Protein AF-A0A084SF26-F1 (afdb_monomer_lite)

pLDDT: mean 73.06, std 25.43, range [27.69, 98.38]

Organism: NCBI:txid1406225

Foldseek 3Di:
DDDDDPPVVPPVPDDDDDDDDDDDDDDDDDDDDDFADALDLPDCDPVNVVVCVVVVNDQDAFDLDDQLCPDCQALLNFFPAKDAQPQLGAIWTDGPPPSHTYGDHPVQEDAPCQAEAEPDSTEAAHLVVQVVVCVVPVDPPVGHYWYWYQGSNSSHIDISHHYCHGRVVRSVNVVVNVVVVVVVVVVVVVVVVVVVVVVVVVVVPPPPDDDDDDDDDDDDDDDDDDDDDDDDDDDDDDDDDDDDDDDDDPDDDPDQDAAFPQLVCVVVPNRPDDAHDADAADPQLVPDDFDFDDADDQLDDQDDDPQLSSNSVNNVVVCVVLPWAPKHAQAADAAFPNPTRQGRQGARIWIHDPRAIEGEHEAESSDPCQVVSNNNNCNRPVRYHYHYGYTD

Radius of gyration: 29.89 Å; chains: 1; bounding box: 62×74×96 Å

Structure (mmCIF, N/CA/C/O backbone):
data_AF-A0A084SF26-F1
#
_entry.id   AF-A0A084SF26-F1
#
loop_
_atom_site.group_PDB
_atom_site.id
_atom_site.type_symbol
_atom_site.label_atom_id
_atom_site.label_alt_id
_atom_site.label_comp_id
_atom_site.label_asym_id
_atom_site.label_entity_id
_atom_site.label_seq_id
_atom_site.pdbx_PDB_ins_code
_atom_site.Cartn_x
_atom_site.Cartn_y
_atom_site.Cartn_z
_atom_site.occupancy
_atom_site.B_iso_or_equiv
_atom_site.auth_seq_id
_atom_site.auth_comp_id
_atom_site.auth_asym_id
_atom_site.auth_atom_id
_atom_site.pdbx_PDB_model_num
ATOM 1 N N . MET A 1 1 ? 37.224 23.488 33.268 1.00 39.84 1 MET A N 1
ATOM 2 C CA . MET A 1 1 ? 37.099 22.807 31.957 1.00 39.84 1 MET A CA 1
ATOM 3 C C . MET A 1 1 ? 35.624 22.752 31.582 1.00 39.84 1 MET A C 1
ATOM 5 O O . MET A 1 1 ? 34.805 22.733 32.494 1.00 39.84 1 MET A O 1
ATOM 9 N N . LEU A 1 2 ? 35.278 22.787 30.290 1.00 30.80 2 LEU A N 1
ATOM 10 C CA . LEU A 1 2 ? 33.879 22.689 29.840 1.00 30.80 2 LEU A CA 1
ATOM 11 C C . LEU A 1 2 ? 33.389 21.234 30.009 1.00 30.80 2 LEU A C 1
ATOM 13 O O . LEU A 1 2 ? 34.187 20.327 29.814 1.00 30.80 2 LEU A O 1
ATOM 17 N N . SER A 1 3 ? 32.178 20.895 30.465 1.00 38.16 3 SER A N 1
ATOM 18 C CA . SER A 1 3 ? 30.836 21.519 30.469 1.00 38.16 3 SER A CA 1
ATOM 19 C C . SER A 1 3 ? 29.894 20.972 29.385 1.00 38.16 3 SER A C 1
ATOM 21 O O . SER A 1 3 ? 29.916 21.393 28.231 1.00 38.16 3 SER A O 1
ATOM 23 N N . GLY A 1 4 ? 29.015 20.061 29.816 1.00 36.25 4 GLY A N 1
ATOM 24 C CA . GLY A 1 4 ? 27.570 20.113 29.550 1.00 36.25 4 GLY A CA 1
ATOM 25 C C . GLY A 1 4 ? 27.020 19.715 28.176 1.00 36.25 4 GLY A C 1
ATOM 26 O O . GLY A 1 4 ? 25.915 19.186 28.126 1.00 36.25 4 GLY A O 1
ATOM 27 N N . LEU A 1 5 ? 27.729 19.948 27.069 1.00 33.31 5 LEU A N 1
ATOM 28 C CA . LEU A 1 5 ? 27.072 19.979 25.751 1.00 33.31 5 LEU A CA 1
ATOM 29 C C . LEU A 1 5 ? 26.825 18.606 25.093 1.00 33.31 5 LEU A C 1
ATOM 31 O O . LEU A 1 5 ? 25.944 18.484 24.245 1.00 33.31 5 LEU A O 1
ATOM 35 N N . ALA A 1 6 ? 27.580 17.569 25.467 1.00 35.34 6 ALA A N 1
ATOM 36 C CA . ALA A 1 6 ? 27.607 16.302 24.725 1.00 35.34 6 ALA A CA 1
ATOM 37 C C . ALA A 1 6 ? 26.336 15.439 24.867 1.00 35.34 6 ALA A C 1
ATOM 39 O O . ALA A 1 6 ? 25.995 14.702 23.946 1.00 35.34 6 ALA A O 1
ATOM 40 N N . LEU A 1 7 ? 25.621 15.519 25.996 1.00 31.77 7 LEU A N 1
ATOM 41 C CA . LEU A 1 7 ? 24.498 14.610 26.282 1.00 31.77 7 LEU A CA 1
ATOM 42 C C . LEU A 1 7 ? 23.174 15.040 25.619 1.00 31.77 7 LEU A C 1
ATOM 44 O O . LEU A 1 7 ? 22.264 14.227 25.477 1.00 31.77 7 LEU A O 1
ATOM 48 N N . LEU A 1 8 ? 23.069 16.296 25.171 1.00 28.95 8 LEU A N 1
ATOM 49 C CA . LEU A 1 8 ? 21.857 16.821 24.528 1.00 28.95 8 LEU A CA 1
ATOM 50 C C . LEU A 1 8 ? 21.674 16.301 23.088 1.00 28.95 8 LEU A C 1
ATOM 52 O O . LEU A 1 8 ? 20.558 16.256 22.582 1.00 28.95 8 LEU A O 1
ATOM 56 N N . LEU A 1 9 ? 22.765 15.881 22.438 1.00 30.58 9 LEU A N 1
ATOM 57 C CA . LEU A 1 9 ? 22.791 15.442 21.037 1.00 30.58 9 LEU A CA 1
ATOM 58 C C . LEU A 1 9 ? 22.424 13.963 20.824 1.00 30.58 9 LEU A C 1
ATOM 60 O O . LEU A 1 9 ? 22.239 13.553 19.682 1.00 30.58 9 LEU A O 1
ATOM 64 N N . TRP A 1 10 ? 22.296 13.166 21.891 1.00 28.77 10 TRP A N 1
ATOM 65 C CA . TRP A 1 10 ? 21.999 11.726 21.790 1.00 28.77 10 TRP A CA 1
ATOM 66 C C . TRP A 1 10 ? 20.544 11.357 22.131 1.00 28.77 10 TRP A C 1
ATOM 68 O O . TRP A 1 10 ? 20.114 10.241 21.864 1.00 28.77 10 TRP A O 1
ATOM 78 N N . LEU A 1 11 ? 19.764 12.297 22.680 1.00 29.62 11 LEU A N 1
ATOM 79 C CA . LEU A 1 11 ? 18.370 12.083 23.108 1.00 29.62 11 LEU A CA 1
ATOM 80 C C . LEU A 1 11 ? 17.307 12.594 22.113 1.00 29.62 11 LEU A C 1
ATOM 82 O O . LEU A 1 11 ? 16.120 12.540 22.419 1.00 29.62 11 LEU A O 1
ATOM 86 N N . LEU A 1 12 ? 17.708 13.065 20.923 1.00 32.88 12 LEU A N 1
ATOM 87 C CA . LEU A 1 12 ? 16.782 13.378 19.817 1.00 32.88 12 LEU A CA 1
ATOM 88 C C . LEU A 1 12 ? 16.592 12.214 18.821 1.00 32.88 12 LEU A C 1
ATOM 90 O O . LEU A 1 12 ? 15.827 12.341 17.868 1.00 32.88 12 LEU A O 1
ATOM 94 N N . GLY A 1 13 ? 17.252 11.073 19.035 1.00 31.38 13 GLY A N 1
ATOM 95 C CA . GLY A 1 13 ? 16.959 9.842 18.303 1.00 31.38 13 GLY A CA 1
ATOM 96 C C . GLY A 1 13 ? 15.765 9.094 18.908 1.00 31.38 13 GLY A C 1
ATOM 97 O O . GLY A 1 13 ? 15.735 8.862 20.113 1.00 31.38 13 GLY A O 1
ATOM 98 N N . CYS A 1 14 ? 14.836 8.646 18.056 1.00 34.22 14 CYS A N 1
ATOM 99 C CA . CYS A 1 14 ? 13.787 7.656 18.365 1.00 34.22 14 CYS A CA 1
ATOM 100 C C . CYS A 1 14 ? 12.567 8.096 19.217 1.00 34.22 14 CYS A C 1
ATOM 102 O O . CYS A 1 14 ? 12.163 7.376 20.129 1.00 34.22 14 CYS A O 1
ATOM 104 N N . ALA A 1 15 ? 11.890 9.191 18.842 1.00 30.20 15 ALA A N 1
ATOM 105 C CA . ALA A 1 15 ? 10.434 9.381 19.023 1.00 30.20 15 ALA A CA 1
ATOM 106 C C . ALA A 1 15 ? 9.916 10.492 18.074 1.00 30.20 15 ALA A C 1
ATOM 108 O O . ALA A 1 15 ? 10.638 11.453 17.839 1.00 30.20 15 ALA A O 1
ATOM 109 N N . GLY A 1 16 ? 8.701 10.456 17.512 1.00 27.69 16 GLY A N 1
ATOM 110 C CA . GLY A 1 16 ? 7.653 9.432 17.571 1.00 27.69 16 GLY A CA 1
ATOM 111 C C . GLY A 1 16 ? 6.392 9.837 16.773 1.00 27.69 16 GLY A C 1
ATOM 112 O O . GLY A 1 16 ? 6.341 10.919 16.199 1.00 27.69 16 GLY A O 1
ATOM 113 N N . ARG A 1 17 ? 5.402 8.936 16.761 1.00 33.56 17 ARG A N 1
ATOM 114 C CA . ARG A 1 17 ? 4.053 9.014 16.149 1.00 33.56 17 ARG A CA 1
ATOM 115 C C . ARG A 1 17 ? 3.285 10.347 16.277 1.00 33.56 17 ARG A C 1
ATOM 117 O O . ARG A 1 17 ? 3.255 10.946 17.346 1.00 33.56 17 ARG A O 1
ATOM 124 N N . ASP A 1 18 ? 2.545 10.642 15.207 1.00 35.22 18 ASP A N 1
ATOM 125 C CA . ASP A 1 18 ? 1.114 11.004 15.127 1.00 35.22 18 ASP A CA 1
ATOM 126 C C . ASP A 1 18 ? 0.507 12.060 16.092 1.00 35.22 18 ASP A C 1
ATOM 128 O O . ASP A 1 18 ? 0.182 11.760 17.238 1.00 35.22 18 ASP A O 1
ATOM 132 N N . GLY A 1 19 ? 0.123 13.224 15.540 1.00 39.09 19 GLY A N 1
ATOM 133 C CA . GLY A 1 19 ? -1.224 13.345 14.941 1.00 39.09 19 GLY A CA 1
ATOM 134 C C . GLY A 1 19 ? -2.246 14.340 15.540 1.00 39.09 19 GLY A C 1
ATOM 135 O O . GLY A 1 19 ? -2.452 14.374 16.749 1.00 39.09 19 GLY A O 1
ATOM 136 N N . LEU A 1 20 ? -3.003 15.000 14.634 1.00 39.78 20 LEU A N 1
ATOM 137 C CA . LEU A 1 20 ? -4.237 15.804 14.846 1.00 39.78 20 LEU A CA 1
ATOM 138 C C . LEU A 1 20 ? -4.016 17.159 15.575 1.00 39.78 20 LEU A C 1
ATOM 140 O O . LEU A 1 20 ? -3.144 17.264 16.425 1.00 39.78 20 LEU A O 1
ATOM 144 N N . LEU A 1 21 ? -4.749 18.266 15.354 1.00 38.84 21 LEU A N 1
ATOM 145 C CA . LEU A 1 21 ? -5.837 18.717 14.440 1.00 38.84 21 LEU A CA 1
ATOM 146 C C . LEU A 1 21 ? -5.669 20.275 14.288 1.00 38.84 21 LEU A C 1
ATOM 148 O O . LEU A 1 21 ? -4.708 20.815 14.826 1.00 38.84 21 LEU A O 1
ATOM 152 N N . VAL A 1 22 ? -6.473 21.122 13.615 1.00 30.03 22 VAL A N 1
ATOM 153 C CA . VAL A 1 22 ? -7.873 21.108 13.126 1.00 30.03 22 VAL A CA 1
ATOM 154 C C . VAL A 1 22 ? -7.956 21.867 11.780 1.00 30.03 22 VAL A C 1
ATOM 156 O O . VAL A 1 22 ? -7.236 22.847 11.599 1.00 30.03 22 VAL A O 1
ATOM 159 N N . ALA A 1 23 ? -8.869 21.497 10.870 1.00 29.12 23 ALA A N 1
ATOM 160 C CA . ALA A 1 23 ? -9.140 22.239 9.625 1.00 29.12 23 ALA A CA 1
ATOM 161 C C . ALA A 1 23 ? -10.334 23.219 9.737 1.00 29.12 23 ALA A C 1
ATOM 163 O O . ALA A 1 23 ? -11.257 22.990 10.520 1.00 29.12 23 ALA A O 1
ATOM 164 N N . ARG A 1 24 ? -10.347 24.274 8.906 1.00 31.64 24 ARG A N 1
ATOM 165 C CA . ARG A 1 24 ? -11.498 25.173 8.686 1.00 31.64 24 ARG A CA 1
ATOM 166 C C . ARG A 1 24 ? -11.745 25.416 7.194 1.00 31.64 24 ARG A C 1
ATOM 168 O O . ARG A 1 24 ? -10.826 25.784 6.473 1.00 31.64 24 ARG A O 1
ATOM 175 N N . ASP A 1 25 ? -13.002 25.227 6.802 1.00 33.56 25 ASP A N 1
ATOM 176 C CA . ASP A 1 25 ? -13.755 25.912 5.743 1.00 33.56 25 ASP A CA 1
ATOM 177 C C . ASP A 1 25 ? -13.016 26.313 4.447 1.00 33.56 25 ASP A C 1
ATOM 179 O O . ASP A 1 25 ? -12.568 27.446 4.286 1.00 33.56 25 ASP A O 1
ATOM 183 N N . PHE A 1 26 ? -13.043 25.415 3.455 1.00 27.83 26 PHE A N 1
ATOM 184 C CA . PHE A 1 26 ? -12.922 25.753 2.029 1.00 27.83 26 PHE A CA 1
ATOM 185 C C . PHE A 1 26 ? -14.059 25.078 1.228 1.00 27.83 26 PHE A C 1
ATOM 187 O O . PHE A 1 26 ? -14.602 24.067 1.682 1.00 27.83 26 PHE A O 1
ATOM 194 N N . PRO A 1 27 ? -14.498 25.657 0.091 1.00 30.30 27 PRO A N 1
ATOM 195 C CA . PRO A 1 27 ? -15.787 25.328 -0.517 1.00 30.30 27 PRO A CA 1
ATOM 196 C C . PRO A 1 27 ? -15.801 24.007 -1.299 1.00 30.30 27 PRO A C 1
ATOM 198 O O . PRO A 1 27 ? -14.788 23.536 -1.810 1.00 30.30 27 PRO A O 1
ATOM 201 N N . VAL A 1 28 ? -17.005 23.446 -1.433 1.00 34.91 28 VAL A N 1
ATOM 202 C CA . VAL A 1 28 ? -17.281 22.203 -2.166 1.00 34.91 28 VAL A CA 1
ATOM 203 C C . VAL A 1 28 ? -16.970 22.356 -3.658 1.00 34.91 28 VAL A C 1
ATOM 205 O O . VAL A 1 28 ? -17.586 23.173 -4.342 1.00 34.91 28 VAL A O 1
ATOM 208 N N . LEU A 1 29 ? -16.092 21.495 -4.176 1.00 30.70 29 LEU A N 1
ATOM 209 C CA . LEU A 1 29 ? -16.015 21.157 -5.599 1.00 30.70 29 LEU A CA 1
ATOM 210 C C . LEU A 1 29 ? -16.711 19.812 -5.852 1.00 30.70 29 LEU A C 1
ATOM 212 O O . LEU A 1 29 ? -16.772 18.952 -4.973 1.00 30.70 29 LEU A O 1
ATOM 216 N N . ALA A 1 30 ? -17.311 19.665 -7.034 1.00 30.45 30 ALA A N 1
ATOM 217 C CA . ALA A 1 30 ? -18.263 18.593 -7.308 1.00 30.45 30 ALA A CA 1
ATOM 218 C C . ALA A 1 30 ? -17.605 17.207 -7.419 1.00 30.45 30 ALA A C 1
ATOM 220 O O . ALA A 1 30 ? -16.554 17.044 -8.035 1.00 30.45 30 ALA A O 1
ATOM 221 N N . SER A 1 31 ? -18.282 16.195 -6.871 1.00 34.16 31 SER A N 1
ATOM 222 C CA . SER A 1 31 ? -17.892 14.791 -7.011 1.00 34.16 31 SER A CA 1
ATOM 223 C C . SER A 1 31 ? -18.127 14.296 -8.440 1.00 34.16 31 SER A C 1
ATOM 225 O O . SER A 1 31 ? -19.267 14.251 -8.904 1.00 34.16 31 SER A O 1
ATOM 227 N N . ALA A 1 32 ? -17.053 13.866 -9.101 1.00 31.42 32 ALA A N 1
ATOM 228 C CA . ALA A 1 32 ? -17.094 12.991 -10.265 1.00 31.42 32 ALA A CA 1
ATOM 229 C C . ALA A 1 32 ? -16.226 11.765 -9.952 1.00 31.42 32 ALA A C 1
ATOM 231 O O . ALA A 1 32 ? -15.022 11.889 -9.732 1.00 31.42 32 ALA A O 1
ATOM 232 N N . GLY A 1 33 ? -16.841 10.584 -9.871 1.00 38.34 33 GLY A N 1
ATOM 233 C CA . GLY A 1 33 ? -16.127 9.352 -9.542 1.00 38.34 33 GLY A CA 1
ATOM 234 C C . GLY A 1 33 ? -15.296 8.859 -10.723 1.00 38.34 33 GLY A C 1
ATOM 235 O O . GLY A 1 33 ? -15.863 8.423 -11.722 1.00 38.34 33 GLY A O 1
ATOM 236 N N . GLN A 1 34 ? -13.969 8.893 -10.594 1.00 32.66 34 GLN A N 1
ATOM 237 C CA . GLN A 1 34 ? -13.045 8.213 -11.502 1.00 32.66 34 GLN A CA 1
ATOM 238 C C . GLN A 1 34 ? -12.131 7.300 -10.674 1.00 32.66 34 GLN A C 1
ATOM 240 O O . GLN A 1 34 ? -11.307 7.749 -9.882 1.00 32.66 34 GLN A O 1
ATOM 245 N N . GLU A 1 35 ? -12.380 6.002 -10.810 1.00 39.38 35 GLU A N 1
ATOM 246 C CA . GLU A 1 35 ? -11.765 4.892 -10.080 1.00 39.38 35 GLU A CA 1
ATOM 247 C C . GLU A 1 35 ? -10.329 4.664 -10.551 1.00 39.38 35 GLU A C 1
ATOM 249 O O . GLU A 1 35 ? -10.129 4.359 -11.720 1.00 39.38 35 GLU A O 1
ATOM 254 N N . ALA A 1 36 ? -9.332 4.796 -9.670 1.00 31.53 36 ALA A N 1
ATOM 255 C CA . ALA A 1 36 ? -7.928 4.570 -10.016 1.00 31.53 36 ALA A CA 1
ATOM 256 C C . ALA A 1 36 ? -7.671 3.108 -10.422 1.00 31.53 36 ALA A C 1
ATOM 258 O O . ALA A 1 36 ? -7.449 2.252 -9.571 1.00 31.53 36 ALA A O 1
ATOM 259 N N . VAL A 1 37 ? -7.663 2.840 -11.732 1.00 32.62 37 VAL A N 1
ATOM 260 C CA . VAL A 1 37 ? -7.114 1.601 -12.292 1.00 32.62 37 VAL A CA 1
ATOM 261 C C . VAL A 1 37 ? -5.641 1.571 -11.943 1.00 32.62 37 VAL A C 1
ATOM 263 O O . VAL A 1 37 ? -4.865 2.426 -12.370 1.00 32.62 37 VAL A O 1
ATOM 266 N N . GLU A 1 38 ? -5.283 0.542 -11.195 1.00 34.78 38 GLU A N 1
ATOM 267 C CA . GLU A 1 38 ? -3.926 0.072 -11.007 1.00 34.78 38 GLU A CA 1
ATOM 268 C C . GLU A 1 38 ? -3.361 -0.312 -12.382 1.00 34.78 38 GLU A C 1
ATOM 270 O O . GLU A 1 38 ? -3.582 -1.410 -12.893 1.00 34.78 38 GLU A O 1
ATOM 275 N N . VAL A 1 39 ? -2.697 0.642 -13.052 1.00 33.28 39 VAL A N 1
ATOM 276 C CA . VAL A 1 39 ? -1.999 0.374 -14.318 1.00 33.28 39 VAL A CA 1
ATOM 277 C C . VAL A 1 39 ? -0.684 -0.318 -13.983 1.00 33.28 39 VAL A C 1
ATOM 279 O O . VAL A 1 39 ? 0.387 0.292 -13.995 1.00 33.28 39 VAL A O 1
ATOM 282 N N . ASP A 1 40 ? -0.821 -1.579 -13.594 1.00 33.16 40 ASP A N 1
ATOM 283 C CA . ASP A 1 40 ? 0.166 -2.285 -12.797 1.00 33.16 40 ASP A CA 1
ATOM 284 C C . ASP A 1 40 ? 1.539 -2.389 -13.485 1.00 33.16 40 ASP A C 1
ATOM 286 O O . ASP A 1 40 ? 1.660 -2.575 -14.704 1.00 33.16 40 ASP A O 1
ATOM 290 N N . PHE A 1 41 ? 2.589 -2.260 -12.674 1.00 39.31 41 PHE A N 1
ATOM 291 C CA . PHE A 1 41 ? 3.961 -2.584 -13.053 1.00 39.31 41 PHE A CA 1
ATOM 292 C C . PHE A 1 41 ? 4.356 -4.009 -12.642 1.00 39.31 41 PHE A C 1
ATOM 294 O O . PHE A 1 41 ? 5.489 -4.414 -12.935 1.00 39.31 41 PHE A O 1
ATOM 301 N N . GLU A 1 42 ? 3.448 -4.800 -12.056 1.00 36.53 42 GLU A N 1
ATOM 302 C CA . GLU A 1 42 ? 3.501 -6.257 -12.139 1.00 36.53 42 GLU A CA 1
ATOM 303 C C . GLU A 1 42 ? 3.488 -6.688 -13.610 1.00 36.53 42 GLU A C 1
ATOM 305 O O . GLU A 1 42 ? 2.476 -6.963 -14.249 1.00 36.53 42 GLU A O 1
ATOM 310 N N . VAL A 1 43 ? 4.703 -6.775 -14.147 1.00 42.00 43 VAL A N 1
ATOM 311 C CA . VAL A 1 43 ? 5.257 -8.076 -14.501 1.00 42.00 43 VAL A CA 1
ATOM 312 C C . VAL A 1 43 ? 4.198 -8.990 -15.114 1.00 42.00 43 VAL A C 1
ATOM 314 O O . VAL A 1 43 ? 3.655 -9.888 -14.471 1.00 42.00 43 VAL A O 1
ATOM 317 N N . VAL A 1 44 ? 4.018 -8.840 -16.428 1.00 36.91 44 VAL A N 1
ATOM 318 C CA . VAL A 1 44 ? 3.638 -9.971 -17.276 1.00 36.91 44 VAL A CA 1
ATOM 319 C C . VAL A 1 44 ? 4.634 -11.085 -16.947 1.00 36.91 44 VAL A C 1
ATOM 321 O O . VAL A 1 44 ? 5.794 -11.038 -17.360 1.00 36.91 44 VAL A O 1
ATOM 324 N N . THR A 1 45 ? 4.221 -12.031 -16.099 1.00 48.28 45 THR A N 1
ATOM 325 C CA . THR A 1 45 ? 5.144 -13.027 -15.541 1.00 48.28 45 THR A CA 1
ATOM 326 C C . THR A 1 45 ? 5.814 -13.797 -16.681 1.00 48.28 45 THR A C 1
ATOM 328 O O . THR A 1 45 ? 5.204 -13.947 -17.741 1.00 48.28 45 THR A O 1
ATOM 331 N N . PRO A 1 46 ? 7.029 -14.357 -16.516 1.00 50.97 46 PRO A N 1
ATOM 332 C CA . PRO A 1 46 ? 7.662 -15.148 -17.579 1.00 50.97 46 PRO A CA 1
ATOM 333 C C . PRO A 1 46 ? 6.752 -16.270 -18.107 1.00 50.97 46 PRO A C 1
ATOM 335 O O . PRO A 1 46 ? 6.777 -16.606 -19.291 1.00 50.97 46 PRO A O 1
ATOM 338 N N . ARG A 1 47 ? 5.876 -16.780 -17.230 1.00 48.34 47 ARG A N 1
ATOM 339 C CA . ARG A 1 47 ? 4.761 -17.662 -17.561 1.00 48.34 47 ARG A CA 1
ATOM 340 C C . ARG A 1 47 ? 3.703 -16.979 -18.434 1.00 48.34 47 ARG A C 1
ATOM 342 O O . ARG A 1 47 ? 3.429 -17.491 -19.511 1.00 48.34 47 ARG A O 1
ATOM 349 N N . HIS A 1 48 ? 3.143 -15.839 -18.028 1.00 52.66 48 HIS A N 1
ATOM 350 C CA . HIS A 1 48 ? 2.109 -15.142 -18.802 1.00 52.66 48 HIS A CA 1
ATOM 351 C C . HIS A 1 48 ? 2.626 -14.597 -20.148 1.00 52.66 48 HIS A C 1
ATOM 353 O O . HIS A 1 48 ? 1.942 -14.696 -21.164 1.00 52.66 48 HIS A O 1
ATOM 359 N N . ALA A 1 49 ? 3.877 -14.127 -20.207 1.00 52.31 49 ALA A N 1
ATOM 360 C CA . ALA A 1 49 ? 4.557 -13.776 -21.455 1.00 52.31 49 ALA A CA 1
ATOM 361 C C . ALA A 1 49 ? 4.710 -15.007 -22.364 1.00 52.31 49 ALA A C 1
ATOM 363 O O . ALA A 1 49 ? 4.492 -14.922 -23.573 1.00 52.31 49 ALA A O 1
ATOM 364 N N . GLY A 1 50 ? 5.042 -16.165 -21.782 1.00 59.66 50 GLY A N 1
ATOM 365 C CA . GLY A 1 50 ? 5.047 -17.458 -22.464 1.00 59.66 50 GLY A CA 1
ATOM 366 C C . GLY A 1 50 ? 3.665 -17.867 -22.982 1.00 59.66 50 GLY A C 1
ATOM 367 O O . GLY A 1 50 ? 3.549 -18.249 -24.141 1.00 59.66 50 GLY A O 1
ATOM 368 N N . GLU A 1 51 ? 2.614 -17.732 -22.173 1.00 60.00 51 GLU A N 1
ATOM 369 C CA . GLU A 1 51 ? 1.223 -18.052 -22.526 1.00 60.00 51 GLU A CA 1
ATOM 370 C C . GLU A 1 51 ? 0.696 -17.146 -23.657 1.00 60.00 51 GLU A C 1
ATOM 372 O O . GLU A 1 51 ? 0.054 -17.633 -24.588 1.00 60.00 51 GLU A O 1
ATOM 377 N N . LEU A 1 52 ? 1.023 -15.847 -23.646 1.00 54.34 52 LEU A N 1
ATOM 378 C CA . LEU A 1 52 ? 0.714 -14.914 -24.738 1.00 54.34 52 LEU A CA 1
ATOM 379 C C . LEU A 1 52 ? 1.463 -15.284 -26.030 1.00 54.34 52 LEU A C 1
ATOM 381 O O . LEU A 1 52 ? 0.844 -15.379 -27.092 1.00 54.34 52 LEU A O 1
ATOM 385 N N . ARG A 1 53 ? 2.767 -15.585 -25.935 1.00 62.66 53 ARG A N 1
ATOM 386 C CA . ARG A 1 53 ? 3.591 -16.051 -27.068 1.00 62.66 53 ARG A CA 1
ATOM 387 C C . ARG A 1 53 ? 3.072 -17.383 -27.640 1.00 62.66 53 ARG A C 1
ATOM 389 O O . ARG A 1 53 ? 2.993 -17.525 -28.857 1.00 62.66 53 ARG A O 1
ATOM 396 N N . GLN A 1 54 ? 2.647 -18.326 -26.793 1.00 60.66 54 GLN A N 1
ATOM 397 C CA . GLN A 1 54 ? 2.020 -19.597 -27.196 1.00 60.66 54 GLN A CA 1
ATOM 398 C C . GLN A 1 54 ? 0.646 -19.407 -27.856 1.00 60.66 54 GLN A C 1
ATOM 400 O O . GLN A 1 54 ? 0.293 -20.159 -28.759 1.00 60.66 54 GLN A O 1
ATOM 405 N N . ARG A 1 55 ? -0.112 -18.377 -27.460 1.00 62.25 55 ARG A N 1
ATOM 406 C CA . ARG A 1 55 ? -1.376 -17.970 -28.103 1.00 62.25 55 ARG A CA 1
ATOM 407 C C . ARG A 1 55 ? -1.183 -17.182 -29.408 1.00 62.25 55 ARG A C 1
ATOM 409 O O . ARG A 1 55 ? -2.157 -16.671 -29.953 1.00 62.25 55 ARG A O 1
ATOM 416 N N . GLY A 1 56 ? 0.048 -17.064 -29.911 1.00 50.69 56 GLY A N 1
ATOM 417 C CA . GLY A 1 56 ? 0.363 -16.340 -31.147 1.00 50.69 56 GLY A CA 1
ATOM 418 C C . GLY A 1 56 ? 0.341 -14.813 -31.015 1.00 50.69 56 GLY A C 1
ATOM 419 O O . GLY A 1 56 ? 0.488 -14.117 -32.020 1.00 50.69 56 GLY A O 1
ATOM 420 N N . VAL A 1 57 ? 0.192 -14.272 -29.800 1.00 45.91 57 VAL A N 1
ATOM 421 C CA . VAL A 1 57 ? 0.226 -12.826 -29.557 1.00 45.91 57 VAL A CA 1
ATOM 422 C C . VAL A 1 57 ? 1.672 -12.349 -29.671 1.00 45.91 57 VAL A C 1
ATOM 424 O O . VAL A 1 57 ? 2.510 -12.625 -28.809 1.00 45.91 57 VAL A O 1
ATOM 427 N N . GLN A 1 58 ? 1.982 -11.622 -30.747 1.00 39.59 58 GLN A N 1
ATOM 428 C CA . GLN A 1 58 ? 3.290 -10.992 -30.910 1.00 39.59 58 GLN A CA 1
ATOM 429 C C . GLN A 1 58 ? 3.419 -9.798 -29.959 1.00 39.59 58 GLN A C 1
ATOM 431 O O . GLN A 1 58 ? 3.005 -8.684 -30.274 1.00 39.59 58 GLN A O 1
ATOM 436 N N . LEU A 1 59 ? 4.037 -10.033 -28.799 1.00 50.06 59 LEU A N 1
ATOM 437 C CA . LEU A 1 59 ? 4.585 -8.955 -27.977 1.00 50.06 59 LEU A CA 1
ATOM 438 C C . LEU A 1 59 ? 5.596 -8.148 -28.822 1.00 50.06 59 LEU A C 1
ATOM 440 O O . LEU A 1 59 ? 6.423 -8.771 -29.503 1.00 50.06 59 LEU A O 1
ATOM 444 N N . PRO A 1 60 ? 5.559 -6.800 -28.809 1.00 47.41 60 PRO A N 1
ATOM 445 C CA . PRO A 1 60 ? 6.466 -5.984 -29.610 1.00 47.41 60 PRO A CA 1
ATOM 446 C C . PRO A 1 60 ? 7.932 -6.321 -29.327 1.00 47.41 60 PRO A C 1
ATOM 448 O O . PRO A 1 60 ? 8.379 -6.292 -28.183 1.00 47.41 60 PRO A O 1
ATOM 451 N N . ARG A 1 61 ? 8.706 -6.628 -30.375 1.00 54.62 61 ARG A N 1
ATOM 452 C CA . ARG A 1 61 ? 10.162 -6.773 -30.239 1.00 54.62 61 ARG A CA 1
ATOM 453 C C . ARG A 1 61 ? 10.786 -5.432 -29.859 1.00 54.62 61 ARG A C 1
ATOM 455 O O . ARG A 1 61 ? 10.297 -4.380 -30.280 1.00 54.62 61 ARG A O 1
ATOM 462 N N . ALA A 1 62 ? 11.896 -5.492 -29.120 1.00 58.09 62 ALA A N 1
ATOM 463 C CA . ALA A 1 62 ? 12.625 -4.309 -28.686 1.00 58.09 62 ALA A CA 1
ATOM 464 C C . ALA A 1 62 ? 12.960 -3.404 -29.883 1.00 58.09 62 ALA A C 1
ATOM 466 O O . ALA A 1 62 ? 13.720 -3.780 -30.780 1.00 58.09 62 ALA A O 1
ATOM 467 N N . SER A 1 63 ? 12.328 -2.234 -29.924 1.00 59.56 63 SER A N 1
ATOM 468 C CA . SER A 1 63 ? 12.347 -1.351 -31.090 1.00 59.56 63 SER A CA 1
ATOM 469 C C . SER A 1 63 ? 13.441 -0.301 -30.941 1.00 59.56 63 SER A C 1
ATOM 471 O O . SER A 1 63 ? 13.529 0.365 -29.910 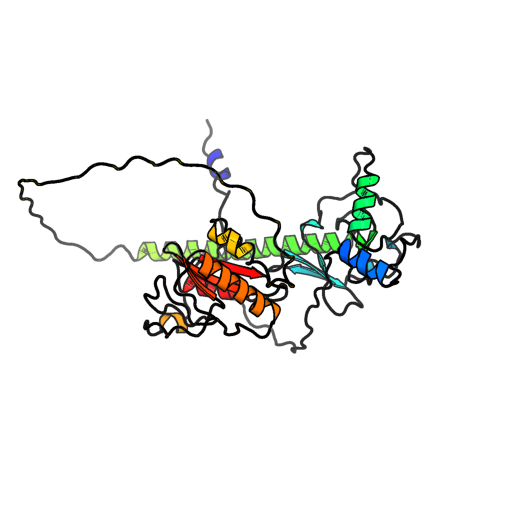1.00 59.56 63 SER A O 1
ATOM 473 N N . ARG A 1 64 ? 14.266 -0.136 -31.982 1.00 62.88 64 ARG A N 1
ATOM 474 C CA . ARG A 1 64 ? 15.207 0.986 -32.106 1.00 62.88 64 ARG A CA 1
ATOM 475 C C . ARG A 1 64 ? 14.481 2.164 -32.752 1.00 62.88 64 ARG A C 1
ATOM 477 O O . ARG A 1 64 ? 14.402 2.236 -33.975 1.00 62.88 64 ARG A O 1
ATOM 484 N N . SER A 1 65 ? 13.921 3.054 -31.938 1.00 58.50 65 SER A N 1
ATOM 485 C CA . SER A 1 65 ? 13.066 4.161 -32.390 1.00 58.50 65 SER A CA 1
ATOM 486 C C . SER A 1 65 ? 13.570 5.519 -31.887 1.00 58.50 65 SER A C 1
ATOM 488 O O . SER A 1 65 ? 12.901 6.175 -31.090 1.00 58.50 65 SER A O 1
ATOM 490 N N . GLY A 1 66 ? 14.751 5.928 -32.363 1.00 81.81 66 GLY A N 1
ATOM 491 C CA . GLY A 1 66 ? 15.413 7.176 -31.957 1.00 81.81 66 GLY A CA 1
ATOM 492 C C . GLY A 1 66 ? 15.861 7.173 -30.491 1.00 81.81 66 GLY A C 1
ATOM 493 O O . GLY A 1 66 ? 15.969 6.112 -29.885 1.00 81.81 66 GLY A O 1
ATOM 494 N N . ASP A 1 67 ? 16.103 8.362 -29.931 1.00 91.50 67 ASP A N 1
ATOM 495 C CA . ASP A 1 67 ? 16.240 8.552 -28.481 1.00 91.50 67 ASP A CA 1
ATOM 496 C C . ASP A 1 67 ? 14.868 8.336 -27.809 1.00 91.50 67 ASP A C 1
ATOM 498 O O . ASP A 1 67 ? 13.929 9.091 -28.098 1.00 91.50 67 ASP A O 1
ATOM 502 N N . PRO A 1 68 ? 14.717 7.360 -26.892 1.00 94.19 68 PRO A N 1
ATOM 503 C CA . PRO A 1 68 ? 13.457 7.122 -26.195 1.00 94.19 68 PRO A CA 1
ATOM 504 C C . PRO A 1 68 ? 12.948 8.319 -25.376 1.00 94.19 68 PRO A C 1
ATOM 506 O O . PRO A 1 68 ? 11.743 8.400 -25.147 1.00 94.19 68 PRO A O 1
ATOM 509 N N . ARG A 1 69 ? 13.811 9.277 -24.995 1.00 94.75 69 ARG A N 1
ATOM 510 C CA . ARG A 1 69 ? 13.420 10.533 -24.321 1.00 94.75 69 ARG A CA 1
ATOM 511 C C . ARG A 1 69 ? 12.659 11.494 -25.238 1.00 94.75 69 ARG A C 1
ATOM 513 O O . ARG A 1 69 ? 11.851 12.284 -24.757 1.00 94.75 69 ARG A O 1
ATOM 520 N N . ALA A 1 70 ? 12.906 11.429 -26.547 1.00 94.88 70 ALA A N 1
ATOM 521 C CA . ALA A 1 70 ? 12.233 12.248 -27.557 1.00 94.88 70 ALA A CA 1
ATOM 522 C C . ALA A 1 70 ? 10.908 11.628 -28.048 1.00 94.88 70 ALA A C 1
ATOM 524 O O . ALA A 1 70 ? 10.155 12.260 -28.791 1.00 94.88 70 ALA A O 1
ATOM 525 N N . HIS A 1 71 ? 10.606 10.389 -27.653 1.00 95.44 71 HIS A N 1
ATOM 526 C CA . HIS A 1 71 ? 9.379 9.706 -28.044 1.00 95.44 71 HIS A CA 1
ATOM 527 C C . HIS A 1 71 ? 8.178 10.262 -27.260 1.00 95.44 71 HIS A C 1
ATOM 529 O O . HIS A 1 71 ? 8.209 10.302 -26.036 1.00 95.44 71 HIS A O 1
ATOM 535 N N . ARG A 1 72 ? 7.075 10.626 -27.936 1.00 95.38 72 ARG A N 1
ATOM 536 C CA . ARG A 1 72 ? 5.888 11.265 -27.309 1.00 95.38 72 ARG A CA 1
ATOM 537 C C . ARG A 1 72 ? 5.316 10.502 -26.096 1.00 95.38 72 ARG A C 1
ATOM 539 O O . ARG A 1 72 ? 4.784 11.104 -25.173 1.00 95.38 72 ARG A O 1
ATOM 546 N N . ASP A 1 73 ? 5.417 9.170 -26.119 1.00 95.75 73 ASP A N 1
ATOM 547 C CA . ASP A 1 73 ? 4.946 8.275 -25.052 1.00 95.75 73 ASP A CA 1
ATOM 548 C C . ASP A 1 73 ? 5.871 8.279 -23.806 1.00 95.75 73 ASP A C 1
ATOM 550 O O . ASP A 1 73 ? 5.591 7.570 -22.840 1.00 95.75 73 ASP A O 1
ATOM 554 N N . PHE A 1 74 ? 6.990 9.015 -23.813 1.00 97.56 74 PHE A N 1
ATOM 555 C CA . PHE A 1 74 ? 7.926 9.081 -22.690 1.00 97.56 74 PHE A CA 1
ATOM 556 C C . PHE A 1 74 ? 7.269 9.700 -21.453 1.00 97.56 74 PHE A C 1
ATOM 558 O O . PHE A 1 74 ? 6.667 10.774 -21.517 1.00 97.56 74 PHE A O 1
ATOM 565 N N . VAL A 1 75 ? 7.398 9.016 -20.311 1.00 97.69 75 VAL A N 1
ATOM 566 C CA . VAL A 1 75 ? 6.689 9.354 -19.067 1.00 97.69 75 VAL A CA 1
ATOM 567 C C . VAL A 1 75 ? 6.886 10.812 -18.639 1.00 97.69 75 VAL A C 1
ATOM 569 O O . VAL A 1 75 ? 5.930 11.463 -18.233 1.00 97.69 75 VAL A O 1
ATOM 572 N N . GLU A 1 76 ? 8.079 11.380 -18.810 1.00 97.00 76 GLU A N 1
ATOM 573 C CA . GLU A 1 76 ? 8.366 12.758 -18.394 1.00 97.00 76 GLU A CA 1
ATOM 574 C C . GLU A 1 76 ? 7.736 13.842 -19.283 1.00 97.00 76 GLU A C 1
ATOM 576 O O . GLU A 1 76 ? 7.502 14.961 -18.815 1.00 97.00 76 GLU A O 1
ATOM 581 N N . LEU A 1 77 ? 7.405 13.509 -20.535 1.00 96.94 77 LEU A N 1
ATOM 582 C CA . LEU A 1 77 ? 6.627 14.383 -21.415 1.00 96.94 77 LEU A CA 1
ATOM 583 C C . LEU A 1 77 ? 5.133 14.336 -21.067 1.00 96.94 77 LEU A C 1
ATOM 585 O O . LEU A 1 77 ? 4.442 15.340 -21.220 1.00 96.94 77 LEU A O 1
ATOM 589 N N . ARG A 1 78 ? 4.643 13.190 -20.571 1.00 96.88 78 ARG A N 1
ATOM 590 C CA . ARG A 1 78 ? 3.220 12.968 -20.262 1.00 96.88 78 ARG A CA 1
ATOM 591 C C . ARG A 1 78 ? 2.824 13.298 -18.823 1.00 96.88 78 ARG A C 1
ATOM 593 O O . ARG A 1 78 ? 1.661 13.613 -18.600 1.00 96.88 78 ARG A O 1
ATOM 600 N N . VAL A 1 79 ? 3.732 13.259 -17.844 1.00 97.00 79 VAL A N 1
ATOM 601 C CA . VAL A 1 79 ? 3.396 13.603 -16.449 1.00 97.00 79 VAL A CA 1
ATOM 602 C C . VAL A 1 79 ? 2.905 15.051 -16.344 1.00 97.00 79 VAL A C 1
ATOM 604 O O . VAL A 1 79 ? 3.579 15.987 -16.779 1.00 97.00 79 VAL A O 1
ATOM 607 N N . THR A 1 80 ? 1.744 15.242 -15.725 1.00 95.69 80 THR A N 1
ATOM 608 C CA . THR A 1 80 ? 1.144 16.545 -15.406 1.00 95.69 80 THR A CA 1
ATOM 609 C C . THR A 1 80 ? 1.327 16.891 -13.929 1.00 95.69 80 THR A C 1
ATOM 611 O O . THR A 1 80 ? 1.679 18.029 -13.620 1.00 95.69 80 THR A O 1
ATOM 614 N N . ALA A 1 81 ? 1.186 15.910 -13.031 1.00 92.12 81 ALA A N 1
ATOM 615 C CA . ALA A 1 81 ? 1.392 16.055 -11.589 1.00 92.12 81 ALA A CA 1
ATOM 616 C C . ALA A 1 81 ? 1.985 14.782 -10.953 1.00 92.12 81 ALA A C 1
ATOM 618 O O . ALA A 1 81 ? 1.907 13.689 -11.517 1.00 92.12 81 ALA A O 1
ATOM 619 N N . VAL A 1 82 ? 2.551 14.925 -9.751 1.00 95.12 82 VAL A N 1
ATOM 620 C CA . VAL A 1 82 ? 3.057 13.816 -8.927 1.00 95.12 82 VAL A CA 1
ATOM 621 C C . VAL A 1 82 ? 2.459 13.937 -7.528 1.00 95.12 82 VAL A C 1
ATOM 623 O O . VAL A 1 82 ? 2.596 14.981 -6.898 1.00 95.12 82 VAL A O 1
ATOM 626 N N . GLY A 1 83 ? 1.816 12.875 -7.046 1.00 88.06 83 GLY A N 1
ATOM 627 C CA . GLY A 1 83 ? 1.428 12.707 -5.644 1.00 88.06 83 GLY A CA 1
ATOM 628 C C . GLY A 1 83 ? 2.316 11.686 -4.929 1.00 88.06 83 GLY A C 1
ATOM 629 O O . GLY A 1 83 ? 3.098 10.978 -5.565 1.00 88.06 83 GLY A O 1
ATOM 630 N N . PHE A 1 84 ? 2.165 11.570 -3.611 1.00 87.19 84 PHE A N 1
ATOM 631 C CA . PHE A 1 84 ? 2.789 10.520 -2.800 1.00 87.19 84 PHE A CA 1
ATOM 632 C C . PHE A 1 84 ? 1.709 9.586 -2.242 1.00 87.19 84 PHE A C 1
ATOM 634 O O . PHE A 1 84 ? 0.697 10.049 -1.712 1.00 87.19 84 PHE A O 1
ATOM 641 N N . GLY A 1 85 ? 1.907 8.277 -2.382 1.00 78.06 85 GLY A N 1
ATOM 642 C CA . GLY A 1 85 ? 0.962 7.256 -1.940 1.00 78.06 85 GLY A CA 1
ATOM 643 C C . GLY A 1 85 ? 1.075 7.014 -0.439 1.00 78.06 85 GLY A C 1
ATOM 644 O O . GLY A 1 85 ? 1.773 6.098 -0.022 1.00 78.06 85 GLY A O 1
ATOM 645 N N . LEU A 1 86 ? 0.379 7.807 0.384 1.00 59.28 86 LEU A N 1
ATOM 646 C CA . LEU A 1 86 ? 0.426 7.681 1.853 1.00 59.28 86 LEU A CA 1
ATOM 647 C C . LEU A 1 86 ? 0.003 6.295 2.383 1.00 59.28 86 LEU A C 1
ATOM 649 O O . LEU A 1 86 ? 0.396 5.931 3.488 1.00 59.28 86 LEU A O 1
ATOM 653 N N . THR A 1 87 ? -0.793 5.537 1.623 1.00 44.75 87 THR A N 1
ATOM 654 C CA . THR A 1 87 ? -1.263 4.187 1.986 1.00 44.75 87 THR A CA 1
ATOM 655 C C . THR A 1 87 ? -0.574 3.074 1.201 1.00 44.75 87 THR A C 1
ATOM 657 O O . THR A 1 87 ? -0.233 2.050 1.783 1.00 44.75 87 THR A O 1
ATOM 660 N N . THR A 1 88 ? -0.343 3.270 -0.099 1.00 53.16 88 THR A N 1
ATOM 661 C CA . THR A 1 88 ? 0.279 2.276 -0.996 1.00 53.16 88 THR A CA 1
ATOM 662 C C . THR A 1 88 ? 1.815 2.283 -0.936 1.00 53.16 88 THR A C 1
ATOM 664 O O . THR A 1 88 ? 2.459 1.322 -1.348 1.00 53.16 88 THR A O 1
ATOM 667 N N . GLY A 1 89 ? 2.416 3.362 -0.422 1.00 71.06 89 GLY A N 1
ATOM 668 C CA . GLY A 1 89 ? 3.846 3.651 -0.537 1.00 71.06 89 GLY A CA 1
ATOM 669 C C . GLY A 1 89 ? 4.231 4.206 -1.916 1.00 71.06 89 GLY A C 1
ATOM 670 O O . GLY A 1 89 ? 3.499 4.070 -2.896 1.00 71.06 89 GLY A O 1
ATOM 671 N N . GLY A 1 90 ? 5.402 4.843 -2.007 1.00 87.94 90 GLY A N 1
ATOM 672 C CA . GLY A 1 90 ? 5.899 5.406 -3.267 1.00 87.94 90 GLY A CA 1
ATOM 673 C C . GLY A 1 90 ? 5.069 6.582 -3.801 1.00 87.94 90 GLY A C 1
ATOM 674 O O . GLY A 1 90 ? 4.540 7.394 -3.044 1.00 87.94 90 GLY A O 1
ATOM 675 N N . TYR A 1 91 ? 4.998 6.713 -5.126 1.00 93.12 91 TYR A N 1
ATOM 676 C CA . TYR A 1 91 ? 4.494 7.909 -5.807 1.00 93.12 91 TYR A CA 1
ATOM 677 C C . TYR A 1 91 ? 3.369 7.604 -6.795 1.00 93.12 91 TYR A C 1
ATOM 679 O O . TYR A 1 91 ? 3.337 6.544 -7.407 1.00 93.12 91 TYR A O 1
ATOM 687 N N . LEU A 1 92 ? 2.481 8.574 -7.007 1.00 94.31 92 LEU A N 1
ATOM 688 C CA . LEU A 1 92 ? 1.398 8.508 -7.989 1.00 94.31 92 LEU A CA 1
ATOM 689 C C . LEU A 1 92 ? 1.676 9.502 -9.119 1.00 94.31 92 LEU A C 1
ATOM 691 O O . LEU A 1 92 ? 1.659 10.714 -8.899 1.00 94.31 92 LEU A O 1
ATOM 695 N N . LEU A 1 93 ? 1.938 8.999 -10.324 1.00 95.25 93 LEU A N 1
ATOM 696 C CA . LEU A 1 93 ? 2.148 9.810 -11.521 1.00 95.25 93 LEU A CA 1
ATOM 697 C C . LEU A 1 93 ? 0.823 10.042 -12.248 1.00 95.25 93 LEU A C 1
ATOM 699 O O . LEU A 1 93 ? 0.237 9.116 -12.809 1.00 95.25 93 LEU A O 1
ATOM 703 N N . TYR A 1 94 ? 0.376 11.292 -12.290 1.00 93.75 94 TYR A N 1
ATOM 704 C CA . TYR A 1 94 ? -0.751 11.704 -13.120 1.00 93.75 94 TYR A CA 1
ATOM 705 C C . TYR A 1 94 ? -0.209 12.020 -14.514 1.00 93.75 94 TYR A C 1
ATOM 707 O O . TYR A 1 94 ? 0.650 12.890 -14.656 1.00 93.75 94 TYR A O 1
ATOM 715 N N . CYS A 1 95 ? -0.669 11.289 -15.529 1.00 94.31 95 CYS A N 1
ATOM 716 C CA . CYS A 1 95 ? -0.151 11.363 -16.895 1.00 94.31 95 CYS A CA 1
ATOM 717 C C . CYS A 1 95 ? -1.255 11.764 -17.877 1.00 94.31 95 CYS A C 1
ATOM 719 O O . CYS A 1 95 ? -2.297 11.116 -17.924 1.00 94.31 95 CYS A O 1
ATOM 721 N N . ASP A 1 96 ? -1.002 12.773 -18.711 1.00 93.62 96 ASP A N 1
ATOM 722 C CA . ASP A 1 96 ? -1.899 13.153 -19.803 1.00 93.62 96 ASP A CA 1
ATOM 723 C C . ASP A 1 96 ? -2.171 11.966 -20.740 1.00 93.62 96 ASP A C 1
ATOM 725 O O . ASP A 1 96 ? -1.283 11.153 -21.023 1.00 93.62 96 ASP A O 1
ATOM 729 N N . GLY A 1 97 ? -3.417 11.842 -21.199 1.00 86.94 97 GLY A N 1
ATOM 730 C CA . GLY A 1 97 ? -3.903 10.734 -22.022 1.00 86.94 97 GLY A CA 1
ATOM 731 C C . GLY A 1 97 ? -3.884 9.352 -21.350 1.00 86.94 97 GLY A C 1
ATOM 732 O O . GLY A 1 97 ? -4.055 8.352 -22.047 1.00 86.94 97 GLY A O 1
ATOM 733 N N . LEU A 1 98 ? -3.624 9.258 -20.041 1.00 87.06 98 LEU A N 1
ATOM 734 C CA . LEU A 1 98 ? -4.051 8.123 -19.223 1.00 87.06 98 LEU A CA 1
ATOM 735 C C . LEU A 1 98 ? -5.228 8.594 -18.369 1.00 87.06 98 LEU A C 1
ATOM 737 O O . LEU A 1 98 ? -5.193 9.713 -17.863 1.00 87.06 98 LEU A O 1
ATOM 741 N N . PRO A 1 99 ? -6.280 7.781 -18.195 1.00 80.19 99 PRO A N 1
ATOM 742 C CA . PRO A 1 99 ? -7.436 8.231 -17.432 1.00 80.19 99 PRO A CA 1
ATOM 743 C C . PRO A 1 99 ? -7.126 8.325 -15.927 1.00 80.19 99 PRO A C 1
ATOM 745 O O . PRO A 1 99 ? -7.841 9.014 -15.208 1.00 80.19 99 PRO A O 1
ATOM 748 N N . LEU A 1 100 ? -6.127 7.571 -15.444 1.00 85.56 100 LEU A N 1
ATOM 749 C CA . LEU A 1 100 ? -5.981 7.130 -14.052 1.00 85.56 100 LEU A CA 1
ATOM 750 C C . LEU A 1 100 ? -4.478 7.068 -13.673 1.00 85.56 100 LEU A C 1
ATOM 752 O O . LEU A 1 100 ? -3.644 6.889 -14.568 1.00 85.56 100 LEU A O 1
ATOM 756 N N . PRO A 1 101 ? -4.106 7.287 -12.394 1.00 89.31 101 PRO A N 1
ATOM 757 C CA . PRO A 1 101 ? -2.716 7.509 -11.992 1.00 89.31 101 PRO A CA 1
ATOM 758 C C . PRO A 1 101 ? -1.860 6.237 -12.020 1.00 89.31 101 PRO A C 1
ATOM 760 O O . PRO A 1 101 ? -2.319 5.138 -11.730 1.00 89.31 101 PRO A O 1
ATOM 763 N N . VAL A 1 102 ? -0.577 6.416 -12.323 1.00 90.25 102 VAL A N 1
ATOM 764 C CA . VAL A 1 102 ? 0.416 5.347 -12.469 1.00 90.25 102 VAL A CA 1
ATOM 765 C C . VAL A 1 102 ? 1.283 5.273 -11.208 1.00 90.25 102 VAL A C 1
ATOM 767 O O . VAL A 1 102 ? 2.021 6.212 -10.906 1.00 90.25 102 VAL A O 1
ATOM 770 N N . LEU A 1 103 ? 1.185 4.169 -10.462 1.00 91.31 103 LEU A N 1
ATOM 771 C CA . LEU A 1 103 ? 1.932 3.939 -9.221 1.00 91.31 103 LEU A CA 1
ATOM 772 C C . LEU A 1 103 ? 3.413 3.660 -9.508 1.00 91.31 103 LEU A C 1
ATOM 774 O O . LEU A 1 103 ? 3.743 2.750 -10.255 1.00 91.31 103 LEU A O 1
ATOM 778 N N . VAL A 1 104 ? 4.319 4.394 -8.869 1.00 94.00 104 VAL A N 1
ATOM 779 C CA . VAL A 1 104 ? 5.765 4.141 -8.893 1.00 94.00 104 VAL A CA 1
ATOM 780 C C . VAL A 1 104 ? 6.208 3.735 -7.486 1.00 94.00 104 VAL A C 1
ATOM 782 O O . VAL A 1 104 ? 6.328 4.606 -6.617 1.00 94.00 104 VAL A O 1
ATOM 785 N N . PRO A 1 105 ? 6.462 2.434 -7.238 1.00 87.69 105 PRO A N 1
ATOM 786 C CA . PRO A 1 105 ? 6.993 1.960 -5.967 1.00 87.69 105 PRO A CA 1
ATOM 787 C C . PRO A 1 105 ? 8.309 2.649 -5.602 1.00 87.69 105 PRO A C 1
ATOM 789 O O . PRO A 1 105 ? 9.146 2.918 -6.462 1.00 87.69 105 PRO A O 1
ATOM 792 N N . GLU A 1 106 ? 8.524 2.890 -4.311 1.00 84.88 106 GLU A N 1
ATOM 793 C CA . GLU A 1 106 ? 9.711 3.595 -3.807 1.00 84.88 106 GLU A CA 1
ATOM 794 C C . GLU A 1 106 ? 11.029 2.865 -4.136 1.00 84.88 106 GLU A C 1
ATOM 796 O O . GLU A 1 106 ? 12.050 3.502 -4.364 1.00 84.88 106 GLU A O 1
ATOM 801 N N . SER A 1 107 ? 10.987 1.537 -4.296 1.00 87.94 107 SER A N 1
ATOM 802 C CA . SER A 1 107 ? 12.104 0.708 -4.777 1.00 87.94 107 SER A CA 1
ATOM 803 C C . SER A 1 107 ? 12.496 0.940 -6.246 1.00 87.94 107 SER A C 1
ATOM 805 O O . SER A 1 107 ? 13.489 0.376 -6.708 1.00 87.94 107 SER A O 1
ATOM 807 N N . LEU A 1 108 ? 11.736 1.752 -6.991 1.00 94.62 108 LEU A N 1
ATOM 808 C CA . LEU A 1 108 ? 12.077 2.224 -8.337 1.00 94.62 108 LEU A CA 1
ATOM 809 C C . LEU A 1 108 ? 12.645 3.649 -8.343 1.00 94.62 108 LEU A C 1
ATOM 811 O O . LEU A 1 108 ? 12.929 4.163 -9.424 1.00 94.62 108 LEU A O 1
ATOM 815 N N . VAL A 1 109 ? 12.774 4.305 -7.185 1.00 96.06 109 VAL A N 1
ATOM 816 C CA . VAL A 1 109 ? 13.103 5.731 -7.084 1.00 96.06 109 VAL A CA 1
ATOM 817 C C . VAL A 1 109 ? 14.434 5.930 -6.366 1.00 96.06 109 VAL A C 1
ATOM 819 O O . VAL A 1 109 ? 14.581 5.598 -5.194 1.00 96.06 109 VAL A O 1
ATOM 822 N N . ASP A 1 110 ? 15.382 6.553 -7.059 1.00 96.38 110 ASP A N 1
ATOM 823 C CA . ASP A 1 110 ? 16.668 6.973 -6.508 1.00 96.38 110 ASP A CA 1
ATOM 824 C C . ASP A 1 110 ? 16.816 8.485 -6.715 1.00 96.38 110 ASP A C 1
ATOM 826 O O . ASP A 1 110 ? 17.096 8.961 -7.815 1.00 96.38 110 ASP A O 1
ATOM 830 N N . LEU A 1 111 ? 16.582 9.265 -5.658 1.00 95.44 111 LEU A N 1
ATOM 831 C CA . LEU A 1 111 ? 16.650 10.729 -5.729 1.00 95.44 111 LEU A CA 1
ATOM 832 C C . LEU A 1 111 ? 18.080 11.279 -5.581 1.00 95.44 111 LEU A C 1
ATOM 834 O O . LEU A 1 111 ? 18.277 12.481 -5.752 1.00 95.44 111 LEU A O 1
ATOM 838 N N . GLU A 1 112 ? 19.068 10.423 -5.302 1.00 94.69 112 GLU A N 1
ATOM 839 C CA . GLU A 1 112 ? 20.486 10.788 -5.170 1.00 94.69 112 GLU A CA 1
ATOM 840 C C . GLU A 1 112 ? 21.264 10.529 -6.476 1.00 94.69 112 GLU A C 1
ATOM 842 O O . GLU A 1 112 ? 22.265 11.197 -6.758 1.00 94.69 112 GLU A O 1
ATOM 847 N N . LEU A 1 113 ? 20.759 9.625 -7.328 1.00 95.88 113 LEU A N 1
ATOM 848 C CA . LEU A 1 113 ? 21.298 9.281 -8.645 1.00 95.88 113 LEU A CA 1
ATOM 849 C C . LEU A 1 113 ? 21.206 10.442 -9.655 1.00 95.88 113 LEU A C 1
ATOM 851 O O . LEU A 1 113 ? 20.332 10.524 -10.522 1.00 95.88 113 LEU A O 1
ATOM 855 N N . THR A 1 114 ? 22.181 11.339 -9.557 1.00 96.31 114 THR A N 1
ATOM 856 C CA . THR A 1 114 ? 22.341 12.549 -10.379 1.00 96.31 114 THR A CA 1
ATOM 857 C C . THR A 1 114 ? 23.080 12.329 -11.702 1.00 96.31 114 THR A C 1
ATOM 859 O O . THR A 1 114 ? 23.038 13.202 -12.566 1.00 96.31 114 THR A O 1
ATOM 862 N N . SER A 1 115 ? 23.711 11.167 -11.911 1.00 95.31 115 SER A N 1
ATOM 863 C CA . SER A 1 115 ? 24.357 10.801 -13.179 1.00 95.31 115 SER A CA 1
ATOM 864 C C . SER A 1 115 ? 24.225 9.304 -13.470 1.00 95.31 115 SER A C 1
ATOM 866 O O . SER A 1 115 ? 24.593 8.477 -12.638 1.00 95.31 115 SER A O 1
ATOM 868 N N . ALA A 1 116 ? 23.702 8.957 -14.649 1.00 94.81 116 ALA A N 1
ATOM 869 C CA . ALA A 1 116 ? 23.525 7.581 -15.110 1.00 94.81 116 ALA A CA 1
ATOM 870 C C . ALA A 1 116 ? 23.546 7.509 -16.645 1.00 94.81 116 ALA A C 1
ATOM 872 O O . ALA A 1 116 ? 23.078 8.429 -17.320 1.00 94.81 116 ALA A O 1
ATOM 873 N N . GLU A 1 117 ? 24.030 6.400 -17.203 1.00 94.19 117 GLU A N 1
ATOM 874 C CA . GLU A 1 117 ? 24.117 6.184 -18.655 1.00 94.19 117 GLU A CA 1
ATOM 875 C C . GLU A 1 117 ? 23.037 5.206 -19.152 1.00 94.19 117 GLU A C 1
ATOM 877 O O . GLU A 1 117 ? 22.795 4.182 -18.503 1.00 94.19 117 GLU A O 1
ATOM 882 N N . PRO A 1 118 ? 22.388 5.458 -20.306 1.00 94.81 118 PRO A N 1
ATOM 883 C CA . PRO A 1 118 ? 21.498 4.471 -20.903 1.00 94.81 118 PRO A CA 1
ATOM 884 C C . PRO A 1 118 ? 22.296 3.229 -21.326 1.00 94.81 118 PRO A C 1
ATOM 886 O O . PRO A 1 118 ? 23.420 3.316 -21.827 1.00 94.81 118 PRO A O 1
ATOM 889 N N . LEU A 1 119 ? 21.712 2.048 -21.137 1.00 93.75 119 LEU A N 1
ATOM 890 C CA . LEU A 1 119 ? 22.299 0.784 -21.572 1.00 93.75 119 LEU A CA 1
ATOM 891 C C . LEU A 1 119 ? 22.345 0.692 -23.104 1.00 93.75 119 LEU A C 1
ATOM 893 O O . LEU A 1 119 ? 23.342 0.251 -23.678 1.00 93.75 119 LEU A O 1
ATOM 897 N N . SER A 1 120 ? 21.243 1.092 -23.740 1.00 92.31 120 SER A N 1
ATOM 898 C CA . SER A 1 120 ? 21.091 1.334 -25.174 1.00 92.31 120 SER A CA 1
ATOM 899 C C . SER A 1 120 ? 19.799 2.121 -25.424 1.00 92.31 120 SER A C 1
ATOM 901 O O . SER A 1 120 ? 18.949 2.216 -24.536 1.00 92.31 120 SER A O 1
ATOM 903 N N . ASP A 1 121 ? 19.604 2.594 -26.653 1.00 93.31 121 ASP A N 1
ATOM 904 C CA . ASP A 1 121 ? 18.373 3.262 -27.110 1.00 93.31 121 ASP A CA 1
ATOM 905 C C . ASP A 1 121 ? 17.215 2.277 -27.394 1.00 93.31 121 ASP A C 1
ATOM 907 O O . ASP A 1 121 ? 16.196 2.633 -27.984 1.00 93.31 121 ASP A O 1
ATOM 911 N N . SER A 1 122 ? 17.376 1.004 -27.018 1.00 94.50 122 SER A N 1
ATOM 912 C CA . SER A 1 122 ? 16.360 -0.034 -27.211 1.00 94.50 122 SER A CA 1
ATOM 913 C C . SER A 1 122 ? 15.249 0.111 -26.174 1.00 94.50 122 SER A C 1
ATOM 915 O O . SER A 1 122 ? 15.523 0.143 -24.973 1.00 94.50 122 SER A O 1
ATOM 917 N N . ILE A 1 123 ? 13.995 0.127 -26.628 1.00 95.69 123 ILE A N 1
ATOM 918 C CA . ILE A 1 123 ? 12.829 0.071 -25.740 1.00 95.69 123 ILE A CA 1
ATOM 919 C C . ILE A 1 123 ? 12.402 -1.393 -25.590 1.00 95.69 123 ILE A C 1
ATOM 921 O O . ILE A 1 123 ? 11.914 -1.988 -26.551 1.00 95.69 123 ILE A O 1
ATOM 925 N N . TYR A 1 124 ? 12.589 -1.971 -24.404 1.00 93.75 124 TYR A N 1
ATOM 926 C CA . TYR A 1 124 ? 12.211 -3.351 -24.069 1.00 93.75 124 TYR A CA 1
ATOM 927 C C . TYR A 1 124 ? 10.680 -3.478 -23.880 1.00 93.75 124 TYR A C 1
ATOM 929 O O . TYR A 1 124 ? 10.029 -2.493 -23.509 1.00 93.75 124 TYR A O 1
ATOM 937 N N . PRO A 1 125 ? 10.070 -4.657 -24.120 1.00 87.25 125 PRO A N 1
ATOM 938 C CA . PRO A 1 125 ? 8.620 -4.835 -23.989 1.00 87.25 125 PRO A CA 1
ATOM 939 C C . PRO A 1 125 ? 8.122 -4.773 -22.540 1.00 87.25 125 PRO A C 1
ATOM 941 O O . PRO A 1 125 ? 6.972 -4.408 -22.321 1.00 87.25 125 PRO A O 1
ATOM 944 N N . ASP A 1 126 ? 8.974 -5.097 -21.566 1.00 89.12 126 ASP A N 1
ATOM 945 C CA . ASP A 1 126 ? 8.665 -5.058 -20.137 1.00 89.12 126 ASP A CA 1
ATOM 946 C C . ASP A 1 126 ? 9.925 -4.779 -19.291 1.00 89.12 126 ASP A C 1
ATOM 948 O O . ASP A 1 126 ? 11.058 -4.759 -19.790 1.00 89.12 126 ASP A O 1
ATOM 952 N N . ARG A 1 127 ? 9.723 -4.537 -17.989 1.00 90.12 127 ARG A N 1
ATOM 953 C CA . ARG A 1 127 ? 10.792 -4.198 -17.038 1.00 90.12 127 ARG A CA 1
ATOM 954 C C . ARG A 1 127 ? 11.762 -5.356 -16.776 1.00 90.12 127 ARG A C 1
ATOM 956 O O . ARG A 1 127 ? 12.929 -5.101 -16.487 1.00 90.12 127 ARG A O 1
ATOM 963 N N . ASN A 1 128 ? 11.319 -6.608 -16.863 1.00 86.88 128 ASN A N 1
ATOM 964 C CA . ASN A 1 128 ? 12.154 -7.769 -16.562 1.00 86.88 128 ASN A CA 1
ATOM 965 C C . ASN A 1 128 ? 13.123 -8.067 -17.706 1.00 86.88 128 ASN A C 1
ATOM 967 O O . ASN A 1 128 ? 14.294 -8.322 -17.435 1.00 86.88 128 ASN A O 1
ATOM 971 N N . GLU A 1 129 ? 12.688 -7.970 -18.967 1.00 88.62 129 GLU A N 1
ATOM 972 C CA . GLU A 1 129 ? 13.603 -8.073 -20.114 1.00 88.62 129 GLU A CA 1
ATOM 973 C C . GLU A 1 129 ? 14.645 -6.934 -20.103 1.00 88.62 129 GLU A C 1
ATOM 975 O O . GLU A 1 129 ? 15.827 -7.184 -20.349 1.00 88.62 129 GLU A O 1
ATOM 980 N N . ALA A 1 130 ? 14.254 -5.714 -19.703 1.00 93.00 130 ALA A N 1
ATOM 981 C CA . ALA A 1 130 ? 15.188 -4.599 -19.506 1.00 93.00 130 ALA A CA 1
ATOM 982 C C . ALA A 1 130 ? 16.224 -4.869 -18.395 1.00 93.00 130 ALA A C 1
ATOM 984 O O . ALA A 1 130 ? 17.420 -4.647 -18.592 1.00 93.00 130 ALA A O 1
ATOM 985 N N . LEU A 1 131 ? 15.789 -5.370 -17.232 1.00 92.12 131 LEU A N 1
ATOM 986 C CA . LEU A 1 131 ? 16.686 -5.710 -16.121 1.00 92.12 131 LEU A CA 1
ATOM 987 C C . LEU A 1 131 ? 17.590 -6.912 -16.430 1.00 92.12 131 LEU A C 1
ATOM 989 O O . LEU A 1 131 ? 18.746 -6.922 -16.009 1.00 92.12 131 LEU A O 1
ATOM 993 N N . ALA A 1 132 ? 17.100 -7.902 -17.179 1.00 90.81 132 ALA A N 1
ATOM 994 C CA . ALA A 1 132 ? 17.888 -9.059 -17.589 1.00 90.81 132 ALA A CA 1
ATOM 995 C C . ALA A 1 132 ? 19.046 -8.655 -18.517 1.00 90.81 132 ALA A C 1
ATOM 997 O O . ALA A 1 132 ? 20.178 -9.090 -18.304 1.00 90.81 132 ALA A O 1
ATOM 998 N N . ASP A 1 133 ? 18.800 -7.774 -19.494 1.00 92.19 133 ASP A N 1
ATOM 999 C CA . ASP A 1 133 ? 19.857 -7.266 -20.379 1.00 92.19 133 ASP A CA 1
ATOM 1000 C C . ASP A 1 133 ? 20.801 -6.290 -19.644 1.00 92.19 133 ASP A C 1
ATOM 1002 O O . ASP A 1 133 ? 22.006 -6.300 -19.893 1.00 92.19 133 ASP A O 1
ATOM 1006 N N . MET A 1 134 ? 20.306 -5.512 -18.666 1.00 93.12 134 MET A N 1
ATOM 1007 C CA . MET A 1 134 ? 21.164 -4.737 -17.749 1.00 93.12 134 MET A CA 1
ATOM 1008 C C . MET A 1 134 ? 22.116 -5.636 -16.949 1.00 93.12 134 MET A C 1
ATOM 1010 O O . MET A 1 134 ? 23.307 -5.337 -16.875 1.00 93.12 134 MET A O 1
ATOM 1014 N N . ALA A 1 135 ? 21.619 -6.739 -16.381 1.00 91.44 135 ALA A N 1
ATOM 1015 C CA . ALA A 1 135 ? 22.429 -7.686 -15.618 1.00 91.44 135 ALA A CA 1
ATOM 1016 C C . ALA A 1 135 ? 23.448 -8.420 -16.509 1.00 91.44 135 ALA A C 1
ATOM 1018 O O . ALA A 1 135 ? 24.623 -8.512 -16.156 1.00 91.44 135 ALA A O 1
ATOM 1019 N N . ALA A 1 136 ? 23.034 -8.872 -17.698 1.00 90.62 136 ALA A N 1
ATOM 1020 C CA . ALA A 1 136 ? 23.918 -9.521 -18.669 1.00 90.62 136 ALA A CA 1
ATOM 1021 C C . ALA A 1 136 ? 25.024 -8.589 -19.206 1.00 90.62 136 ALA A C 1
ATOM 1023 O O . ALA A 1 136 ? 26.084 -9.056 -19.621 1.00 90.62 136 ALA A O 1
ATOM 1024 N N . ARG A 1 137 ? 24.797 -7.268 -19.186 1.00 87.00 137 ARG A N 1
ATOM 1025 C CA . ARG A 1 137 ? 25.731 -6.228 -19.658 1.00 87.00 137 ARG A CA 1
ATOM 1026 C C . ARG A 1 137 ? 26.303 -5.364 -18.531 1.00 87.00 137 ARG A C 1
ATOM 1028 O O . ARG A 1 137 ? 26.685 -4.210 -18.764 1.00 87.00 137 ARG A O 1
ATOM 1035 N N . ALA A 1 138 ? 26.395 -5.918 -17.323 1.00 79.00 138 ALA A N 1
ATOM 1036 C CA . ALA A 1 138 ? 27.020 -5.291 -16.162 1.00 79.00 138 ALA A CA 1
ATOM 1037 C C . ALA A 1 138 ? 28.558 -5.210 -16.308 1.00 79.00 138 ALA A C 1
ATOM 1039 O O . ALA A 1 138 ? 29.320 -5.870 -15.605 1.00 79.00 138 ALA A O 1
ATOM 1040 N N . SER A 1 139 ? 29.033 -4.401 -17.258 1.00 65.19 139 SER A N 1
ATOM 1041 C CA . SER A 1 139 ? 30.451 -4.065 -17.414 1.00 65.19 139 SER A CA 1
ATOM 1042 C C . SER A 1 139 ? 30.937 -3.240 -16.219 1.00 65.19 139 SER A C 1
ATOM 1044 O O . SER A 1 139 ? 30.261 -2.302 -15.803 1.00 65.19 139 SER A O 1
ATOM 1046 N N . GLY A 1 140 ? 32.131 -3.542 -15.701 1.00 66.75 140 GLY A N 1
ATOM 1047 C CA . GLY A 1 140 ? 32.706 -2.922 -14.497 1.00 66.75 140 GLY A CA 1
ATOM 1048 C C . GLY A 1 140 ? 33.173 -1.464 -14.639 1.00 66.75 140 GLY A C 1
ATOM 1049 O O . GLY A 1 140 ? 34.198 -1.107 -14.071 1.00 66.75 140 GLY A O 1
ATOM 1050 N N . SER A 1 141 ? 32.463 -0.617 -15.389 1.00 68.62 141 SER A N 1
ATOM 1051 C CA . SER A 1 141 ? 32.805 0.802 -15.593 1.00 68.62 141 SER A CA 1
ATOM 1052 C C . SER A 1 141 ? 32.492 1.706 -14.390 1.00 68.62 141 SER A C 1
ATOM 1054 O O . SER A 1 141 ? 32.746 2.907 -14.451 1.00 68.62 141 SER A O 1
ATOM 1056 N N . GLY A 1 142 ? 31.901 1.165 -13.318 1.00 80.00 142 GLY A N 1
ATOM 1057 C CA . GLY A 1 142 ? 31.564 1.883 -12.079 1.00 80.00 142 GLY A CA 1
ATOM 1058 C C . GLY A 1 142 ? 30.437 2.919 -12.197 1.00 80.00 142 GLY A C 1
ATOM 1059 O O . GLY A 1 142 ? 29.934 3.385 -11.180 1.00 80.00 142 GLY A O 1
ATOM 1060 N N . ARG A 1 143 ? 30.010 3.272 -13.416 1.00 86.75 143 ARG A N 1
ATOM 1061 C CA . ARG A 1 143 ? 28.885 4.181 -13.665 1.00 86.75 143 ARG A CA 1
ATOM 1062 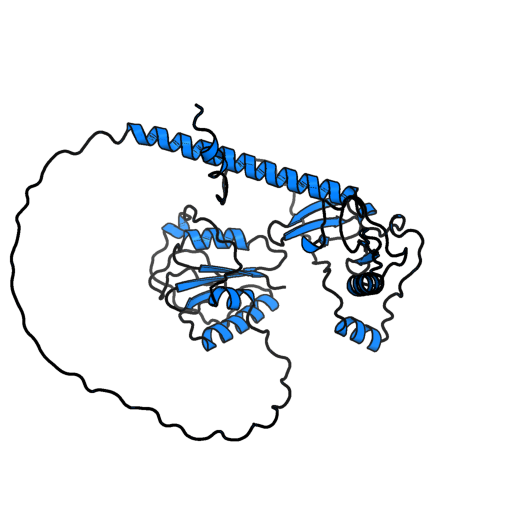C C . ARG A 1 143 ? 27.556 3.450 -13.518 1.00 86.75 143 ARG A C 1
ATOM 1064 O O . ARG A 1 143 ? 27.388 2.348 -14.036 1.00 86.75 143 ARG A O 1
ATOM 1071 N N . ALA A 1 144 ? 26.597 4.100 -12.866 1.00 93.00 144 ALA A N 1
ATOM 1072 C CA . ALA A 1 144 ? 25.215 3.647 -12.844 1.00 93.00 144 ALA A CA 1
ATOM 1073 C C . ALA A 1 144 ? 24.639 3.613 -14.269 1.00 93.00 144 ALA A C 1
ATOM 1075 O O . ALA A 1 144 ? 24.870 4.523 -15.073 1.00 93.00 144 ALA A O 1
ATOM 1076 N N . ARG A 1 145 ? 23.878 2.561 -14.580 1.00 95.06 145 ARG A N 1
ATOM 1077 C CA . ARG A 1 145 ? 23.251 2.354 -15.891 1.00 95.06 145 ARG A CA 1
ATOM 1078 C C . ARG A 1 145 ? 21.763 2.085 -15.727 1.00 95.06 145 ARG A C 1
ATOM 1080 O O . ARG A 1 145 ? 21.348 1.544 -14.706 1.00 95.06 145 ARG A O 1
ATOM 1087 N N . TYR A 1 146 ? 20.975 2.428 -16.736 1.00 96.31 146 TYR A N 1
ATOM 1088 C CA . TYR A 1 146 ? 19.527 2.203 -16.752 1.00 96.31 146 TYR A CA 1
ATOM 1089 C C . TYR A 1 146 ? 19.047 1.831 -18.163 1.00 96.31 146 TYR A C 1
ATOM 1091 O O . TYR A 1 146 ? 19.780 1.985 -19.139 1.00 96.31 146 TYR A O 1
ATOM 1099 N N . ALA A 1 147 ? 17.821 1.329 -18.286 1.00 96.75 147 ALA A N 1
ATOM 1100 C CA . ALA A 1 147 ? 17.222 0.910 -19.553 1.00 96.75 147 ALA A CA 1
ATOM 1101 C C . ALA A 1 147 ? 15.779 1.423 -19.674 1.00 96.75 147 ALA A C 1
ATOM 1103 O O . ALA A 1 147 ? 15.181 1.827 -18.677 1.00 96.75 147 ALA A O 1
ATOM 1104 N N . TRP A 1 148 ? 15.223 1.407 -20.887 1.00 97.19 148 TRP A N 1
ATOM 1105 C CA . TRP A 1 148 ? 13.888 1.929 -21.198 1.00 97.19 148 TRP A CA 1
ATOM 1106 C C . TRP A 1 148 ? 12.913 0.795 -21.503 1.00 97.19 148 TRP A C 1
ATOM 1108 O O . TRP A 1 148 ? 13.176 0.004 -22.400 1.00 97.19 148 TRP A O 1
ATOM 1118 N N . TYR A 1 149 ? 11.765 0.721 -20.838 1.00 96.38 149 TYR A N 1
ATOM 1119 C CA . TYR A 1 149 ? 10.759 -0.304 -21.131 1.00 96.38 149 TYR A CA 1
ATOM 1120 C C . TYR A 1 149 ? 9.372 0.289 -21.366 1.00 96.38 149 TYR A C 1
ATOM 1122 O O . TYR A 1 149 ? 9.076 1.427 -20.989 1.00 96.38 149 TYR A O 1
ATOM 1130 N N . ARG A 1 150 ? 8.515 -0.503 -22.011 1.00 93.62 150 ARG A N 1
ATOM 1131 C CA . ARG A 1 150 ? 7.090 -0.220 -22.180 1.00 93.62 150 ARG A CA 1
ATOM 1132 C C . ARG A 1 150 ? 6.357 -0.479 -20.860 1.00 93.62 150 ARG A C 1
ATOM 1134 O O . ARG A 1 150 ? 6.103 -1.617 -20.485 1.00 93.62 150 ARG A O 1
ATOM 1141 N N . GLY A 1 151 ? 6.069 0.597 -20.134 1.00 89.00 151 GLY A N 1
ATOM 1142 C CA . GLY A 1 151 ? 5.324 0.587 -18.874 1.00 89.00 151 GLY A CA 1
ATOM 1143 C C . GLY A 1 151 ? 3.844 0.922 -19.064 1.00 89.00 151 GLY A C 1
ATOM 1144 O O . GLY A 1 151 ? 3.421 1.277 -20.167 1.00 89.00 151 GLY A O 1
ATOM 1145 N N . ALA A 1 152 ? 3.066 0.836 -17.979 1.00 88.50 152 ALA A N 1
ATOM 1146 C CA . ALA A 1 152 ? 1.650 1.215 -17.930 1.00 88.50 152 ALA A CA 1
ATOM 1147 C C . ALA A 1 152 ? 0.814 0.612 -19.086 1.00 88.50 152 ALA A C 1
ATOM 1149 O O . ALA A 1 152 ? 0.311 1.329 -19.954 1.00 88.50 152 ALA A O 1
ATOM 1150 N N . GLY A 1 153 ? 0.754 -0.723 -19.171 1.00 82.62 153 GLY A N 1
ATOM 1151 C CA . GLY A 1 153 ? 0.060 -1.435 -20.260 1.00 82.62 153 GLY A CA 1
ATOM 1152 C C . GLY A 1 153 ? 0.654 -1.210 -21.663 1.00 82.62 153 GLY A C 1
ATOM 1153 O O . GLY A 1 153 ? -0.008 -1.458 -22.667 1.00 82.62 153 GLY A O 1
ATOM 1154 N N . GLY A 1 154 ? 1.884 -0.695 -21.746 1.00 87.69 154 GLY A N 1
ATOM 1155 C CA . GLY A 1 154 ? 2.559 -0.296 -22.982 1.00 87.69 154 GLY A CA 1
ATOM 1156 C C . GLY A 1 154 ? 2.310 1.154 -23.412 1.00 87.69 154 GLY A C 1
ATOM 1157 O O . GLY A 1 154 ? 2.939 1.621 -24.366 1.00 87.69 154 GLY A O 1
ATOM 1158 N N . ALA A 1 155 ? 1.445 1.890 -22.708 1.00 88.62 155 ALA A N 1
ATOM 1159 C CA . ALA A 1 155 ? 1.099 3.269 -23.040 1.00 88.62 155 ALA A CA 1
ATOM 1160 C C . ALA A 1 155 ? 2.208 4.285 -22.705 1.00 88.62 155 ALA A C 1
ATOM 1162 O O . ALA A 1 155 ? 2.194 5.388 -23.254 1.00 88.62 155 ALA A O 1
ATOM 1163 N N . LEU A 1 156 ? 3.167 3.932 -21.840 1.00 95.94 156 LEU A N 1
ATOM 1164 C CA . LEU A 1 156 ? 4.304 4.782 -21.476 1.00 95.94 156 LEU A CA 1
ATOM 1165 C C . LEU A 1 156 ? 5.645 4.135 -21.838 1.00 95.94 156 LEU A C 1
ATOM 1167 O O . LEU A 1 156 ? 5.791 2.914 -21.817 1.00 95.94 156 LEU A O 1
ATOM 1171 N N . ILE A 1 157 ? 6.652 4.968 -22.096 1.00 97.25 157 ILE A N 1
ATOM 1172 C CA . ILE A 1 157 ? 8.065 4.575 -22.043 1.00 97.25 157 ILE A CA 1
ATOM 1173 C C . ILE A 1 157 ? 8.630 5.064 -20.711 1.00 97.25 157 ILE A C 1
ATOM 1175 O O . ILE A 1 157 ? 8.502 6.244 -20.375 1.00 97.25 157 ILE A O 1
ATOM 1179 N N . VAL A 1 158 ? 9.230 4.150 -19.950 1.00 97.25 158 VAL A N 1
ATOM 1180 C CA . VAL A 1 158 ? 9.612 4.348 -18.545 1.00 97.25 158 VAL A CA 1
ATOM 1181 C C . VAL A 1 158 ? 11.050 3.848 -18.330 1.00 97.25 158 VAL A C 1
ATOM 1183 O O . VAL A 1 158 ? 11.407 2.802 -18.878 1.00 97.25 158 VAL A O 1
ATOM 1186 N N . PRO A 1 159 ? 11.911 4.557 -17.575 1.00 98.00 159 PRO A N 1
ATOM 1187 C CA . PRO A 1 159 ? 13.230 4.043 -17.209 1.00 98.00 159 PRO A CA 1
ATOM 1188 C C . PRO A 1 159 ? 13.136 2.964 -16.119 1.00 98.00 159 PRO A C 1
ATOM 1190 O O . PRO A 1 159 ? 12.211 2.955 -15.308 1.00 98.00 159 PRO A O 1
ATOM 1193 N N . THR A 1 160 ? 14.130 2.076 -16.03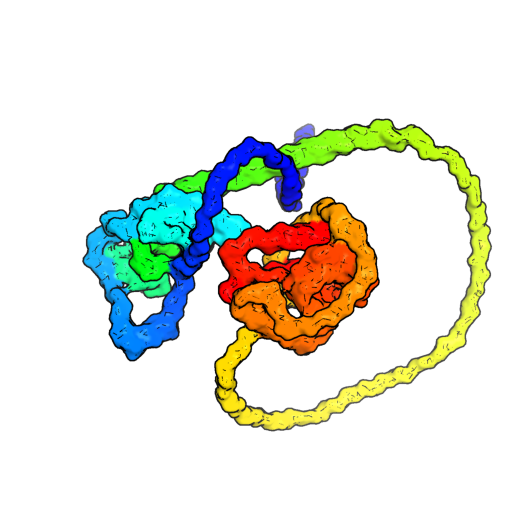2 1.00 96.88 160 THR A N 1
ATOM 1194 C CA . THR A 1 160 ? 14.220 1.058 -14.964 1.00 96.88 160 THR A CA 1
ATOM 1195 C C . THR A 1 160 ? 14.394 1.630 -13.549 1.00 96.88 160 THR A C 1
ATOM 1197 O O . THR A 1 160 ? 14.113 0.911 -12.587 1.00 96.88 160 THR A O 1
ATOM 1200 N N . VAL A 1 161 ? 14.795 2.903 -13.433 1.00 97.25 161 VAL A N 1
ATOM 1201 C CA . VAL A 1 161 ? 14.870 3.708 -12.200 1.00 97.25 161 VAL A CA 1
ATOM 1202 C C . VAL A 1 161 ? 14.453 5.158 -12.488 1.00 97.25 161 VAL A C 1
ATOM 1204 O O . VAL A 1 161 ? 14.844 5.720 -13.514 1.00 97.25 161 VAL A O 1
ATOM 1207 N N . PHE A 1 162 ? 13.682 5.774 -11.593 1.00 97.94 162 PHE A N 1
ATOM 1208 C CA . PHE A 1 162 ? 13.337 7.198 -11.602 1.00 97.94 162 PHE A CA 1
ATOM 1209 C C . PHE A 1 162 ? 14.346 7.978 -10.757 1.00 97.94 162 PHE A C 1
ATOM 1211 O O . PHE A 1 162 ? 14.478 7.724 -9.561 1.00 97.94 162 PHE A O 1
ATOM 1218 N N . SER A 1 163 ? 15.050 8.928 -11.367 1.00 98.19 163 SER A N 1
ATOM 1219 C CA . SER A 1 163 ? 16.082 9.727 -10.701 1.00 98.19 163 SER A CA 1
ATOM 1220 C C . SER A 1 163 ? 16.273 11.095 -11.359 1.00 98.19 163 SER A C 1
ATOM 1222 O O . SER A 1 163 ? 15.772 11.314 -12.466 1.00 98.19 163 SER A O 1
ATOM 1224 N N . PRO A 1 164 ? 17.038 12.023 -10.752 1.00 97.94 164 PRO A N 1
ATOM 1225 C CA . PRO A 1 164 ? 17.450 13.254 -11.421 1.00 97.94 164 PRO A CA 1
ATOM 1226 C C . PRO A 1 164 ? 18.204 13.029 -12.746 1.00 97.94 164 PRO A C 1
ATOM 1228 O O . PRO A 1 164 ? 18.160 13.897 -13.615 1.00 97.94 164 PRO A O 1
ATOM 1231 N N . ALA A 1 165 ? 18.861 11.876 -12.936 1.00 96.88 165 ALA A N 1
ATOM 1232 C CA . ALA A 1 165 ? 19.539 11.522 -14.188 1.00 96.88 165 ALA A CA 1
ATOM 1233 C C . ALA A 1 165 ? 18.604 10.971 -15.284 1.00 96.88 165 ALA A C 1
ATOM 1235 O O . ALA A 1 165 ? 18.858 11.180 -16.478 1.00 96.88 165 ALA A O 1
ATOM 1236 N N . THR A 1 166 ? 17.549 10.238 -14.907 1.00 97.44 166 THR A N 1
ATOM 1237 C CA . THR A 1 166 ? 16.641 9.561 -15.856 1.00 97.44 166 THR A CA 1
ATOM 1238 C C . THR A 1 166 ? 15.360 10.343 -16.132 1.00 97.44 166 THR A C 1
ATOM 1240 O O . THR A 1 166 ? 14.887 10.329 -17.267 1.00 97.44 166 THR A O 1
ATOM 1243 N N . THR A 1 167 ? 14.833 11.035 -15.119 1.00 98.12 167 THR A N 1
ATOM 1244 C CA . THR A 1 167 ? 13.605 11.845 -15.145 1.00 98.12 167 THR A CA 1
ATOM 1245 C C . THR A 1 167 ? 13.756 13.097 -14.251 1.00 98.12 167 THR A C 1
ATOM 1247 O O . THR A 1 167 ? 13.168 13.159 -13.163 1.00 98.12 167 THR A O 1
ATOM 1250 N N . PRO A 1 168 ? 14.572 14.098 -14.644 1.00 97.50 168 PRO A N 1
ATOM 1251 C CA . PRO A 1 168 ? 14.866 15.297 -13.848 1.00 97.50 168 PRO A CA 1
ATOM 1252 C C . PRO A 1 168 ? 13.661 16.157 -13.437 1.00 97.50 168 PRO A C 1
ATOM 1254 O O . PRO A 1 168 ? 13.712 16.804 -12.387 1.00 97.50 168 PRO A O 1
ATOM 1257 N N . ARG A 1 169 ? 12.589 16.213 -14.235 1.00 97.31 169 ARG A N 1
ATOM 1258 C CA . ARG A 1 169 ? 11.362 16.964 -13.913 1.00 97.31 169 ARG A CA 1
ATOM 1259 C C . ARG A 1 169 ? 10.521 16.185 -12.907 1.00 97.31 169 ARG A C 1
ATOM 1261 O O . ARG A 1 169 ? 10.131 16.764 -11.896 1.00 97.31 169 ARG A O 1
ATOM 1268 N N . ILE A 1 170 ? 10.302 14.888 -13.137 1.00 98.00 170 ILE A N 1
ATOM 1269 C CA . ILE A 1 170 ? 9.545 14.029 -12.209 1.00 98.00 170 ILE A CA 1
ATOM 1270 C C . ILE A 1 170 ? 10.264 13.955 -10.856 1.00 98.00 170 ILE A C 1
ATOM 1272 O O . ILE A 1 170 ? 9.647 14.211 -9.824 1.00 98.00 170 ILE A O 1
ATOM 1276 N N . ALA A 1 171 ? 11.574 13.688 -10.850 1.00 97.44 171 ALA A N 1
ATOM 1277 C CA . ALA A 1 171 ? 12.371 13.575 -9.629 1.00 97.44 171 ALA A CA 1
ATOM 1278 C C . ALA A 1 171 ? 12.404 14.887 -8.822 1.00 97.44 171 ALA A C 1
ATOM 1280 O O . ALA A 1 171 ? 12.379 14.856 -7.593 1.00 97.44 171 ALA A O 1
ATOM 1281 N N . ARG A 1 172 ? 12.381 16.053 -9.488 1.00 95.25 172 ARG A N 1
ATOM 1282 C CA . ARG A 1 172 ? 12.247 17.354 -8.810 1.00 95.25 172 ARG A CA 1
ATOM 1283 C C . ARG A 1 172 ? 10.900 17.494 -8.101 1.00 95.25 172 ARG A C 1
ATOM 1285 O O . ARG A 1 172 ? 10.873 17.967 -6.969 1.00 95.25 172 ARG A O 1
ATOM 1292 N N . THR A 1 173 ? 9.798 17.069 -8.721 1.00 94.44 173 THR A N 1
ATOM 1293 C CA . THR A 1 173 ? 8.483 17.076 -8.060 1.00 94.44 173 THR A CA 1
ATOM 1294 C C . THR A 1 173 ? 8.413 16.027 -6.943 1.00 94.44 173 THR A C 1
ATOM 1296 O O . THR A 1 173 ? 7.914 16.334 -5.868 1.00 94.44 173 THR A O 1
ATOM 1299 N N . MET A 1 174 ? 8.994 14.834 -7.126 1.00 95.38 174 MET A N 1
ATOM 1300 C CA . MET A 1 174 ? 9.122 13.809 -6.075 1.00 95.38 174 MET A CA 1
ATOM 1301 C C . MET A 1 174 ? 9.902 14.307 -4.844 1.00 95.38 174 MET A C 1
ATOM 1303 O O . MET A 1 174 ? 9.526 13.994 -3.711 1.00 95.38 174 MET A O 1
ATOM 1307 N N . LEU A 1 175 ? 10.967 15.091 -5.059 1.00 93.25 175 LEU A N 1
ATOM 1308 C CA . LEU A 1 175 ? 11.731 15.769 -4.006 1.00 93.25 175 LEU A CA 1
ATOM 1309 C C . LEU A 1 175 ? 10.903 16.854 -3.310 1.00 93.25 175 LEU A C 1
ATOM 1311 O O . LEU A 1 175 ? 10.848 16.862 -2.083 1.00 93.25 175 LEU A O 1
ATOM 1315 N N . ALA A 1 176 ? 10.229 17.722 -4.071 1.00 88.81 176 ALA A N 1
ATOM 1316 C CA . ALA A 1 176 ? 9.383 18.780 -3.518 1.00 88.81 176 ALA A CA 1
ATOM 1317 C C . ALA A 1 176 ? 8.240 18.212 -2.658 1.00 88.81 176 ALA A C 1
ATOM 1319 O O . ALA A 1 176 ? 8.028 18.675 -1.543 1.00 88.81 176 ALA A O 1
ATOM 1320 N N . VAL A 1 177 ? 7.571 17.147 -3.114 1.00 87.06 177 VAL A N 1
ATOM 1321 C CA . VAL A 1 177 ? 6.510 16.468 -2.349 1.00 87.06 177 VAL A CA 1
ATOM 1322 C C . VAL A 1 177 ? 7.067 15.810 -1.079 1.00 87.06 177 VAL A C 1
ATOM 1324 O O . VAL A 1 177 ? 6.453 15.925 -0.021 1.00 87.06 177 VAL A O 1
ATOM 1327 N N . ARG A 1 178 ? 8.256 15.181 -1.119 1.00 85.88 178 ARG A N 1
ATOM 1328 C CA . ARG A 1 178 ? 8.925 14.693 0.108 1.00 85.88 178 ARG A CA 1
ATOM 1329 C C . ARG A 1 178 ? 9.259 15.835 1.076 1.00 85.88 178 ARG A C 1
ATOM 1331 O O . ARG A 1 178 ? 9.074 15.671 2.278 1.00 85.88 178 ARG A O 1
ATOM 1338 N N . GLN A 1 179 ? 9.735 16.975 0.576 1.00 84.62 179 GLN A N 1
ATOM 1339 C CA . GLN A 1 179 ? 10.032 18.155 1.396 1.00 84.62 179 GLN A CA 1
ATOM 1340 C C . GLN A 1 179 ? 8.759 18.718 2.041 1.00 84.62 179 GLN A C 1
ATOM 1342 O O . GLN A 1 179 ? 8.736 18.910 3.252 1.00 84.62 179 GLN A O 1
ATOM 1347 N N . GLU A 1 180 ? 7.677 18.882 1.279 1.00 80.50 180 GLU A N 1
ATOM 1348 C CA . GLU A 1 180 ? 6.387 19.369 1.778 1.00 80.50 180 GLU A CA 1
ATOM 1349 C C . GLU A 1 180 ? 5.762 18.425 2.821 1.00 80.50 180 GLU A C 1
ATOM 1351 O O . GLU A 1 180 ? 5.236 18.893 3.834 1.00 80.50 180 GLU A O 1
ATOM 1356 N N . LEU A 1 181 ? 5.881 17.104 2.641 1.00 78.12 181 LEU A N 1
ATOM 1357 C CA . LEU A 1 181 ? 5.473 16.111 3.643 1.00 78.12 181 LEU A CA 1
ATOM 1358 C C . LEU A 1 181 ? 6.287 16.238 4.940 1.00 78.12 181 LEU A C 1
ATOM 1360 O O . LEU A 1 181 ? 5.708 16.260 6.028 1.00 78.12 181 LEU A O 1
ATOM 1364 N N . VAL A 1 182 ? 7.615 16.376 4.844 1.00 74.75 182 VAL A N 1
ATOM 1365 C CA . VAL A 1 182 ? 8.492 16.560 6.014 1.00 74.75 182 VAL A CA 1
ATOM 1366 C C . VAL A 1 182 ? 8.222 17.896 6.712 1.00 74.75 182 VAL A C 1
ATOM 1368 O O . VAL A 1 182 ? 8.143 17.934 7.938 1.00 74.75 182 VAL A O 1
ATOM 1371 N N . GLU A 1 183 ? 8.036 18.990 5.974 1.00 74.69 183 GLU A N 1
ATOM 1372 C CA . GLU A 1 183 ? 7.708 20.303 6.540 1.00 74.69 183 GLU A CA 1
ATOM 1373 C C . GLU A 1 183 ? 6.321 20.335 7.184 1.00 74.69 183 GLU A C 1
ATOM 1375 O O . GLU A 1 183 ? 6.133 20.977 8.218 1.00 74.69 183 GLU A O 1
ATOM 1380 N N . THR A 1 184 ? 5.337 19.650 6.607 1.00 72.38 184 THR A N 1
ATOM 1381 C CA . THR A 1 184 ? 3.980 19.572 7.165 1.00 72.38 184 THR A CA 1
ATOM 1382 C C . THR A 1 184 ? 3.967 18.713 8.424 1.00 72.38 184 THR A C 1
ATOM 1384 O O . THR A 1 184 ? 3.564 19.211 9.475 1.00 72.38 184 THR A O 1
ATOM 1387 N N . GLY A 1 185 ? 4.563 17.517 8.384 1.00 69.50 185 GLY A N 1
ATOM 1388 C CA . GLY A 1 185 ? 4.753 16.683 9.574 1.00 69.50 185 GLY A CA 1
ATOM 1389 C C . GLY A 1 185 ? 5.545 17.393 10.680 1.00 69.50 185 GLY A C 1
ATOM 1390 O O . GLY A 1 185 ? 5.166 17.333 11.846 1.00 69.50 185 GLY A O 1
ATOM 1391 N N . GLN A 1 186 ? 6.595 18.154 10.340 1.00 61.62 186 GLN A N 1
ATOM 1392 C CA . GLN A 1 186 ? 7.315 18.971 11.324 1.00 61.62 186 GLN A CA 1
ATOM 1393 C C . GLN A 1 186 ? 6.483 20.131 11.883 1.00 61.62 186 GLN A C 1
ATOM 1395 O O . GLN A 1 186 ? 6.652 20.464 13.056 1.00 61.62 186 GLN A O 1
ATOM 1400 N N . ARG A 1 187 ? 5.640 20.792 11.079 1.00 58.62 187 ARG A N 1
ATOM 1401 C CA . ARG A 1 187 ? 4.773 21.890 11.548 1.00 58.62 187 ARG A CA 1
ATOM 1402 C C . ARG A 1 187 ? 3.703 21.370 12.504 1.00 58.62 187 ARG A C 1
ATOM 1404 O O . ARG A 1 187 ? 3.543 21.944 13.579 1.00 58.62 187 ARG A O 1
ATOM 1411 N N . GLU A 1 188 ? 3.054 20.260 12.165 1.00 58.12 188 GLU A N 1
ATOM 1412 C CA . GLU A 1 188 ? 2.069 19.598 13.027 1.00 58.12 188 GLU A CA 1
ATOM 1413 C C . GLU A 1 188 ? 2.709 19.090 14.327 1.00 58.12 188 GLU A C 1
ATOM 1415 O O . GLU A 1 188 ? 2.230 19.414 15.414 1.00 58.12 188 GLU A O 1
ATOM 1420 N N . LEU A 1 189 ? 3.856 18.402 14.246 1.00 53.81 189 LEU A N 1
ATOM 1421 C CA . LEU A 1 189 ? 4.581 17.920 15.427 1.00 53.81 189 LEU A CA 1
ATOM 1422 C C . LEU A 1 189 ? 5.035 19.072 16.343 1.00 53.81 189 LEU A C 1
ATOM 1424 O O . LEU A 1 189 ? 4.925 18.967 17.564 1.00 53.81 189 LEU A O 1
ATOM 1428 N N . LYS A 1 190 ? 5.502 20.198 15.777 1.00 46.28 190 LYS A N 1
ATOM 1429 C CA . LYS A 1 190 ? 5.867 21.402 16.550 1.00 46.28 190 LYS A CA 1
ATOM 1430 C C . LYS A 1 190 ? 4.652 22.035 17.232 1.00 46.28 190 LYS A C 1
ATOM 1432 O O . LYS A 1 190 ? 4.775 22.441 18.385 1.00 46.28 190 LYS A O 1
ATOM 1437 N N . ALA A 1 191 ? 3.498 22.099 16.564 1.00 50.12 191 ALA A N 1
ATOM 1438 C CA . ALA A 1 191 ? 2.263 22.630 17.147 1.00 50.12 191 ALA A CA 1
ATOM 1439 C C . ALA A 1 191 ? 1.762 21.759 18.314 1.00 50.12 191 ALA A C 1
ATOM 1441 O O . ALA A 1 191 ? 1.498 22.274 19.402 1.00 50.12 191 ALA A O 1
ATOM 1442 N N . LEU A 1 192 ? 1.722 20.438 18.118 1.00 49.78 192 LEU A N 1
ATOM 1443 C CA . LEU A 1 192 ? 1.297 19.460 19.123 1.00 49.78 192 LEU A CA 1
ATOM 1444 C C . LEU A 1 192 ? 2.220 19.473 20.356 1.00 49.78 192 LEU A C 1
ATOM 1446 O O . LEU A 1 192 ? 1.751 19.465 21.496 1.00 49.78 192 LEU A O 1
ATOM 1450 N N . LEU A 1 193 ? 3.537 19.580 20.149 1.00 42.81 193 LEU A N 1
ATOM 1451 C CA . LEU A 1 193 ? 4.523 19.667 21.233 1.00 42.81 193 LEU A CA 1
ATOM 1452 C C . LEU A 1 193 ? 4.430 20.997 22.009 1.00 42.81 193 LEU A C 1
ATOM 1454 O O . LEU A 1 193 ? 4.656 21.015 23.225 1.00 42.81 193 LEU A O 1
ATOM 1458 N N . LEU A 1 194 ? 4.029 22.092 21.352 1.00 49.56 194 LEU A N 1
ATOM 1459 C CA . LEU A 1 194 ? 3.718 23.363 22.014 1.00 49.56 194 LEU A CA 1
ATOM 1460 C C . LEU A 1 194 ? 2.495 23.230 22.940 1.00 49.56 194 LEU A C 1
ATOM 1462 O O . LEU A 1 194 ? 2.581 23.588 24.117 1.00 49.56 194 LEU A O 1
ATOM 1466 N N . ASP A 1 195 ? 1.389 22.663 22.444 1.00 51.16 195 ASP A N 1
ATOM 1467 C CA . ASP A 1 195 ? 0.144 22.504 23.213 1.00 51.16 195 ASP A CA 1
ATOM 1468 C C . ASP A 1 195 ? 0.309 21.544 24.406 1.00 51.16 195 ASP A C 1
ATOM 1470 O O . ASP A 1 195 ? -0.068 21.869 25.538 1.00 51.16 195 ASP A O 1
ATOM 1474 N N . MET A 1 196 ? 0.996 20.411 24.201 1.00 51.19 196 MET A N 1
ATOM 1475 C CA . MET A 1 196 ? 1.362 19.485 25.282 1.00 51.19 196 MET A CA 1
ATOM 1476 C C . MET A 1 196 ? 2.197 20.152 26.386 1.00 51.19 196 MET A C 1
ATOM 1478 O O . MET A 1 196 ? 2.093 19.768 27.556 1.00 51.19 196 MET A O 1
ATOM 1482 N N . THR A 1 197 ? 3.029 21.135 26.035 1.00 49.56 197 THR A N 1
ATOM 1483 C CA . THR A 1 197 ? 3.870 21.860 26.997 1.00 49.56 197 THR A CA 1
ATOM 1484 C C . THR A 1 197 ? 3.065 22.934 27.736 1.00 49.56 197 THR A C 1
ATOM 1486 O O . THR A 1 197 ? 3.143 23.013 28.965 1.00 49.56 197 THR A O 1
ATOM 1489 N N . GLY A 1 198 ? 2.218 23.694 27.031 1.00 42.56 198 GLY A N 1
ATOM 1490 C CA . GLY A 1 198 ? 1.321 24.689 27.630 1.00 42.56 198 GLY A CA 1
ATOM 1491 C C . GLY A 1 198 ? 0.340 24.083 28.642 1.00 42.56 198 GLY A C 1
ATOM 1492 O O . GLY A 1 198 ? 0.246 24.548 29.783 1.00 42.56 198 GLY A O 1
ATOM 1493 N N . ASN A 1 199 ? -0.316 22.975 28.282 1.00 41.78 199 ASN A N 1
ATOM 1494 C CA . ASN A 1 199 ? -1.286 22.293 29.148 1.00 41.78 199 ASN A CA 1
ATOM 1495 C C . ASN A 1 199 ? -0.677 21.718 30.447 1.00 41.78 199 ASN A C 1
ATOM 1497 O O . ASN A 1 199 ? -1.383 21.561 31.450 1.00 41.78 199 ASN A O 1
ATOM 1501 N N . ARG A 1 200 ? 0.635 21.432 30.486 1.00 44.84 200 ARG A N 1
ATOM 1502 C CA . ARG A 1 200 ? 1.309 20.954 31.710 1.00 44.84 200 ARG A CA 1
ATOM 1503 C C . ARG A 1 200 ? 1.544 22.059 32.740 1.00 44.84 200 ARG A C 1
ATOM 1505 O O . ARG A 1 200 ? 1.439 21.783 33.934 1.00 44.84 200 ARG A O 1
ATOM 1512 N N . ILE A 1 201 ? 1.800 23.295 32.309 1.00 46.47 201 ILE A N 1
ATOM 1513 C CA . ILE A 1 201 ? 2.047 24.425 33.223 1.00 46.47 201 ILE A CA 1
ATOM 1514 C C . ILE A 1 201 ? 0.761 24.796 33.982 1.00 46.47 201 ILE A C 1
ATOM 1516 O O . ILE A 1 201 ? 0.791 24.961 35.202 1.00 46.47 201 ILE A O 1
ATOM 1520 N N . LEU A 1 202 ? -0.390 24.814 33.300 1.00 38.56 202 LEU A N 1
ATOM 1521 C CA . LEU A 1 202 ? -1.696 25.113 33.908 1.00 38.56 202 LEU A CA 1
ATOM 1522 C C . LEU A 1 202 ? -2.130 24.100 34.987 1.00 38.56 202 LEU A C 1
ATOM 1524 O O . LEU A 1 202 ? -2.680 24.499 36.015 1.00 38.56 202 LEU A O 1
ATOM 1528 N N . ARG A 1 203 ? -1.840 22.800 34.821 1.00 39.62 203 ARG A N 1
ATOM 1529 C CA . ARG A 1 203 ? -2.151 21.778 35.847 1.00 39.62 203 ARG A CA 1
ATOM 1530 C C . ARG A 1 203 ? -1.260 21.847 37.094 1.00 39.62 203 ARG A C 1
ATOM 1532 O O . ARG A 1 203 ? -1.682 21.395 38.161 1.00 39.62 203 ARG A O 1
ATOM 1539 N N . GLY A 1 204 ? -0.064 22.428 36.991 1.00 36.44 204 GLY A N 1
ATOM 1540 C CA . GLY A 1 204 ? 0.866 22.553 38.118 1.00 36.44 204 GLY A CA 1
ATOM 1541 C C . GLY A 1 204 ? 0.353 23.438 39.263 1.00 36.44 204 GLY A C 1
ATOM 1542 O O . GLY A 1 204 ? 0.689 23.193 40.420 1.00 36.44 204 GLY A O 1
ATOM 1543 N N . VAL A 1 205 ? -0.489 24.435 38.966 1.00 43.81 205 VAL A N 1
ATOM 1544 C CA . VAL A 1 205 ? -0.893 25.469 39.939 1.00 43.81 205 VAL A CA 1
ATOM 1545 C C . VAL A 1 205 ? -2.086 25.042 40.810 1.00 43.81 205 VAL A C 1
ATOM 1547 O O . VAL A 1 205 ? -2.138 25.378 41.990 1.00 43.81 205 VAL A O 1
ATOM 1550 N N . PHE A 1 206 ? -3.019 24.247 40.275 1.00 39.09 206 PHE A N 1
ATOM 1551 C CA . PHE A 1 206 ? -4.266 23.876 40.971 1.00 39.09 206 PHE A CA 1
ATOM 1552 C C . PHE A 1 206 ? -4.167 22.657 41.905 1.00 39.09 206 PHE A C 1
ATOM 1554 O O . PHE A 1 206 ? -5.126 22.335 42.601 1.00 39.09 206 PHE A O 1
ATOM 1561 N N . SER A 1 207 ? -3.017 21.983 41.965 1.00 36.53 207 SER A N 1
ATOM 1562 C CA . SER A 1 207 ? -2.874 20.681 42.642 1.00 36.53 207 SER A CA 1
ATOM 1563 C C . SER A 1 207 ? -2.460 20.762 44.125 1.00 36.53 207 SER A C 1
ATOM 1565 O O . SER A 1 207 ? -2.053 19.752 44.695 1.00 36.53 207 SER A O 1
ATOM 1567 N N . ARG A 1 208 ? -2.485 21.950 44.756 1.00 41.72 208 ARG A N 1
ATOM 1568 C CA . ARG A 1 208 ? -1.778 22.210 46.033 1.00 41.72 208 ARG A CA 1
ATOM 1569 C C . ARG A 1 208 ? -2.649 22.556 47.251 1.00 41.72 208 ARG A C 1
ATOM 1571 O O . ARG A 1 208 ? -2.120 23.045 48.245 1.00 41.72 208 ARG A O 1
ATOM 1578 N N . VAL A 1 209 ? -3.954 22.285 47.202 1.00 43.84 209 VAL A N 1
ATOM 1579 C CA . VAL A 1 209 ? -4.881 22.448 48.341 1.00 43.84 209 VAL A CA 1
ATOM 1580 C C . VAL A 1 209 ? -5.777 21.205 48.458 1.00 43.84 209 VAL A C 1
ATOM 1582 O O . VAL A 1 209 ? -6.115 20.593 47.452 1.00 43.84 209 VAL A O 1
ATOM 1585 N N . VAL A 1 210 ? -6.179 20.858 49.688 1.00 38.94 210 VAL A N 1
ATOM 1586 C CA . VAL A 1 210 ? -7.071 19.734 50.065 1.00 38.94 210 VAL A CA 1
ATOM 1587 C C . VAL A 1 210 ? -6.470 18.315 49.979 1.00 38.94 210 VAL A C 1
ATOM 1589 O O . VAL A 1 210 ? -6.859 17.498 49.149 1.00 38.94 210 VAL A O 1
ATOM 1592 N N . ARG A 1 211 ? -5.655 17.952 50.981 1.00 34.97 211 ARG A N 1
ATOM 1593 C CA . ARG A 1 211 ? -6.028 16.897 51.957 1.00 34.97 211 ARG A CA 1
ATOM 1594 C C . ARG A 1 211 ? -5.081 16.864 53.161 1.00 34.97 211 ARG A C 1
ATOM 1596 O O . ARG A 1 211 ? -3.879 17.037 53.007 1.00 34.97 211 ARG A O 1
ATOM 1603 N N . MET A 1 212 ? -5.634 16.624 54.350 1.00 34.16 212 MET A N 1
ATOM 1604 C CA . MET A 1 212 ? -4.893 16.471 55.607 1.00 34.16 212 MET A CA 1
ATOM 1605 C C . MET A 1 212 ? -5.660 15.516 56.534 1.00 34.16 212 MET A C 1
ATOM 1607 O O . MET A 1 212 ? -6.882 15.623 56.622 1.00 34.16 212 MET A O 1
ATOM 1611 N N . GLY A 1 213 ? -4.940 14.621 57.218 1.00 31.20 213 GLY A N 1
ATOM 1612 C CA . GLY A 1 213 ? -5.479 13.674 58.205 1.00 31.20 213 GLY A CA 1
ATOM 1613 C C . GLY A 1 213 ? -6.193 12.437 57.622 1.00 31.20 213 GLY A C 1
ATOM 1614 O O . GLY A 1 213 ? -6.811 12.514 56.563 1.00 31.20 213 GLY A O 1
ATOM 1615 N N . SER A 1 214 ? -6.143 11.256 58.250 1.00 32.72 214 SER A N 1
ATOM 1616 C CA . SER A 1 214 ? -5.293 10.812 59.374 1.00 32.72 214 SER A CA 1
ATOM 1617 C C . SER A 1 214 ? -5.122 9.285 59.338 1.00 32.72 214 SER A C 1
ATOM 1619 O O . SER A 1 214 ? -6.037 8.575 58.933 1.00 32.72 214 SER A O 1
ATOM 1621 N N . GLU A 1 215 ? -3.977 8.790 59.810 1.00 33.78 215 GLU A N 1
ATOM 1622 C CA . GLU A 1 215 ? -3.735 7.375 60.153 1.00 33.78 215 GLU A CA 1
ATOM 1623 C C . GLU A 1 215 ? -3.891 7.193 61.686 1.00 33.78 215 GLU A C 1
ATOM 1625 O O . GLU A 1 215 ? -3.879 8.200 62.405 1.00 33.78 215 GLU A O 1
ATOM 1630 N N . PRO A 1 216 ? -4.076 5.964 62.215 1.00 45.22 216 PRO A N 1
ATOM 1631 C CA . PRO A 1 216 ? -2.905 5.147 62.569 1.00 45.22 216 PRO A CA 1
ATOM 1632 C C . PRO A 1 216 ? -3.071 3.626 62.341 1.00 45.22 216 PRO A C 1
ATOM 1634 O O . PRO A 1 216 ? -4.169 3.114 62.131 1.00 45.22 216 PRO A O 1
ATOM 1637 N N . ALA A 1 217 ? -1.955 2.893 62.419 1.00 40.47 217 ALA A N 1
ATOM 1638 C CA . ALA A 1 217 ? -1.856 1.466 62.094 1.00 40.47 217 ALA A CA 1
ATOM 1639 C C . ALA A 1 217 ? -1.743 0.530 63.318 1.00 40.47 217 ALA A C 1
ATOM 1641 O O . ALA A 1 217 ? -1.306 0.937 64.394 1.00 40.47 217 ALA A O 1
ATOM 1642 N N . VAL A 1 218 ? -2.026 -0.767 63.111 1.00 31.69 218 VAL A N 1
ATOM 1643 C CA . VAL A 1 218 ? -1.660 -1.879 64.015 1.00 31.69 218 VAL A CA 1
ATOM 1644 C C . VAL A 1 218 ? -1.127 -3.073 63.196 1.00 31.69 218 VAL A C 1
ATOM 1646 O O . VAL A 1 218 ? -1.612 -3.364 62.106 1.00 31.69 218 VAL A O 1
ATOM 1649 N N . ARG A 1 219 ? -0.117 -3.769 63.734 1.00 34.09 219 ARG A N 1
ATOM 1650 C CA . ARG A 1 219 ? 0.497 -5.033 63.258 1.00 34.09 219 ARG A CA 1
ATOM 1651 C C . ARG A 1 219 ? 0.529 -6.035 64.440 1.00 34.09 219 ARG A C 1
ATOM 1653 O O . ARG A 1 219 ? 0.370 -5.584 65.571 1.00 34.09 219 ARG A O 1
ATOM 1660 N N . PRO A 1 220 ? 0.987 -7.293 64.274 1.00 56.41 220 PRO A N 1
ATOM 1661 C CA . PRO A 1 220 ? 0.628 -8.321 63.289 1.00 56.41 220 PRO A CA 1
ATOM 1662 C C . PRO A 1 220 ? 0.232 -9.646 64.006 1.00 56.41 220 PRO A C 1
ATOM 1664 O O . PRO A 1 220 ? 0.131 -9.701 65.229 1.00 56.41 220 PRO A O 1
ATOM 1667 N N . SER A 1 221 ? 0.060 -10.758 63.282 1.00 34.50 221 SER A N 1
ATOM 1668 C CA . SER A 1 221 ? -0.063 -12.108 63.876 1.00 34.50 221 SER A CA 1
ATOM 1669 C C . SER A 1 221 ? 0.604 -13.181 63.002 1.00 34.50 221 SER A C 1
ATOM 1671 O O . SER A 1 221 ? 0.854 -12.952 61.821 1.00 34.50 221 SER A O 1
ATOM 1673 N N . VAL A 1 222 ? 0.948 -14.329 63.595 1.00 35.22 222 VAL A N 1
ATOM 1674 C CA . VAL A 1 222 ? 1.833 -15.374 63.032 1.00 35.22 222 VAL A CA 1
ATOM 1675 C C . VAL A 1 222 ? 1.250 -16.767 63.337 1.00 35.22 222 VAL A C 1
ATOM 1677 O O . VAL A 1 222 ? 0.656 -16.908 64.405 1.00 35.22 222 VAL A O 1
ATOM 1680 N N . ARG A 1 223 ? 1.500 -17.789 62.480 1.00 32.38 223 ARG A N 1
ATOM 1681 C CA . ARG A 1 223 ? 2.139 -19.104 62.827 1.00 32.38 223 ARG A CA 1
ATOM 1682 C C . ARG A 1 223 ? 1.613 -20.368 62.082 1.00 32.38 223 ARG A C 1
ATOM 1684 O O . ARG A 1 223 ? 0.454 -20.707 62.242 1.00 32.38 223 ARG A O 1
ATOM 1691 N N . LYS A 1 224 ? 2.559 -21.116 61.462 1.00 35.06 224 LYS A N 1
ATOM 1692 C CA . LYS A 1 224 ? 2.622 -22.586 61.157 1.00 35.06 224 LYS A CA 1
ATOM 1693 C C . LYS A 1 224 ? 1.557 -23.226 60.221 1.00 35.06 224 LYS A C 1
ATOM 1695 O O . LYS A 1 224 ? 0.409 -22.821 60.228 1.00 35.06 224 LYS A O 1
ATOM 1700 N N . GLU A 1 225 ? 1.954 -24.024 59.212 1.00 32.50 225 GLU A N 1
ATOM 1701 C CA . GLU A 1 225 ? 2.267 -25.493 59.171 1.00 32.50 225 GLU A CA 1
ATOM 1702 C C . GLU A 1 225 ? 1.047 -26.404 59.468 1.00 32.50 225 GLU A C 1
ATOM 1704 O O . GLU A 1 225 ? 0.249 -26.071 60.333 1.00 32.50 225 GLU A O 1
ATOM 1709 N N . GLY A 1 226 ? 0.836 -27.562 58.818 1.00 32.25 226 GLY A N 1
ATOM 1710 C CA . GLY A 1 226 ? 1.800 -28.453 58.139 1.00 32.25 226 GLY A CA 1
ATOM 1711 C C . GLY A 1 226 ? 1.248 -29.295 56.950 1.00 32.25 226 GLY A C 1
ATOM 1712 O O . GLY A 1 226 ? 0.378 -28.796 56.241 1.00 32.25 226 GLY A O 1
ATOM 1713 N N . PRO A 1 227 ? 1.794 -30.507 56.658 1.00 46.31 227 PRO A N 1
ATOM 1714 C CA . PRO A 1 227 ? 1.882 -31.015 55.273 1.00 46.31 227 PRO A CA 1
ATOM 1715 C C . PRO A 1 227 ? 1.157 -32.342 54.916 1.00 46.31 227 PRO A C 1
ATOM 1717 O O . PRO A 1 227 ? 0.814 -33.148 55.775 1.00 46.31 227 PRO A O 1
ATOM 1720 N N . GLY A 1 228 ? 1.075 -32.594 53.601 1.00 32.66 228 GLY A N 1
ATOM 1721 C CA . GLY A 1 228 ? 0.851 -33.862 52.870 1.00 32.66 228 GLY A CA 1
ATOM 1722 C C . GLY A 1 228 ? 1.183 -33.583 51.386 1.00 32.66 228 GLY A C 1
ATOM 1723 O O . GLY A 1 228 ? 0.977 -32.456 50.948 1.00 32.66 228 GLY A O 1
ATOM 1724 N N . GLY A 1 229 ? 1.860 -34.430 50.600 1.00 32.16 229 GLY A N 1
ATOM 1725 C CA . GLY A 1 229 ? 1.505 -35.812 50.240 1.00 32.16 229 GLY A CA 1
ATOM 1726 C C . GLY A 1 229 ? 0.641 -35.773 48.963 1.00 32.16 229 GLY A C 1
ATOM 1727 O O . GLY A 1 229 ? -0.379 -35.098 48.971 1.00 32.16 229 GLY A O 1
ATOM 1728 N N . GLU A 1 230 ? 0.965 -36.398 47.826 1.00 32.88 230 GLU A N 1
ATOM 1729 C CA . GLU A 1 230 ? 2.036 -37.344 47.459 1.00 32.88 230 GLU A CA 1
ATOM 1730 C C . GLU A 1 230 ? 2.246 -37.300 45.919 1.00 32.88 230 GLU A C 1
ATOM 1732 O O . GLU A 1 230 ? 1.375 -36.802 45.204 1.00 32.88 230 GLU A O 1
ATOM 1737 N N . ALA A 1 231 ? 3.374 -37.789 45.380 1.00 38.81 231 ALA A N 1
ATOM 1738 C CA . ALA A 1 231 ? 3.681 -37.721 43.941 1.00 38.81 231 ALA A CA 1
ATOM 1739 C C . ALA A 1 231 ? 4.155 -39.068 43.346 1.00 38.81 231 ALA A C 1
ATOM 1741 O O . ALA A 1 231 ? 5.164 -39.604 43.806 1.00 38.81 231 ALA A O 1
ATOM 1742 N N . PRO A 1 232 ? 3.520 -39.579 42.271 1.00 43.69 232 PRO A N 1
ATOM 1743 C CA . PRO A 1 232 ? 4.067 -40.650 41.437 1.00 43.69 232 PRO A CA 1
ATOM 1744 C C . PRO A 1 232 ? 4.980 -40.093 40.331 1.00 43.69 232 PRO A C 1
ATOM 1746 O O . PRO A 1 232 ? 4.674 -39.077 39.706 1.00 43.69 232 PRO A O 1
ATOM 1749 N N . ALA A 1 233 ? 6.088 -40.786 40.066 1.00 39.38 233 ALA A N 1
ATOM 1750 C CA . ALA A 1 233 ? 7.129 -40.372 39.119 1.00 39.38 233 ALA A CA 1
ATOM 1751 C C . ALA A 1 233 ? 6.980 -41.085 37.730 1.00 39.38 233 ALA A C 1
ATOM 1753 O O . ALA A 1 233 ? 5.879 -41.544 37.415 1.00 39.38 233 ALA A O 1
ATOM 1754 N N . PRO A 1 234 ? 7.972 -41.101 36.807 1.00 43.97 234 PRO A N 1
ATOM 1755 C CA . PRO A 1 234 ? 7.681 -40.915 35.384 1.00 43.97 234 PRO A CA 1
ATOM 1756 C C . PRO A 1 234 ? 7.585 -42.212 34.563 1.00 43.97 234 PRO A C 1
ATOM 1758 O O . PRO A 1 234 ? 8.120 -43.256 34.933 1.00 43.97 234 PRO A O 1
ATOM 1761 N N . ARG A 1 235 ? 6.990 -42.115 33.365 1.00 34.97 235 ARG A N 1
ATOM 1762 C CA . ARG A 1 235 ? 7.115 -43.134 32.307 1.00 34.97 235 ARG A CA 1
ATOM 1763 C C . ARG A 1 235 ? 8.137 -42.691 31.260 1.00 34.97 235 ARG A C 1
ATOM 1765 O O . ARG A 1 235 ? 8.026 -41.599 30.709 1.00 34.97 235 ARG A O 1
ATOM 1772 N N . GLN A 1 236 ? 9.127 -43.544 31.006 1.00 39.72 236 GLN A N 1
ATOM 1773 C CA . GLN A 1 236 ? 10.170 -43.344 29.994 1.00 39.72 236 GLN A CA 1
ATOM 1774 C C . GLN A 1 236 ? 9.725 -43.819 28.588 1.00 39.72 236 GLN A C 1
ATOM 1776 O O . GLN A 1 236 ? 8.677 -44.461 28.468 1.00 39.72 236 GLN A O 1
ATOM 1781 N N . PRO A 1 237 ? 10.449 -43.444 27.512 1.00 42.94 237 PRO A N 1
ATOM 1782 C CA . PRO A 1 237 ? 9.922 -43.488 26.149 1.00 42.94 237 PRO A CA 1
ATOM 1783 C C . PRO A 1 237 ? 9.976 -44.875 25.499 1.00 42.94 237 PRO A C 1
ATOM 1785 O O . PRO A 1 237 ? 10.853 -45.686 25.786 1.00 42.94 237 PRO A O 1
ATOM 1788 N N . VAL A 1 238 ? 9.081 -45.095 24.531 1.00 41.94 238 VAL A N 1
ATOM 1789 C CA . VAL A 1 238 ? 9.106 -46.259 23.633 1.00 41.94 238 VAL A CA 1
ATOM 1790 C C . VAL A 1 238 ? 9.587 -45.818 22.251 1.00 41.94 238 VAL A C 1
ATOM 1792 O O . VAL A 1 238 ? 8.904 -45.065 21.560 1.00 41.94 238 VAL A O 1
ATOM 1795 N N . THR A 1 239 ? 10.756 -46.291 21.830 1.00 39.44 239 THR A N 1
ATOM 1796 C CA . THR A 1 239 ? 11.262 -46.130 20.461 1.00 39.44 239 THR A CA 1
ATOM 1797 C C . THR A 1 239 ? 10.858 -47.331 19.607 1.00 39.44 239 THR A C 1
ATOM 1799 O O . THR A 1 239 ? 11.210 -48.465 19.932 1.00 39.44 239 THR A O 1
ATOM 1802 N N . ARG A 1 240 ? 10.179 -47.117 18.467 1.00 32.47 240 ARG A N 1
ATOM 1803 C CA . ARG A 1 240 ? 10.120 -48.146 17.415 1.00 32.47 240 ARG A CA 1
ATOM 1804 C C . ARG A 1 240 ? 9.899 -47.600 16.000 1.00 32.47 240 ARG A C 1
ATOM 1806 O O . ARG A 1 240 ? 8.877 -46.991 15.735 1.00 32.47 240 ARG A O 1
ATOM 1813 N N . ALA A 1 241 ? 10.852 -47.955 15.133 1.00 33.00 241 ALA A N 1
ATOM 1814 C CA . ALA A 1 241 ? 10.798 -48.127 13.674 1.00 33.00 241 ALA A CA 1
ATOM 1815 C C . ALA A 1 241 ? 10.158 -47.038 12.783 1.00 33.00 241 ALA A C 1
ATOM 1817 O O . ALA A 1 241 ? 8.976 -46.727 12.870 1.00 33.00 241 ALA A O 1
ATOM 1818 N N . ALA A 1 242 ? 10.934 -46.596 11.789 1.00 42.53 242 ALA A N 1
ATOM 1819 C CA . ALA A 1 242 ? 10.398 -45.977 10.581 1.00 42.53 242 ALA A CA 1
ATOM 1820 C C . ALA A 1 242 ? 9.696 -47.017 9.680 1.00 42.53 242 ALA A C 1
ATOM 1822 O O . ALA A 1 242 ? 10.042 -48.200 9.689 1.00 42.53 242 ALA A O 1
ATOM 1823 N N . ALA A 1 243 ? 8.753 -46.545 8.867 1.00 36.44 243 ALA A N 1
ATOM 1824 C CA . ALA A 1 243 ? 8.061 -47.282 7.808 1.00 36.44 243 ALA A CA 1
ATOM 1825 C C . ALA A 1 243 ? 8.110 -46.445 6.502 1.00 36.44 243 ALA A C 1
ATOM 1827 O O . ALA A 1 243 ? 8.411 -45.250 6.578 1.00 36.44 243 ALA A O 1
ATOM 1828 N N . PRO A 1 244 ? 7.925 -47.043 5.307 1.00 37.38 244 PRO A N 1
ATOM 1829 C CA . PRO A 1 244 ? 8.429 -46.468 4.056 1.00 37.38 244 PRO A CA 1
ATOM 1830 C C . PRO A 1 244 ? 7.618 -45.282 3.509 1.00 37.38 244 PRO A C 1
ATOM 1832 O O . PRO A 1 244 ? 6.481 -45.032 3.902 1.00 37.38 244 PRO A O 1
ATOM 1835 N N . ALA A 1 245 ? 8.234 -44.563 2.566 1.00 38.00 245 ALA A N 1
ATOM 1836 C CA . ALA A 1 245 ? 7.669 -43.383 1.920 1.00 38.00 245 ALA A CA 1
ATOM 1837 C C . ALA A 1 245 ? 6.357 -43.677 1.169 1.00 38.00 245 ALA A C 1
ATOM 1839 O O . ALA A 1 245 ? 6.232 -44.683 0.469 1.00 38.00 245 ALA A O 1
ATOM 1840 N N . ALA A 1 246 ? 5.400 -42.753 1.278 1.00 40.34 246 ALA A N 1
ATOM 1841 C CA . ALA A 1 246 ? 4.162 -42.784 0.509 1.00 40.34 246 ALA A CA 1
ATOM 1842 C C . ALA A 1 246 ? 4.403 -42.389 -0.967 1.00 40.34 246 ALA A C 1
ATOM 1844 O O . ALA A 1 246 ? 5.277 -41.558 -1.238 1.00 40.34 246 ALA A O 1
ATOM 1845 N N . PRO A 1 247 ? 3.631 -42.937 -1.926 1.00 41.09 247 PRO A N 1
ATOM 1846 C CA . PRO A 1 247 ? 3.671 -42.496 -3.319 1.00 41.09 247 PRO A CA 1
ATOM 1847 C C . PRO A 1 247 ? 3.174 -41.043 -3.465 1.00 41.09 247 PRO A C 1
ATOM 1849 O O . PRO A 1 247 ? 2.407 -40.570 -2.620 1.00 41.09 247 PRO A O 1
ATOM 1852 N N . PRO A 1 248 ? 3.578 -40.322 -4.529 1.00 34.28 248 PRO A N 1
ATOM 1853 C CA . PRO A 1 248 ? 3.173 -38.935 -4.739 1.00 34.28 248 PRO A CA 1
ATOM 1854 C C . PRO A 1 248 ? 1.654 -38.813 -4.921 1.00 34.28 248 PRO A C 1
ATOM 1856 O O . PRO A 1 248 ? 1.040 -39.568 -5.677 1.00 34.28 248 PRO A O 1
ATOM 1859 N N . ALA A 1 249 ? 1.055 -37.836 -4.239 1.00 35.00 249 ALA A N 1
ATOM 1860 C CA . ALA A 1 249 ? -0.366 -37.533 -4.368 1.00 35.00 249 ALA A CA 1
ATOM 1861 C C . ALA A 1 249 ? -0.704 -37.000 -5.780 1.00 35.00 249 ALA A C 1
ATOM 1863 O O . ALA A 1 249 ? 0.118 -36.295 -6.376 1.00 35.00 249 ALA A O 1
ATOM 1864 N N . PRO A 1 250 ? -1.903 -37.294 -6.320 1.00 35.91 250 PRO A N 1
ATOM 1865 C CA . PRO A 1 250 ? -2.351 -36.725 -7.588 1.00 35.91 250 PRO A CA 1
ATOM 1866 C C . PRO A 1 250 ? -2.488 -35.198 -7.490 1.00 35.91 250 PRO A C 1
ATOM 1868 O O . PRO A 1 250 ? -2.804 -34.656 -6.431 1.00 35.91 250 PRO A O 1
ATOM 1871 N N . ALA A 1 251 ? -2.249 -34.507 -8.607 1.00 32.75 251 ALA A N 1
ATOM 1872 C CA . ALA A 1 251 ? -2.207 -33.048 -8.650 1.00 32.75 251 ALA A CA 1
ATOM 1873 C C . ALA A 1 251 ? -3.546 -32.404 -8.245 1.00 32.75 251 ALA A C 1
ATOM 1875 O O . ALA A 1 251 ? -4.609 -32.773 -8.748 1.00 32.75 251 ALA A O 1
ATOM 1876 N N . SER A 1 252 ? -3.475 -31.408 -7.361 1.00 35.34 252 SER A N 1
ATOM 1877 C CA . SER A 1 252 ? -4.638 -30.664 -6.878 1.00 35.34 252 SER A CA 1
ATOM 1878 C C . SER A 1 252 ? -5.363 -29.913 -7.999 1.00 35.34 252 SER A C 1
ATOM 1880 O O . SER A 1 252 ? -4.739 -29.263 -8.840 1.00 35.34 252 SER A O 1
ATOM 1882 N N . ALA A 1 253 ? -6.697 -29.927 -7.939 1.00 35.66 253 ALA A N 1
ATOM 1883 C CA . ALA A 1 253 ? -7.562 -28.956 -8.613 1.00 35.66 253 ALA A CA 1
ATOM 1884 C C . ALA A 1 253 ? -7.176 -27.505 -8.217 1.00 35.66 253 ALA A C 1
ATOM 1886 O O . ALA A 1 253 ? -6.535 -27.332 -7.175 1.00 35.66 253 ALA A O 1
ATOM 1887 N N . PRO A 1 254 ? -7.532 -26.463 -9.006 1.00 36.97 254 PRO A N 1
ATOM 1888 C CA . PRO A 1 254 ? -7.116 -25.082 -8.738 1.00 36.97 254 PRO A CA 1
ATOM 1889 C C . PRO A 1 254 ? -7.468 -24.667 -7.306 1.00 36.97 254 PRO A C 1
ATOM 1891 O O . PRO A 1 254 ? -8.636 -24.646 -6.919 1.00 36.97 254 PRO A O 1
ATOM 1894 N N . GLY A 1 255 ? -6.428 -24.409 -6.512 1.00 43.78 255 GLY A N 1
ATOM 1895 C CA . GLY A 1 255 ? -6.554 -24.230 -5.072 1.00 43.78 255 GLY A CA 1
ATOM 1896 C C . GLY A 1 255 ? -7.286 -22.946 -4.696 1.00 43.78 255 GLY A C 1
ATOM 1897 O O . GLY A 1 255 ? -7.168 -21.925 -5.374 1.00 43.78 255 GLY A O 1
ATOM 1898 N N . ALA A 1 256 ? -7.985 -22.989 -3.561 1.00 57.88 256 ALA A N 1
ATOM 1899 C CA . ALA A 1 256 ? -8.329 -21.776 -2.827 1.00 57.88 256 ALA A CA 1
ATOM 1900 C C . ALA A 1 256 ? -7.043 -20.979 -2.506 1.00 57.88 256 ALA A C 1
ATOM 1902 O O . ALA A 1 256 ? -5.976 -21.595 -2.384 1.00 57.88 256 ALA A O 1
ATOM 1903 N N . PRO A 1 257 ? -7.114 -19.640 -2.369 1.00 75.75 257 PRO A N 1
ATOM 1904 C CA . PRO A 1 257 ? -5.939 -18.836 -2.053 1.00 75.75 257 PRO A CA 1
ATOM 1905 C C . PRO A 1 257 ? -5.249 -19.323 -0.771 1.00 75.75 257 PRO A C 1
ATOM 1907 O O . PRO A 1 257 ? -5.888 -19.829 0.153 1.00 75.75 257 PRO A O 1
ATOM 1910 N N . ALA A 1 258 ? -3.925 -19.176 -0.726 1.00 87.69 258 ALA A N 1
ATOM 1911 C CA . ALA A 1 258 ? -3.154 -19.396 0.492 1.00 87.69 258 ALA A CA 1
ATOM 1912 C C . ALA A 1 258 ? -3.551 -18.359 1.564 1.00 87.69 258 ALA A C 1
ATOM 1914 O O . ALA A 1 258 ? -4.009 -17.273 1.204 1.00 87.69 258 ALA A O 1
ATOM 1915 N N . PRO A 1 259 ? -3.376 -18.639 2.869 1.00 93.38 259 PRO A N 1
ATOM 1916 C CA . PRO A 1 259 ? -3.608 -17.632 3.898 1.00 93.38 259 PRO A CA 1
ATOM 1917 C C . PRO A 1 259 ? -2.695 -16.416 3.709 1.00 93.38 259 PRO A C 1
ATOM 1919 O O . PRO A 1 259 ? -1.530 -16.553 3.327 1.00 93.38 259 PRO A O 1
ATOM 1922 N N . SER A 1 260 ? -3.230 -15.235 4.009 1.00 92.62 260 SER A N 1
ATOM 1923 C CA . SER A 1 260 ? -2.593 -13.938 3.796 1.00 92.62 260 SER A CA 1
ATOM 1924 C C . SER A 1 260 ? -1.205 -13.897 4.445 1.00 92.62 260 SER A C 1
ATOM 1926 O O . SER A 1 260 ? -1.115 -14.063 5.668 1.00 92.62 260 SER A O 1
ATOM 1928 N N . PRO A 1 261 ? -0.118 -13.612 3.699 1.00 89.19 261 PRO A N 1
ATOM 1929 C CA . PRO A 1 261 ? 1.231 -13.586 4.262 1.00 89.19 261 PRO A CA 1
ATOM 1930 C C . PRO A 1 261 ? 1.352 -12.676 5.491 1.00 89.19 261 PRO A C 1
ATOM 1932 O O . PRO A 1 261 ? 1.912 -13.094 6.502 1.00 89.19 261 PRO A O 1
ATOM 1935 N N . GLY A 1 262 ? 0.734 -11.488 5.461 1.00 89.56 262 GLY A N 1
ATOM 1936 C CA . GLY A 1 262 ? 0.718 -10.556 6.595 1.00 89.56 262 GLY A CA 1
ATOM 1937 C C . GLY A 1 262 ? -0.016 -11.074 7.841 1.00 89.56 262 GLY A C 1
ATOM 1938 O O . GLY A 1 262 ? 0.398 -10.766 8.957 1.00 89.56 262 GLY A O 1
ATOM 1939 N N . LEU A 1 263 ? -1.046 -11.917 7.682 1.00 95.00 263 LEU A N 1
ATOM 1940 C CA . LEU A 1 263 ? -1.738 -12.566 8.804 1.00 95.00 263 LEU A CA 1
ATOM 1941 C C . LEU A 1 263 ? -0.837 -13.618 9.457 1.00 95.00 263 LEU A C 1
ATOM 1943 O O . LEU A 1 263 ? -0.679 -13.629 10.677 1.00 95.00 263 LEU A O 1
ATOM 1947 N N . VAL A 1 264 ? -0.209 -14.471 8.642 1.00 94.06 264 VAL A N 1
ATOM 1948 C CA . VAL A 1 264 ? 0.754 -15.479 9.115 1.00 94.06 264 VAL A CA 1
ATOM 1949 C C . VAL A 1 264 ? 1.923 -14.796 9.835 1.00 94.06 264 VAL A C 1
ATOM 1951 O O . VAL A 1 264 ? 2.291 -15.202 10.935 1.00 94.06 264 VAL A O 1
ATOM 1954 N N . GLN A 1 265 ? 2.457 -13.718 9.255 1.00 91.25 265 GLN A N 1
ATOM 1955 C CA . GLN A 1 265 ? 3.569 -12.937 9.800 1.00 91.25 265 GLN A CA 1
ATOM 1956 C C . GLN A 1 265 ? 3.213 -12.237 11.127 1.00 91.25 265 GLN A C 1
ATOM 1958 O O . GLN A 1 265 ? 4.003 -12.244 12.073 1.00 91.25 265 GLN A O 1
ATOM 1963 N N . ALA A 1 266 ? 2.001 -11.688 11.250 1.00 93.00 266 ALA A N 1
ATOM 1964 C CA . ALA A 1 266 ? 1.524 -11.112 12.505 1.00 93.00 266 ALA A CA 1
ATOM 1965 C C . ALA A 1 266 ? 1.365 -12.163 13.616 1.00 93.00 266 ALA A C 1
ATOM 1967 O O . ALA A 1 266 ? 1.743 -11.913 14.762 1.00 93.00 266 ALA A O 1
ATOM 1968 N N . LEU A 1 267 ? 0.872 -13.359 13.285 1.00 93.56 267 LEU A N 1
ATOM 1969 C CA . LEU A 1 267 ? 0.637 -14.441 14.250 1.00 93.56 267 LEU A CA 1
ATOM 1970 C C . LEU A 1 267 ? 1.912 -15.198 14.668 1.00 93.56 267 LEU A C 1
ATOM 1972 O O . LEU A 1 267 ? 1.899 -15.904 15.684 1.00 93.56 267 LEU A O 1
ATOM 1976 N N . THR A 1 268 ? 3.022 -15.011 13.947 1.00 91.75 268 THR A N 1
ATOM 1977 C CA . THR A 1 268 ? 4.378 -15.387 14.390 1.00 91.75 268 THR A CA 1
ATOM 1978 C C . THR A 1 268 ? 5.096 -14.276 15.169 1.00 91.75 268 THR A C 1
ATOM 1980 O O . THR A 1 268 ? 6.198 -14.505 15.662 1.00 91.75 268 THR A O 1
ATOM 1983 N N . GLY A 1 269 ? 4.461 -13.112 15.362 1.00 88.44 269 GLY A N 1
ATOM 1984 C CA . GLY A 1 269 ? 4.955 -12.011 16.199 1.00 88.44 269 GLY A CA 1
ATOM 1985 C C . GLY A 1 269 ? 5.591 -10.842 15.441 1.00 88.44 269 GLY A C 1
ATOM 1986 O O . GLY A 1 269 ? 6.023 -9.883 16.075 1.00 88.44 269 GLY A O 1
ATOM 1987 N N . ALA A 1 270 ? 5.625 -10.880 14.108 1.00 89.44 270 ALA A N 1
ATOM 1988 C CA . ALA A 1 270 ? 6.189 -9.831 13.261 1.00 89.44 270 ALA A CA 1
ATOM 1989 C C . ALA A 1 270 ? 5.080 -9.114 12.466 1.00 89.44 270 ALA A C 1
ATOM 1991 O O . ALA A 1 270 ? 5.065 -9.144 11.239 1.00 89.44 270 ALA A O 1
ATOM 1992 N N . ASN A 1 271 ? 4.122 -8.496 13.169 1.00 88.94 271 ASN A N 1
ATOM 1993 C CA . ASN A 1 271 ? 2.997 -7.790 12.542 1.00 88.94 271 ASN A CA 1
ATOM 1994 C C . ASN A 1 271 ? 3.504 -6.680 11.595 1.00 88.94 271 ASN A C 1
ATOM 1996 O O . ASN A 1 271 ? 4.153 -5.751 12.078 1.00 88.94 271 ASN A O 1
ATOM 2000 N N . PRO A 1 272 ? 3.216 -6.746 10.279 1.00 79.44 272 PRO A N 1
ATOM 2001 C CA . PRO A 1 272 ? 3.674 -5.740 9.321 1.00 79.44 272 PRO A CA 1
ATOM 2002 C C . PRO A 1 272 ? 2.915 -4.410 9.438 1.00 79.44 272 PRO A C 1
ATOM 2004 O O . PRO A 1 272 ? 3.335 -3.415 8.856 1.00 79.44 272 PRO A O 1
ATOM 2007 N N . THR A 1 273 ? 1.804 -4.378 10.178 1.00 86.75 273 THR A N 1
ATOM 2008 C CA . THR A 1 273 ? 0.958 -3.190 10.339 1.00 86.75 273 THR A CA 1
ATOM 2009 C C . THR A 1 273 ? 1.640 -2.172 11.259 1.00 86.75 273 THR A C 1
ATOM 2011 O O . THR A 1 273 ? 1.833 -2.477 12.441 1.00 86.75 273 THR A O 1
ATOM 2014 N N . PRO A 1 274 ? 1.963 -0.949 10.790 1.00 83.06 274 PRO A N 1
ATOM 2015 C CA . PRO A 1 274 ? 2.503 0.099 11.651 1.00 83.06 274 PRO A CA 1
ATOM 2016 C C . PRO A 1 274 ? 1.506 0.401 12.778 1.00 83.06 274 PRO A C 1
ATOM 2018 O O . PRO A 1 274 ? 0.335 0.662 12.495 1.00 83.06 274 PRO A O 1
ATOM 2021 N N . PRO A 1 275 ? 1.896 0.343 14.061 1.00 83.56 275 PRO A N 1
ATOM 2022 C CA . PRO A 1 275 ? 0.935 0.492 15.141 1.00 83.56 275 PRO A CA 1
ATOM 2023 C C . PRO A 1 275 ? 0.558 1.972 15.304 1.00 83.56 275 PRO A C 1
ATOM 2025 O O . PRO A 1 275 ? 1.424 2.822 15.502 1.00 83.56 275 PRO A O 1
ATOM 2028 N N . VAL A 1 276 ? -0.733 2.296 15.328 1.00 83.38 276 VAL A N 1
ATOM 2029 C CA . VAL A 1 276 ? -1.247 3.669 15.536 1.00 83.38 276 VAL A CA 1
ATOM 2030 C C . VAL A 1 276 ? -1.423 3.973 17.032 1.00 83.38 276 VAL A C 1
ATOM 2032 O O . VAL A 1 276 ? -1.577 3.055 17.839 1.00 83.38 276 VAL A O 1
ATOM 2035 N N . ALA A 1 277 ? -1.319 5.240 17.440 1.00 82.56 277 ALA A N 1
ATOM 2036 C CA . ALA A 1 277 ? -1.590 5.655 18.820 1.00 82.56 277 ALA A CA 1
ATOM 2037 C C . ALA A 1 277 ? -3.103 5.656 19.134 1.00 82.56 277 ALA A C 1
ATOM 2039 O O . ALA A 1 277 ? -3.923 6.019 18.293 1.00 82.56 277 ALA A O 1
ATOM 2040 N N . ALA A 1 278 ? -3.491 5.265 20.352 1.00 86.25 278 ALA A N 1
ATOM 2041 C CA . ALA A 1 278 ? -4.895 5.270 20.763 1.00 86.25 278 ALA A CA 1
ATOM 2042 C C . ALA A 1 278 ? -5.405 6.705 20.979 1.00 86.25 278 ALA A C 1
ATOM 2044 O O . ALA A 1 278 ? -4.874 7.437 21.816 1.00 86.25 278 ALA A O 1
ATOM 2045 N N . GLY A 1 279 ? -6.443 7.093 20.237 1.00 87.94 279 GLY A N 1
ATOM 2046 C CA . GLY A 1 279 ? -7.082 8.401 20.341 1.00 87.94 279 GLY A CA 1
ATOM 2047 C C . GLY A 1 279 ? -8.293 8.415 21.285 1.00 87.94 279 GLY A C 1
ATOM 2048 O O . GLY A 1 279 ? -8.651 7.399 21.889 1.00 87.94 279 GLY A O 1
ATOM 2049 N N . PRO A 1 280 ? -8.974 9.569 21.411 1.00 90.69 280 PRO A N 1
ATOM 2050 C CA . PRO A 1 280 ? -10.256 9.653 22.100 1.00 90.69 280 PRO A CA 1
ATOM 2051 C C . PRO A 1 280 ? -11.314 8.773 21.417 1.00 90.69 280 PRO A C 1
ATOM 2053 O O . PRO A 1 280 ? -11.559 8.890 20.216 1.00 90.69 280 PRO A O 1
ATOM 2056 N N . ARG A 1 281 ? -11.990 7.915 22.189 1.00 93.94 281 ARG A N 1
ATOM 2057 C CA . ARG A 1 281 ? -13.125 7.116 21.696 1.00 93.94 281 ARG A CA 1
ATOM 2058 C C . ARG A 1 281 ? -14.291 8.022 21.306 1.00 93.94 281 ARG A C 1
ATOM 2060 O O . ARG A 1 281 ? -14.596 8.985 22.010 1.00 93.94 281 ARG A O 1
ATOM 2067 N N . SER A 1 282 ? -14.984 7.681 20.219 1.00 92.00 282 SER A N 1
ATOM 2068 C CA . SER A 1 282 ? -16.182 8.422 19.806 1.00 92.00 282 SER A CA 1
ATOM 2069 C C . SER A 1 282 ? -17.292 8.303 20.867 1.00 92.00 282 SER A C 1
ATOM 2071 O O . SER A 1 282 ? -17.411 7.247 21.496 1.00 92.00 282 SER A O 1
ATOM 2073 N N . PRO A 1 283 ? -18.157 9.317 21.068 1.00 94.69 283 PRO A N 1
ATOM 2074 C CA . PRO A 1 283 ? -19.267 9.222 22.023 1.00 94.69 283 PRO A CA 1
ATOM 2075 C C . PRO A 1 283 ? -20.190 8.017 21.774 1.00 94.69 283 PRO A C 1
ATOM 2077 O O . PRO A 1 283 ? -20.709 7.418 22.717 1.00 94.69 283 PRO A O 1
ATOM 2080 N N . GLN A 1 284 ? -20.350 7.611 20.511 1.00 93.81 284 GLN A N 1
ATOM 2081 C CA . GLN A 1 284 ? -21.101 6.427 20.088 1.00 93.81 284 GLN A CA 1
ATOM 2082 C C . GLN A 1 284 ? -20.408 5.119 20.505 1.00 93.81 284 GLN A C 1
ATOM 2084 O O . GLN A 1 284 ? -21.082 4.151 20.850 1.00 93.81 284 GLN A O 1
ATOM 2089 N N . ASP A 1 285 ? -19.071 5.090 20.512 1.00 94.81 285 ASP A N 1
ATOM 2090 C CA . ASP A 1 285 ? -18.277 3.951 20.983 1.00 94.81 285 ASP A CA 1
ATOM 2091 C C . ASP A 1 285 ? -18.051 3.944 22.503 1.00 94.81 285 ASP A C 1
ATOM 2093 O O . ASP A 1 285 ? -17.655 2.916 23.044 1.00 94.81 285 ASP A O 1
ATOM 2097 N N . VAL A 1 286 ? -18.313 5.048 23.210 1.00 94.00 286 VAL A N 1
ATOM 2098 C CA . VAL A 1 286 ? -18.337 5.096 24.685 1.00 94.00 286 VAL A CA 1
ATOM 2099 C C . VAL A 1 286 ? -19.707 4.681 25.235 1.00 94.00 286 VAL A C 1
ATOM 2101 O O . VAL A 1 286 ? -19.778 3.975 26.234 1.00 94.00 286 VAL A O 1
ATOM 2104 N N . SER A 1 287 ? -20.799 5.076 24.573 1.00 94.94 287 SER A N 1
ATOM 2105 C CA . SER A 1 287 ? -22.185 4.832 25.023 1.00 94.94 287 SER A CA 1
ATOM 2106 C C . SER A 1 287 ? -22.760 3.453 24.656 1.00 94.94 287 SER A C 1
ATOM 2108 O O . SER A 1 287 ? -23.938 3.173 24.893 1.00 94.94 287 SER A O 1
ATOM 2110 N N . VAL A 1 288 ? -21.949 2.558 24.090 1.00 95.81 288 VAL A N 1
ATOM 2111 C CA . VAL A 1 288 ? -22.378 1.208 23.702 1.00 95.81 288 VAL A CA 1
ATOM 2112 C C . VAL A 1 288 ? -22.684 0.347 24.934 1.00 95.81 288 VAL A C 1
ATOM 2114 O O . VAL A 1 288 ? -21.844 0.143 25.804 1.00 95.81 288 VAL A O 1
ATOM 2117 N N . ASN A 1 289 ? -23.884 -0.245 24.968 1.00 96.12 289 ASN A N 1
ATOM 2118 C CA . ASN A 1 289 ? -24.237 -1.285 25.941 1.00 96.12 289 ASN A CA 1
ATOM 2119 C C . ASN A 1 289 ? -23.220 -2.454 25.844 1.00 96.12 289 ASN A C 1
ATOM 2121 O O . ASN A 1 289 ? -23.108 -3.044 24.761 1.00 96.12 289 ASN A O 1
ATOM 2125 N N . PRO A 1 290 ? -22.519 -2.831 26.931 1.00 95.94 290 PRO A N 1
ATOM 2126 C CA . PRO A 1 290 ? -21.407 -3.783 26.885 1.00 95.94 290 PRO A CA 1
ATOM 2127 C C . PRO A 1 290 ? -21.824 -5.228 26.570 1.00 95.94 290 PRO A C 1
ATOM 2129 O O . PRO A 1 290 ? -20.956 -6.068 26.328 1.00 95.94 290 PRO A O 1
ATOM 2132 N N . LYS A 1 291 ? -23.128 -5.546 26.525 1.00 97.50 291 LYS A N 1
ATOM 2133 C CA . LYS A 1 291 ? -23.617 -6.874 26.131 1.00 97.50 291 LYS A CA 1
ATOM 2134 C C . LYS A 1 291 ? -23.113 -7.249 24.733 1.00 97.50 291 LYS A C 1
ATOM 2136 O O . LYS A 1 291 ? -23.391 -6.570 23.742 1.00 97.50 291 LYS A O 1
ATOM 2141 N N . VAL A 1 292 ? -22.405 -8.373 24.667 1.00 96.31 292 VAL A N 1
ATOM 2142 C CA . VAL A 1 292 ? -21.834 -8.920 23.435 1.00 96.31 292 VAL A CA 1
ATOM 2143 C C . VAL A 1 292 ? -22.931 -9.370 22.459 1.00 96.31 292 VAL A C 1
ATOM 2145 O O . VAL A 1 292 ? -23.838 -10.102 22.860 1.00 96.31 292 VAL A O 1
ATOM 2148 N N . PRO A 1 293 ? -22.861 -8.983 21.169 1.00 94.62 293 PRO A N 1
ATOM 2149 C CA . PRO A 1 293 ? -23.753 -9.507 20.143 1.00 94.62 293 PRO A CA 1
ATOM 2150 C C . PRO A 1 293 ? -23.499 -10.992 19.871 1.00 94.62 293 PRO A C 1
ATOM 2152 O O . PRO A 1 293 ? -22.346 -11.438 19.824 1.00 94.62 293 PRO A O 1
ATOM 2155 N N . ASN A 1 294 ? -24.570 -11.733 19.579 1.00 95.31 294 ASN A N 1
ATOM 2156 C CA . ASN A 1 294 ? -24.489 -13.115 19.104 1.00 95.31 294 ASN A CA 1
ATOM 2157 C C . ASN A 1 294 ? -23.519 -13.228 17.912 1.00 95.31 294 ASN A C 1
ATOM 2159 O O . ASN A 1 294 ? -23.462 -12.340 17.051 1.00 95.31 294 ASN A O 1
ATOM 2163 N N . VAL A 1 295 ? -22.754 -14.320 17.864 1.00 93.62 295 VAL A N 1
ATOM 2164 C CA . VAL A 1 295 ? -21.862 -14.625 16.737 1.00 93.62 295 VAL A CA 1
ATOM 2165 C C . VAL A 1 295 ? -22.705 -14.812 15.471 1.00 93.62 295 VAL A C 1
ATOM 2167 O O . VAL A 1 295 ? -23.740 -15.480 15.494 1.00 93.62 295 VAL A O 1
ATOM 2170 N N . ARG A 1 296 ? -22.293 -14.183 14.368 1.00 93.94 296 ARG A N 1
ATOM 2171 C CA . ARG A 1 296 ? -22.879 -14.389 13.035 1.00 93.94 296 ARG A CA 1
ATOM 2172 C C . ARG A 1 296 ? -22.118 -15.492 12.306 1.00 93.94 296 ARG A C 1
ATOM 2174 O O . ARG A 1 296 ? -20.959 -15.748 12.617 1.00 93.94 296 ARG A O 1
ATOM 2181 N N . ARG A 1 297 ? -22.753 -16.120 11.312 1.00 93.62 297 ARG A N 1
ATOM 2182 C CA . ARG A 1 297 ? -22.066 -17.105 10.467 1.00 93.62 297 ARG A CA 1
ATOM 2183 C C . ARG A 1 297 ? -20.820 -16.463 9.811 1.00 93.62 297 ARG A C 1
ATOM 2185 O O . ARG A 1 297 ? -20.933 -15.328 9.343 1.00 93.62 297 ARG A O 1
ATOM 2192 N N . PRO A 1 298 ? -19.655 -17.137 9.810 1.00 90.69 298 PRO A N 1
ATOM 2193 C CA . PRO A 1 298 ? -18.387 -16.583 9.320 1.00 90.69 298 PRO A CA 1
ATOM 2194 C C . PRO A 1 298 ? -18.168 -16.760 7.805 1.00 90.69 298 PRO A C 1
ATOM 2196 O O . PRO A 1 298 ? -17.188 -16.258 7.276 1.00 90.69 298 PRO A O 1
ATOM 2199 N N . ASP A 1 299 ? -19.076 -17.450 7.114 1.00 92.19 299 ASP A N 1
ATOM 2200 C CA . ASP A 1 299 ? -19.163 -17.581 5.646 1.00 92.19 299 ASP A CA 1
ATOM 2201 C C . ASP A 1 299 ? -19.636 -16.289 4.946 1.00 92.19 299 ASP A C 1
ATOM 2203 O O . ASP A 1 299 ? -19.640 -16.190 3.720 1.00 92.19 299 ASP A O 1
ATOM 2207 N N . ARG A 1 300 ? -20.090 -15.303 5.724 1.00 92.56 300 ARG A N 1
ATOM 2208 C CA . ARG A 1 300 ? -20.732 -14.091 5.220 1.00 92.56 300 ARG A CA 1
ATOM 2209 C C . ARG A 1 300 ? -19.732 -13.100 4.603 1.00 92.56 300 ARG A C 1
ATOM 2211 O O . ARG A 1 300 ? -18.637 -12.948 5.138 1.00 92.56 300 ARG A O 1
ATOM 2218 N N . PRO A 1 301 ? -20.134 -12.323 3.582 1.00 93.31 301 PRO A N 1
ATOM 2219 C CA . PRO A 1 301 ? -19.249 -11.339 2.973 1.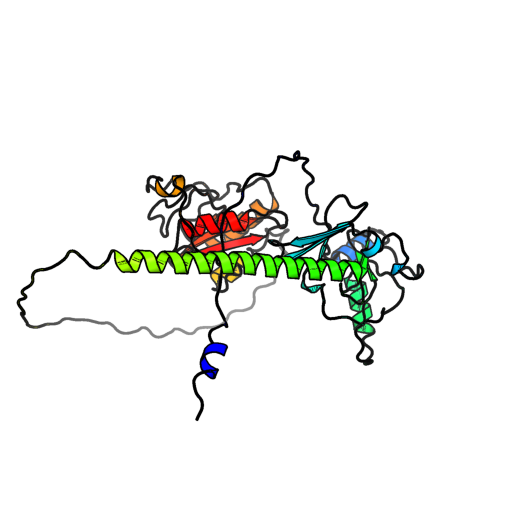00 93.31 301 PRO A CA 1
ATOM 2220 C C . PRO A 1 301 ? -18.978 -10.129 3.877 1.00 93.31 301 PRO A C 1
ATOM 2222 O O . PRO A 1 301 ? -19.839 -9.706 4.669 1.00 93.31 301 PRO A O 1
ATOM 2225 N N . ILE A 1 302 ? -17.788 -9.556 3.701 1.00 91.12 302 ILE A N 1
ATOM 2226 C CA . ILE A 1 302 ? -17.334 -8.305 4.319 1.00 91.12 302 ILE A CA 1
ATOM 2227 C C . ILE A 1 302 ? -17.703 -7.092 3.457 1.00 91.12 302 ILE A C 1
ATOM 2229 O O . ILE A 1 302 ? -18.342 -6.169 3.965 1.00 91.12 302 ILE A O 1
ATOM 2233 N N . GLY A 1 303 ? -17.444 -7.169 2.149 1.00 88.19 303 GLY A N 1
ATOM 2234 C CA . GLY A 1 303 ? -17.796 -6.169 1.138 1.00 88.19 303 GLY A CA 1
ATOM 2235 C C . GLY A 1 303 ? -18.251 -6.811 -0.177 1.00 88.19 303 GLY A C 1
ATOM 2236 O O . GLY A 1 303 ? -18.601 -7.992 -0.209 1.00 88.19 303 GLY A O 1
ATOM 2237 N N . SER A 1 304 ? -18.252 -6.041 -1.267 1.00 86.88 304 SER A N 1
ATOM 2238 C CA . SER A 1 304 ? -18.603 -6.516 -2.617 1.00 86.88 304 SER A CA 1
ATOM 2239 C C . SER A 1 304 ? -17.452 -7.203 -3.362 1.00 86.88 304 SER A C 1
ATOM 2241 O O . SER A 1 304 ? -17.730 -7.981 -4.271 1.00 86.88 304 SER A O 1
ATOM 2243 N N . SER A 1 305 ? -16.186 -6.955 -2.995 1.00 84.81 305 SER A N 1
ATOM 2244 C CA . SER A 1 305 ? -15.018 -7.537 -3.679 1.00 84.81 305 SER A CA 1
ATOM 2245 C C . SER A 1 305 ? -14.991 -9.071 -3.558 1.00 84.81 305 SER A C 1
ATOM 2247 O O . SER A 1 305 ? -14.961 -9.594 -2.438 1.00 84.81 305 SER A O 1
ATOM 2249 N N . PRO A 1 306 ? -14.973 -9.827 -4.673 1.00 84.75 306 PRO A N 1
ATOM 2250 C CA . PRO A 1 306 ? -14.811 -11.278 -4.627 1.00 84.75 306 PRO A CA 1
ATOM 2251 C C . PRO A 1 306 ? -13.449 -11.699 -4.058 1.00 84.75 306 PRO A C 1
ATOM 2253 O O . PRO A 1 306 ? -13.398 -12.666 -3.300 1.00 84.75 306 PRO A O 1
ATOM 2256 N N . GLY A 1 307 ? -12.376 -10.957 -4.367 1.00 84.38 307 GLY A N 1
ATOM 2257 C CA . GLY A 1 307 ? -11.011 -11.238 -3.905 1.00 84.38 307 GLY A CA 1
ATOM 2258 C C . GLY A 1 307 ? -10.888 -11.151 -2.385 1.00 84.38 307 GLY A C 1
ATOM 2259 O O . GLY A 1 307 ? -10.529 -12.132 -1.735 1.00 84.38 307 GLY A O 1
ATOM 2260 N N . GLN A 1 308 ? -11.318 -10.028 -1.799 1.00 88.12 308 GLN A N 1
ATOM 2261 C CA . GLN A 1 308 ? -11.338 -9.839 -0.343 1.00 88.12 308 GLN A CA 1
ATOM 2262 C C . GLN A 1 308 ? -12.169 -10.914 0.372 1.00 88.12 308 GLN A C 1
ATOM 2264 O O . GLN A 1 3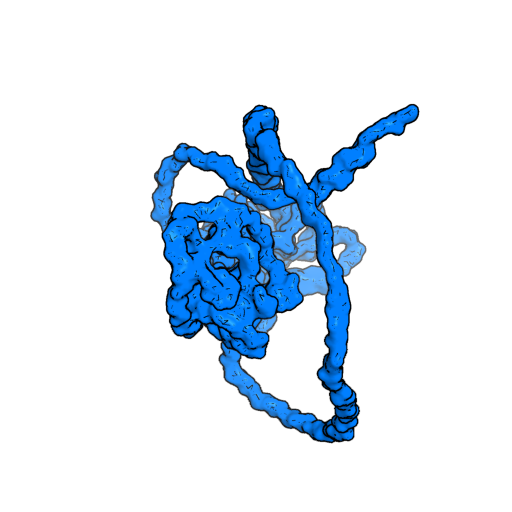08 ? -11.733 -11.485 1.370 1.00 88.12 308 GLN A O 1
ATOM 2269 N N . ASN A 1 309 ? -13.355 -11.240 -0.158 1.00 93.38 309 ASN A N 1
ATOM 2270 C CA . ASN A 1 309 ? -14.207 -12.284 0.412 1.00 93.38 309 ASN A CA 1
ATOM 2271 C C . ASN A 1 309 ? -13.579 -13.689 0.296 1.00 93.38 309 ASN A C 1
ATOM 2273 O O . ASN A 1 309 ? -13.746 -14.497 1.208 1.00 93.38 309 ASN A O 1
ATOM 2277 N N . ALA A 1 310 ? -12.850 -13.993 -0.783 1.00 89.56 310 ALA A N 1
ATOM 2278 C CA . ALA A 1 310 ? -12.147 -15.266 -0.945 1.00 89.56 310 ALA A CA 1
ATOM 2279 C C . ALA A 1 310 ? -10.942 -15.383 0.005 1.00 89.56 310 ALA A C 1
ATOM 2281 O O . ALA A 1 310 ? -10.794 -16.406 0.679 1.00 89.56 310 ALA A O 1
ATOM 2282 N N . GLN A 1 311 ? -10.132 -14.325 0.115 1.00 94.00 311 GLN A N 1
ATOM 2283 C CA . GLN A 1 311 ? -8.971 -14.283 1.005 1.00 94.00 311 GLN A CA 1
ATOM 2284 C C . GLN A 1 311 ? -9.382 -14.399 2.480 1.00 94.00 311 GLN A C 1
ATOM 2286 O O . GLN A 1 311 ? -8.820 -15.205 3.220 1.00 94.00 311 GLN A O 1
ATOM 2291 N N . LEU A 1 312 ? -10.447 -13.699 2.882 1.00 96.31 312 LEU A N 1
ATOM 2292 C CA . LEU A 1 312 ? -11.088 -13.846 4.191 1.00 96.31 312 LEU A CA 1
ATOM 2293 C C . LEU A 1 312 ? -11.439 -15.310 4.516 1.00 96.31 312 LEU A C 1
ATOM 2295 O O . LEU A 1 312 ? -11.228 -15.759 5.642 1.00 96.31 312 LEU A O 1
ATOM 2299 N N . GLN A 1 313 ? -11.984 -16.075 3.562 1.00 96.94 313 GLN A N 1
ATOM 2300 C CA . GLN A 1 313 ? -12.349 -17.475 3.816 1.00 96.94 313 GLN A CA 1
ATOM 2301 C C . GLN A 1 313 ? -11.129 -18.405 3.899 1.00 96.94 313 GLN A C 1
ATOM 2303 O O . GLN A 1 313 ? -11.163 -19.351 4.689 1.00 96.94 313 GLN A O 1
ATOM 2308 N N . ALA A 1 314 ? -10.053 -18.141 3.151 1.00 95.31 314 ALA A N 1
ATOM 2309 C CA . ALA A 1 314 ? -8.778 -18.847 3.317 1.00 95.31 314 ALA A CA 1
ATOM 2310 C C . ALA A 1 314 ? -8.154 -18.567 4.694 1.00 95.31 314 ALA A C 1
ATOM 2312 O O . ALA A 1 314 ? -7.760 -19.492 5.410 1.00 95.31 314 ALA A O 1
ATOM 2313 N N . ASP A 1 315 ? -8.166 -17.305 5.117 1.00 97.56 315 ASP A N 1
ATOM 2314 C CA . ASP A 1 315 ? -7.671 -16.875 6.422 1.00 97.56 315 ASP A CA 1
ATOM 2315 C C . ASP A 1 315 ? -8.482 -17.493 7.568 1.00 97.56 315 ASP A C 1
ATOM 2317 O O . ASP A 1 315 ? -7.908 -18.012 8.521 1.00 97.56 315 ASP A O 1
ATOM 2321 N N . ILE A 1 316 ? -9.813 -17.551 7.456 1.00 97.94 316 ILE A N 1
ATOM 2322 C CA . ILE A 1 316 ? -10.682 -18.237 8.429 1.00 97.94 316 ILE A CA 1
ATOM 2323 C C . ILE A 1 316 ? -10.403 -19.749 8.485 1.00 97.94 316 ILE A C 1
ATOM 2325 O O . ILE A 1 316 ? -10.488 -20.342 9.564 1.00 97.94 316 ILE A O 1
ATOM 2329 N N . GLN A 1 317 ? -10.063 -20.396 7.366 1.00 97.19 317 GLN A N 1
ATOM 2330 C CA . GLN A 1 317 ? -9.662 -21.809 7.357 1.00 97.19 317 GLN A CA 1
ATOM 2331 C C . GLN A 1 317 ? -8.314 -22.022 8.060 1.00 97.19 317 GLN A C 1
ATOM 2333 O O . GLN A 1 317 ? -8.199 -22.929 8.885 1.00 97.19 317 GLN A O 1
ATOM 2338 N N . TYR A 1 318 ? -7.329 -21.159 7.803 1.00 97.38 318 TYR A N 1
ATOM 2339 C CA . TYR A 1 318 ? -6.031 -21.182 8.481 1.00 97.38 318 TYR A CA 1
ATOM 2340 C C . TYR A 1 318 ? -6.145 -20.890 9.985 1.00 97.38 318 TYR A C 1
ATOM 2342 O O . TYR A 1 318 ? -5.596 -21.619 10.807 1.00 97.38 318 TYR A O 1
ATOM 2350 N N . LEU A 1 319 ? -6.937 -19.888 10.372 1.00 98.19 319 LEU A N 1
ATOM 2351 C CA . LEU A 1 319 ? -7.204 -19.564 11.774 1.00 98.19 319 LEU A CA 1
ATOM 2352 C C . LEU A 1 319 ? -7.822 -20.748 12.528 1.00 98.19 319 LEU A C 1
ATOM 2354 O O . LEU A 1 319 ? -7.424 -21.037 13.656 1.00 98.19 319 LEU A O 1
ATOM 2358 N N . ARG A 1 320 ? -8.734 -21.496 11.895 1.00 97.88 320 ARG A N 1
ATOM 2359 C CA . ARG A 1 320 ? -9.266 -22.743 12.467 1.00 97.88 320 ARG A CA 1
ATOM 2360 C C . ARG A 1 320 ? -8.203 -23.834 12.586 1.00 97.88 320 ARG A C 1
ATOM 2362 O O . ARG A 1 320 ? -8.183 -24.519 13.604 1.00 97.88 320 ARG A O 1
ATOM 2369 N N . SER A 1 321 ? -7.327 -24.007 11.591 1.00 97.44 321 SER A N 1
ATOM 2370 C CA . SER A 1 321 ? -6.312 -25.073 11.621 1.00 97.44 321 SER A CA 1
ATOM 2371 C C . SER A 1 321 ? -5.216 -24.841 12.668 1.00 97.44 321 SER A C 1
ATOM 2373 O O . SER A 1 321 ? -4.670 -25.814 13.183 1.00 97.44 321 SER A O 1
ATOM 2375 N N . ILE A 1 322 ? -4.951 -23.585 13.052 1.00 96.62 322 ILE A N 1
ATOM 2376 C CA . ILE A 1 322 ? -4.044 -23.242 14.163 1.00 96.62 322 ILE A CA 1
ATOM 2377 C C . ILE A 1 322 ? -4.737 -23.142 15.536 1.00 96.62 322 ILE A C 1
ATOM 2379 O O . ILE A 1 322 ? -4.059 -22.870 16.527 1.00 96.62 322 ILE A O 1
ATOM 2383 N N . GLY A 1 323 ? -6.057 -23.346 15.616 1.00 97.56 323 GLY A N 1
ATOM 2384 C CA . GLY A 1 323 ? -6.817 -23.309 16.873 1.00 97.56 323 GLY A CA 1
ATOM 2385 C C . GLY A 1 323 ? -7.167 -21.906 17.389 1.00 97.56 323 GLY A C 1
ATOM 2386 O O . GLY A 1 323 ? -7.171 -21.688 18.598 1.00 97.56 323 GLY A O 1
ATOM 2387 N N . ALA A 1 324 ? -7.438 -20.942 16.506 1.00 97.88 324 ALA A N 1
ATOM 2388 C CA . ALA A 1 324 ? -8.001 -19.648 16.895 1.00 97.88 324 ALA A CA 1
ATOM 2389 C C . ALA A 1 324 ? -9.513 -19.743 17.187 1.00 97.88 324 ALA A C 1
ATOM 2391 O O . ALA A 1 324 ? -10.267 -20.441 16.504 1.00 97.88 324 ALA A O 1
ATOM 2392 N N . GLU A 1 325 ? -9.961 -18.990 18.188 1.00 97.44 325 GLU A N 1
ATOM 2393 C CA . GLU A 1 325 ? -11.324 -19.007 18.719 1.00 97.44 325 GLU A CA 1
ATOM 2394 C C . GLU A 1 325 ? -12.093 -17.719 18.388 1.00 97.44 325 GLU A C 1
ATOM 2396 O O . GLU A 1 325 ? -11.545 -16.744 17.873 1.00 97.44 325 GLU A O 1
ATOM 2401 N N . ASN A 1 326 ? -13.391 -17.692 18.716 1.00 96.88 326 ASN A N 1
ATOM 2402 C CA . ASN A 1 326 ? -14.235 -16.487 18.686 1.00 96.88 326 ASN A CA 1
ATOM 2403 C C . ASN A 1 326 ? -14.223 -15.717 17.352 1.00 96.88 326 ASN A C 1
ATOM 2405 O O . ASN A 1 326 ? -14.405 -14.499 17.334 1.00 96.88 326 ASN A O 1
ATOM 2409 N N . ILE A 1 327 ? -14.048 -16.444 16.244 1.00 97.75 327 ILE A N 1
ATOM 2410 C CA . ILE A 1 327 ? -14.035 -15.915 14.878 1.00 97.75 327 ILE A CA 1
ATOM 2411 C C . ILE A 1 327 ? -15.377 -15.229 14.571 1.00 97.75 327 ILE A C 1
ATOM 2413 O O . ILE A 1 327 ? -16.438 -15.860 14.593 1.00 97.75 327 ILE A O 1
ATOM 2417 N N . ARG A 1 328 ? -15.328 -13.930 14.269 1.00 97.94 328 ARG A N 1
ATOM 2418 C CA . ARG A 1 328 ? -16.471 -13.053 13.970 1.00 97.94 328 ARG A CA 1
ATOM 2419 C C . ARG A 1 328 ? -16.178 -12.246 12.713 1.00 97.94 328 ARG A C 1
ATOM 2421 O O . ARG A 1 328 ? -15.097 -11.684 12.593 1.00 97.94 328 ARG A O 1
ATOM 2428 N N . VAL A 1 329 ? -17.162 -12.139 11.820 1.00 97.94 329 VAL A N 1
ATOM 2429 C CA . VAL A 1 329 ? -17.000 -11.487 10.508 1.00 97.94 329 VAL A CA 1
ATOM 2430 C C . VAL A 1 329 ? -17.956 -10.304 10.351 1.00 97.94 329 VAL A C 1
ATOM 2432 O O . VAL A 1 329 ? -19.173 -10.459 10.506 1.00 97.94 329 VAL A O 1
ATOM 2435 N N . ASN A 1 330 ? -17.412 -9.123 10.049 1.00 95.81 330 ASN A N 1
ATOM 2436 C CA . ASN A 1 330 ? -18.116 -7.845 9.900 1.00 95.81 330 ASN A CA 1
ATOM 2437 C C . ASN A 1 330 ? -19.141 -7.601 11.039 1.00 95.81 330 ASN A C 1
ATOM 2439 O O . ASN A 1 330 ? -20.334 -7.321 10.827 1.00 95.81 330 ASN A O 1
ATOM 2443 N N . GLN A 1 331 ? -18.677 -7.779 12.279 1.00 96.06 331 GLN A N 1
ATOM 2444 C CA . GLN A 1 331 ? -19.435 -7.595 13.524 1.00 96.06 331 GLN A CA 1
ATOM 2445 C C . GLN A 1 331 ? -18.853 -6.449 14.348 1.00 96.06 331 GLN A C 1
ATOM 2447 O O . GLN A 1 331 ? -17.708 -6.076 14.153 1.00 96.06 331 GLN A O 1
ATOM 2452 N N . GLN A 1 332 ? -19.629 -5.909 15.291 1.00 96.25 332 GLN A N 1
ATOM 2453 C CA . GLN A 1 332 ? -19.145 -4.869 16.205 1.00 96.25 332 GLN A CA 1
ATOM 2454 C C . GLN A 1 332 ? -17.978 -5.364 17.075 1.00 96.25 332 GLN A C 1
ATOM 2456 O O . GLN A 1 332 ? -17.941 -6.549 17.416 1.00 96.25 332 GLN A O 1
ATOM 2461 N N . GLN A 1 333 ? -17.040 -4.476 17.420 1.00 96.19 333 GLN A N 1
ATOM 2462 C CA . GLN A 1 333 ? -15.857 -4.821 18.220 1.00 96.19 333 GLN A CA 1
ATOM 2463 C C . GLN A 1 333 ? -16.215 -5.445 19.574 1.00 96.19 333 GLN A C 1
ATOM 2465 O O . GLN A 1 333 ? -17.020 -4.901 20.340 1.00 96.19 333 GLN A O 1
ATOM 2470 N N . VAL A 1 334 ? -15.547 -6.552 19.897 1.00 97.19 334 VAL A N 1
ATOM 2471 C CA . VAL A 1 334 ? -15.613 -7.217 21.203 1.00 97.19 334 VAL A CA 1
ATOM 2472 C C . VAL A 1 334 ? -14.217 -7.412 21.785 1.00 97.19 334 VAL A C 1
ATOM 2474 O O . VAL A 1 334 ? -13.289 -7.766 21.062 1.00 97.19 334 VAL A O 1
ATOM 2477 N N . ALA A 1 335 ? -14.083 -7.239 23.098 1.00 96.56 335 ALA A N 1
ATOM 2478 C CA . ALA A 1 335 ? -12.850 -7.532 23.820 1.00 96.56 335 ALA A CA 1
ATOM 2479 C C . ALA A 1 335 ? -12.518 -9.033 23.801 1.00 96.56 335 ALA A C 1
ATOM 2481 O O . ALA A 1 335 ? -13.366 -9.875 23.472 1.00 96.56 335 ALA A O 1
ATOM 2482 N N . VAL A 1 336 ? -11.278 -9.366 24.167 1.00 96.62 336 VAL A N 1
ATOM 2483 C CA . VAL A 1 336 ? -10.760 -10.743 24.251 1.00 96.62 336 VAL A CA 1
ATOM 2484 C C . VAL A 1 336 ? -11.706 -11.693 25.006 1.00 96.62 336 VAL A C 1
ATOM 2486 O O . VAL A 1 336 ? -12.422 -11.285 25.929 1.00 96.62 336 VAL A O 1
ATOM 2489 N N . HIS A 1 337 ? -11.756 -12.954 24.570 1.00 95.25 337 HIS A N 1
ATOM 2490 C CA . HIS A 1 337 ? -12.643 -14.015 25.082 1.00 95.25 337 HIS A CA 1
ATOM 2491 C C . HIS A 1 337 ? -14.152 -13.697 25.016 1.00 95.25 337 HIS A C 1
ATOM 2493 O O . HIS A 1 337 ? -14.938 -14.265 25.771 1.00 95.25 337 HIS A O 1
ATOM 2499 N N . ASN A 1 338 ? -14.582 -12.788 24.129 1.00 94.81 338 ASN A N 1
ATOM 2500 C CA . ASN A 1 338 ? -15.959 -12.270 24.078 1.00 94.81 338 ASN A CA 1
ATOM 2501 C C . ASN A 1 338 ? -16.446 -11.700 25.430 1.00 94.81 338 ASN A C 1
ATOM 2503 O O . ASN A 1 338 ? -17.621 -11.832 25.771 1.00 94.81 338 ASN A O 1
ATOM 2507 N N . SER A 1 339 ? -15.562 -11.072 26.207 1.00 94.81 339 SER A N 1
ATOM 2508 C CA . SER A 1 339 ? -15.886 -10.572 27.553 1.00 94.81 339 SER A CA 1
ATOM 2509 C C . SER A 1 339 ? -16.874 -9.393 27.557 1.00 94.81 339 SER A C 1
ATOM 2511 O O . SER A 1 339 ? -17.767 -9.338 28.399 1.00 94.81 339 SER A O 1
ATOM 2513 N N . GLN A 1 340 ? -16.749 -8.461 26.607 1.00 96.62 340 GLN A N 1
ATOM 2514 C CA . GLN A 1 340 ? -17.626 -7.288 26.465 1.00 96.62 340 GLN A CA 1
ATOM 2515 C C . GLN A 1 340 ? -17.619 -6.739 25.028 1.00 96.62 340 GLN A C 1
ATOM 2517 O O . GLN A 1 340 ? -16.652 -6.927 24.290 1.00 96.62 340 GLN A O 1
ATOM 2522 N N . ARG A 1 341 ? -18.679 -6.029 24.621 1.00 97.75 341 ARG A N 1
ATOM 2523 C CA . ARG A 1 341 ? -18.693 -5.195 23.405 1.00 97.75 341 ARG A CA 1
ATOM 2524 C C . ARG A 1 341 ? -18.041 -3.846 23.718 1.00 97.75 341 ARG A C 1
ATOM 2526 O O . ARG A 1 341 ? -18.471 -3.175 24.649 1.00 97.75 341 ARG A O 1
ATOM 2533 N N . VAL A 1 342 ? -17.038 -3.450 22.933 1.00 96.69 342 VAL A N 1
ATOM 2534 C CA . VAL A 1 342 ? -16.184 -2.273 23.217 1.00 96.69 342 VAL A CA 1
ATOM 2535 C C . VAL A 1 342 ? -16.323 -1.129 22.214 1.00 96.69 342 VAL A C 1
ATOM 2537 O O . VAL A 1 342 ? -15.888 -0.017 22.492 1.00 96.69 342 VAL A O 1
ATOM 2540 N N . GLY A 1 343 ? -16.956 -1.364 21.066 1.00 95.75 343 GLY A N 1
ATOM 2541 C CA . GLY A 1 343 ? -17.158 -0.333 20.052 1.00 95.75 343 GLY A CA 1
ATOM 2542 C C . GLY A 1 343 ? -18.310 -0.654 19.110 1.00 95.75 343 GLY A C 1
ATOM 2543 O O . GLY A 1 343 ? -18.785 -1.788 19.027 1.00 95.75 343 GLY A O 1
ATOM 2544 N N . THR A 1 344 ? -18.762 0.362 18.382 1.00 94.88 344 THR A N 1
ATOM 2545 C CA . THR A 1 344 ? -19.735 0.232 17.289 1.00 94.88 344 THR A CA 1
ATOM 2546 C C . THR A 1 344 ? -19.070 0.028 15.929 1.00 94.88 344 THR A C 1
ATOM 2548 O O . THR A 1 344 ? -19.761 -0.401 15.001 1.00 94.88 344 THR A O 1
ATOM 2551 N N . ASN A 1 345 ? -17.754 0.275 15.814 1.00 93.50 345 ASN A N 1
ATOM 2552 C CA . ASN A 1 345 ? -16.982 -0.071 14.620 1.00 93.50 345 ASN A CA 1
ATOM 2553 C C . ASN A 1 345 ? -17.065 -1.574 14.325 1.00 93.50 345 ASN A C 1
ATOM 2555 O O . ASN A 1 345 ? -17.211 -2.381 15.248 1.00 93.50 345 ASN A O 1
ATOM 2559 N N . ARG A 1 346 ? -16.976 -1.940 13.044 1.00 94.06 346 ARG A N 1
ATOM 2560 C CA . ARG A 1 346 ? -17.153 -3.315 12.572 1.00 94.06 346 ARG A CA 1
ATOM 2561 C C . ARG A 1 346 ? -15.937 -3.785 11.773 1.00 94.06 346 ARG A C 1
ATOM 2563 O O . ARG A 1 346 ? -15.988 -3.656 10.555 1.00 94.06 346 ARG A O 1
ATOM 2570 N N . PRO A 1 347 ? -14.900 -4.337 12.432 1.00 94.56 347 PRO A N 1
ATOM 2571 C CA . PRO A 1 347 ? -13.801 -4.958 11.718 1.00 94.56 347 PRO A CA 1
ATOM 2572 C C . PRO A 1 347 ? -14.299 -6.106 10.843 1.00 94.56 347 PRO A C 1
ATOM 2574 O O . PRO A 1 347 ? -15.205 -6.853 11.253 1.00 94.56 347 PRO A O 1
ATOM 2577 N N . ASP A 1 348 ? -13.697 -6.254 9.671 1.00 95.50 348 ASP A N 1
ATOM 2578 C CA . ASP A 1 348 ? -14.015 -7.298 8.702 1.00 95.50 348 ASP A CA 1
ATOM 2579 C C . ASP A 1 348 ? -13.867 -8.691 9.310 1.00 95.50 348 ASP A C 1
ATOM 2581 O O . ASP A 1 348 ? -14.762 -9.528 9.162 1.00 95.50 348 ASP A O 1
ATOM 2585 N N . LEU A 1 349 ? -12.806 -8.906 10.087 1.00 97.69 349 LEU A N 1
ATOM 2586 C CA . LEU A 1 349 ? -12.559 -10.132 10.834 1.00 97.69 349 LEU A CA 1
ATOM 2587 C C . LEU A 1 349 ? -12.062 -9.819 12.255 1.00 97.69 349 LEU A C 1
ATOM 2589 O O . LEU A 1 349 ? -11.263 -8.918 12.496 1.00 97.69 349 LEU A O 1
ATOM 2593 N N . GLN A 1 350 ? -12.541 -10.588 13.228 1.00 97.75 350 GLN A N 1
ATOM 2594 C CA . GLN A 1 350 ? -12.054 -10.587 14.607 1.00 97.75 350 GLN A CA 1
ATOM 2595 C C . GLN A 1 350 ? -11.906 -12.030 15.084 1.00 97.75 350 GLN A C 1
ATOM 2597 O O . GLN A 1 350 ? -12.759 -12.858 14.768 1.00 97.75 350 GLN A O 1
ATOM 2602 N N . PHE A 1 351 ? -10.877 -12.334 15.870 1.00 98.38 351 PHE A N 1
ATOM 2603 C CA . PHE A 1 351 ? -10.689 -13.651 16.495 1.00 98.38 351 PHE A CA 1
ATOM 2604 C C . PHE A 1 351 ? -9.869 -13.534 17.785 1.00 98.38 351 PHE A C 1
ATOM 2606 O O . PHE A 1 351 ? -9.347 -12.461 18.091 1.00 98.38 351 PHE A O 1
ATOM 2613 N N . ASP A 1 352 ? -9.827 -14.594 18.588 1.00 98.31 352 ASP A N 1
ATOM 2614 C CA . ASP A 1 352 ? -8.944 -14.718 19.751 1.00 98.31 352 ASP A CA 1
ATOM 2615 C C . ASP A 1 352 ? -7.894 -15.798 19.464 1.00 98.31 352 ASP A C 1
ATOM 2617 O O . ASP A 1 352 ? -8.232 -16.889 19.006 1.00 98.31 352 ASP A O 1
ATOM 2621 N N . TYR A 1 353 ? -6.619 -15.521 19.731 1.00 97.75 353 TYR A N 1
ATOM 2622 C CA . TYR A 1 353 ? -5.538 -16.499 19.580 1.00 97.75 353 TYR A CA 1
ATOM 2623 C C . TYR A 1 353 ? -4.466 -16.274 20.647 1.00 97.75 353 TYR A C 1
ATOM 2625 O O . TYR A 1 353 ? -4.097 -15.136 20.926 1.00 97.75 353 TYR A O 1
ATOM 2633 N N . LYS A 1 354 ? -3.990 -17.354 21.287 1.00 95.06 354 LYS A N 1
ATOM 2634 C CA . LYS A 1 354 ? -2.983 -17.314 22.374 1.00 95.06 354 LYS A CA 1
ATOM 2635 C C . LYS A 1 354 ? -3.283 -16.269 23.476 1.00 95.06 354 LYS A C 1
ATOM 2637 O O . LYS A 1 354 ? -2.372 -15.655 24.021 1.00 95.06 354 LYS A O 1
ATOM 2642 N N . GLY A 1 355 ? -4.564 -16.061 23.799 1.00 94.31 355 GLY A N 1
ATOM 2643 C CA . GLY A 1 355 ? -5.007 -15.103 24.824 1.00 94.31 355 GLY A CA 1
ATOM 2644 C C . GLY A 1 355 ? -4.992 -13.627 24.402 1.00 94.31 355 GLY A C 1
ATOM 2645 O O . GLY A 1 355 ? -5.111 -12.757 25.259 1.00 94.31 355 GLY A O 1
ATOM 2646 N N . ARG A 1 356 ? -4.849 -13.325 23.104 1.00 95.50 356 ARG A N 1
ATOM 2647 C CA . ARG A 1 356 ? -4.918 -11.968 22.535 1.00 95.50 356 ARG A CA 1
ATOM 2648 C C . ARG A 1 356 ? -6.104 -11.846 21.576 1.00 95.50 356 ARG A C 1
ATOM 2650 O O . ARG A 1 356 ? -6.395 -12.785 20.830 1.00 95.50 356 ARG A O 1
ATOM 2657 N N . ARG A 1 357 ? -6.764 -10.682 21.581 1.00 97.44 357 ARG A N 1
ATOM 2658 C CA . ARG A 1 357 ? -7.756 -10.297 20.566 1.00 97.44 357 ARG A CA 1
ATOM 2659 C C . ARG A 1 357 ? -7.009 -9.819 19.326 1.00 97.44 357 ARG A C 1
ATOM 2661 O O . ARG A 1 357 ? -6.114 -8.986 19.431 1.00 97.44 357 ARG A O 1
ATOM 2668 N N . TYR A 1 358 ? -7.434 -10.292 18.164 1.00 97.81 358 TYR A N 1
ATOM 2669 C CA . TYR A 1 358 ? -7.013 -9.772 16.870 1.00 97.81 358 TYR A CA 1
ATOM 2670 C C . TYR A 1 358 ? -8.198 -9.128 16.152 1.00 97.81 358 TYR A C 1
ATOM 2672 O O . TYR A 1 358 ? -9.328 -9.633 16.199 1.00 97.81 358 TYR A O 1
ATOM 2680 N N . HIS A 1 359 ? -7.921 -8.023 15.472 1.00 97.31 359 HIS A N 1
ATOM 2681 C CA . HIS A 1 359 ? -8.814 -7.347 14.544 1.00 97.31 359 HIS A CA 1
ATOM 2682 C C . HIS A 1 359 ? -8.103 -7.229 13.194 1.00 97.31 359 HIS A C 1
ATOM 2684 O O . HIS A 1 359 ? -6.979 -6.738 13.134 1.00 97.31 359 HIS A O 1
ATOM 2690 N N . VAL A 1 360 ? -8.746 -7.684 12.124 1.00 96.50 360 VAL A N 1
ATOM 2691 C CA . VAL A 1 360 ? -8.208 -7.640 10.763 1.00 96.50 360 VAL A CA 1
ATOM 2692 C C . VAL A 1 360 ? -9.164 -6.840 9.892 1.00 96.50 360 VAL A C 1
ATOM 2694 O O . VAL A 1 360 ? -10.364 -7.124 9.892 1.00 96.50 360 VAL A O 1
ATOM 2697 N N . GLU A 1 361 ? -8.621 -5.865 9.171 1.00 94.25 361 GLU A N 1
ATOM 2698 C CA . GLU A 1 361 ? -9.319 -5.129 8.115 1.00 94.25 361 GLU A CA 1
ATOM 2699 C C . GLU A 1 361 ? -8.712 -5.533 6.767 1.00 94.25 361 GLU A C 1
ATOM 2701 O O . GLU A 1 361 ? -7.483 -5.577 6.634 1.00 94.25 361 GLU A O 1
ATOM 2706 N N . TYR A 1 362 ? -9.563 -5.834 5.784 1.00 91.50 362 TYR A N 1
ATOM 2707 C CA . TYR A 1 362 ? -9.137 -6.151 4.422 1.00 91.50 362 TYR A CA 1
ATOM 2708 C C . TYR A 1 362 ? -9.397 -4.922 3.551 1.00 91.50 362 TYR A C 1
ATOM 2710 O O . TYR A 1 362 ? -10.541 -4.602 3.234 1.00 91.50 362 TYR A O 1
ATOM 2718 N N . ASP A 1 363 ? -8.333 -4.230 3.157 1.00 84.50 363 ASP A N 1
ATOM 2719 C CA . ASP A 1 363 ? -8.402 -3.071 2.265 1.00 84.50 363 ASP A CA 1
ATOM 2720 C C . ASP A 1 363 ? -7.949 -3.454 0.848 1.00 84.50 363 ASP A C 1
ATOM 2722 O O . ASP A 1 363 ? -7.438 -4.552 0.618 1.00 84.50 363 ASP A O 1
ATOM 2726 N N . THR A 1 364 ? -8.164 -2.563 -0.116 1.00 70.31 364 THR A N 1
ATOM 2727 C CA . THR A 1 364 ? -7.583 -2.657 -1.467 1.00 70.31 364 THR A CA 1
ATOM 2728 C C . THR A 1 364 ? -6.456 -1.628 -1.624 1.00 70.31 364 THR A C 1
ATOM 2730 O O . THR A 1 364 ? -6.459 -0.635 -0.890 1.00 70.31 364 THR A O 1
ATOM 2733 N N . PRO A 1 365 ? -5.517 -1.784 -2.583 1.00 62.59 365 PRO A N 1
ATOM 2734 C CA . PRO A 1 365 ? -4.438 -0.810 -2.815 1.00 62.59 365 PRO A CA 1
ATOM 2735 C C . PRO A 1 365 ? -4.924 0.637 -3.021 1.00 62.59 365 PRO A C 1
ATOM 2737 O O . PRO A 1 365 ? -4.238 1.590 -2.645 1.00 62.59 365 PRO A O 1
ATOM 2740 N N . ALA A 1 366 ? -6.130 0.790 -3.582 1.00 52.91 366 ALA A N 1
ATOM 2741 C CA . ALA A 1 366 ? -6.793 2.063 -3.864 1.00 52.91 366 ALA A CA 1
ATOM 2742 C C . ALA A 1 366 ? -7.621 2.639 -2.690 1.00 52.91 366 ALA A C 1
ATOM 2744 O O . ALA A 1 366 ? -8.167 3.738 -2.805 1.00 52.91 366 ALA A O 1
ATOM 2745 N N . SER A 1 367 ? -7.762 1.921 -1.570 1.00 57.41 367 SER A N 1
ATOM 2746 C CA . SER A 1 367 ? -8.591 2.348 -0.438 1.00 57.41 367 SER A CA 1
ATOM 2747 C C . SER A 1 367 ? -7.768 3.057 0.641 1.00 57.41 367 SER A C 1
ATOM 2749 O O . SER A 1 367 ? -6.804 2.527 1.185 1.00 57.41 367 SER A O 1
ATOM 2751 N N . GLY A 1 368 ? -8.180 4.277 0.992 1.00 59.31 368 GLY A N 1
ATOM 2752 C CA . GLY A 1 368 ? -7.565 5.073 2.061 1.00 59.31 368 GLY A CA 1
ATOM 2753 C C . GLY A 1 368 ? -8.133 4.814 3.463 1.00 59.31 368 GLY A C 1
ATOM 2754 O O . GLY A 1 368 ? -8.003 5.672 4.337 1.00 59.31 368 GLY A O 1
ATOM 2755 N N . ARG A 1 369 ? -8.870 3.715 3.680 1.00 66.94 369 ARG A N 1
ATOM 2756 C CA . ARG A 1 369 ? -9.774 3.573 4.839 1.00 66.94 369 ARG A CA 1
ATOM 2757 C C . ARG A 1 369 ? -9.153 2.859 6.037 1.00 66.94 369 ARG A C 1
ATOM 2759 O O . ARG A 1 369 ? -9.506 3.191 7.173 1.00 66.94 369 ARG A O 1
ATOM 2766 N N . GLY A 1 370 ? -8.215 1.951 5.795 1.00 69.25 370 GLY A N 1
ATOM 2767 C CA . GLY A 1 370 ? -7.500 1.148 6.783 1.00 69.25 370 GLY A CA 1
ATOM 2768 C C . GLY A 1 370 ? -6.950 1.948 7.964 1.00 69.25 370 GLY A C 1
ATOM 2769 O O . GLY A 1 370 ? -7.292 1.612 9.095 1.00 69.25 370 GLY A O 1
ATOM 2770 N N . PRO A 1 371 ? -6.194 3.047 7.765 1.00 72.12 371 PRO A N 1
ATOM 2771 C CA . PRO A 1 371 ? -5.645 3.833 8.877 1.00 72.12 371 PRO A CA 1
ATOM 2772 C C . PRO A 1 371 ? -6.717 4.458 9.788 1.00 72.12 371 PRO A C 1
ATOM 2774 O O . PRO A 1 371 ? -6.587 4.452 11.015 1.00 72.12 371 PRO A O 1
ATOM 2777 N N . GLY A 1 372 ? -7.820 4.951 9.210 1.00 76.00 372 GLY A N 1
ATOM 2778 C CA . GLY A 1 372 ? -8.944 5.510 9.972 1.00 76.00 372 GLY A CA 1
ATOM 2779 C C . GLY A 1 372 ? -9.725 4.438 10.740 1.00 76.00 372 GLY A C 1
ATOM 2780 O O . GLY A 1 372 ? -10.124 4.650 11.888 1.00 76.00 372 GLY A O 1
ATOM 2781 N N . HIS A 1 373 ? -9.888 3.260 10.134 1.00 79.06 373 HIS A N 1
ATOM 2782 C CA . HIS A 1 373 ? -10.434 2.078 10.794 1.00 79.06 373 HIS A CA 1
ATOM 2783 C C . HIS A 1 373 ? -9.530 1.608 11.944 1.00 79.06 373 HIS A C 1
ATOM 2785 O O . HIS A 1 373 ? -10.004 1.474 13.072 1.00 79.06 373 HIS A O 1
ATOM 2791 N N . GLN A 1 374 ? -8.227 1.449 11.701 1.00 85.81 374 GLN A N 1
ATOM 2792 C CA . GLN A 1 374 ? -7.220 1.047 12.683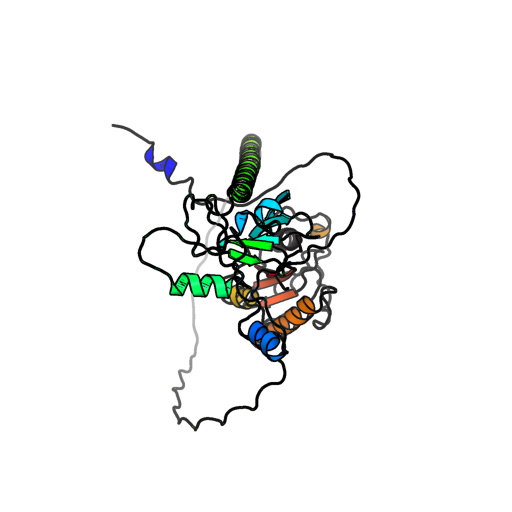 1.00 85.81 374 GLN A CA 1
ATOM 2793 C C . GLN A 1 374 ? -7.195 1.986 13.894 1.00 85.81 374 GLN A C 1
ATOM 2795 O O . GLN A 1 374 ? -7.317 1.518 15.024 1.00 85.81 374 GLN A O 1
ATOM 2800 N N . SER A 1 375 ? -7.101 3.303 13.674 1.00 87.00 375 SER A N 1
ATOM 2801 C CA . SER A 1 375 ? -7.114 4.306 14.748 1.00 87.00 375 SER A CA 1
ATOM 2802 C C . SER A 1 375 ? -8.348 4.149 15.647 1.00 87.00 375 SER A C 1
ATOM 2804 O O . SER A 1 375 ? -8.239 4.089 16.877 1.00 87.00 375 SER A O 1
ATOM 2806 N N . ARG A 1 376 ? -9.532 3.978 15.044 1.00 91.81 376 ARG A N 1
ATOM 2807 C CA . ARG A 1 376 ? -10.786 3.754 15.774 1.00 91.81 376 ARG A CA 1
ATOM 2808 C C . ARG A 1 376 ? -10.816 2.405 16.501 1.00 91.81 376 ARG A C 1
ATOM 2810 O O . ARG A 1 376 ? -11.332 2.335 17.615 1.00 91.81 376 ARG A O 1
ATOM 2817 N N . ILE A 1 377 ? -10.257 1.354 15.901 1.00 92.50 377 ILE A N 1
ATOM 2818 C CA . ILE A 1 377 ? -10.145 0.024 16.508 1.00 92.50 377 ILE A CA 1
ATOM 2819 C C . ILE A 1 377 ? -9.285 0.081 17.772 1.00 92.50 377 ILE A C 1
ATOM 2821 O O . ILE A 1 377 ? -9.781 -0.282 18.840 1.00 92.50 377 ILE A O 1
ATOM 2825 N N . THR A 1 378 ? -8.052 0.584 17.660 1.00 92.75 378 THR A N 1
ATOM 2826 C CA . THR A 1 378 ? -7.086 0.717 18.763 1.00 92.75 378 THR A CA 1
ATOM 2827 C C . THR A 1 378 ? -7.601 1.642 19.867 1.00 92.75 378 THR A C 1
ATOM 2829 O O . THR A 1 378 ? -7.353 1.399 21.044 1.00 92.75 378 THR A O 1
ATOM 2832 N N . SER A 1 379 ? -8.372 2.676 19.518 1.00 93.69 379 SER A N 1
ATOM 2833 C CA . SER A 1 379 ? -9.015 3.546 20.512 1.00 93.69 379 SER A CA 1
ATOM 2834 C C . SER A 1 379 ? -10.073 2.803 21.344 1.00 93.69 379 SER A C 1
ATOM 2836 O O . SER A 1 379 ? -10.239 3.100 22.525 1.00 93.69 379 SER A O 1
ATOM 2838 N N . ASN A 1 380 ? -10.786 1.833 20.757 1.00 95.94 380 ASN A N 1
ATOM 2839 C CA . ASN A 1 380 ? -11.844 1.071 21.432 1.00 95.94 380 ASN A CA 1
ATOM 2840 C C . ASN A 1 380 ? -11.334 -0.170 22.184 1.00 95.94 380 ASN A C 1
ATOM 2842 O O . ASN A 1 380 ? -11.876 -0.477 23.246 1.00 95.94 380 ASN A O 1
ATOM 2846 N N . ASP A 1 381 ? -10.311 -0.860 21.671 1.00 94.19 381 ASP A N 1
ATOM 2847 C CA . ASP A 1 381 ? -9.626 -1.953 22.372 1.00 94.19 381 ASP A CA 1
ATOM 2848 C C . ASP A 1 381 ? -8.105 -1.741 22.367 1.00 94.19 381 ASP A C 1
ATOM 2850 O O . ASP A 1 381 ? -7.424 -1.964 21.367 1.00 94.19 381 ASP A O 1
ATOM 2854 N N . LEU A 1 382 ? -7.582 -1.326 23.523 1.00 90.38 382 LEU A N 1
ATOM 2855 C CA . LEU A 1 382 ? -6.154 -1.087 23.758 1.00 90.38 382 LEU A CA 1
ATOM 2856 C C . LEU A 1 382 ? -5.325 -2.381 23.833 1.00 90.38 382 LEU A C 1
ATOM 2858 O O . LEU A 1 382 ? -4.099 -2.316 23.775 1.00 90.38 382 LEU A O 1
ATOM 2862 N N . ASN A 1 383 ? -5.973 -3.538 24.011 1.00 90.50 383 ASN A N 1
ATOM 2863 C CA . ASN A 1 383 ? -5.316 -4.835 24.194 1.00 90.50 383 ASN A CA 1
ATOM 2864 C C . ASN A 1 383 ? -5.401 -5.725 22.942 1.00 90.50 383 ASN A C 1
ATOM 2866 O O . ASN A 1 383 ? -4.910 -6.856 22.964 1.00 90.50 383 ASN A O 1
ATOM 2870 N N . ALA A 1 384 ? -6.036 -5.235 21.875 1.00 93.75 384 ALA A N 1
ATOM 2871 C CA . ALA A 1 384 ? -6.159 -5.935 20.608 1.00 93.75 384 ALA A CA 1
ATOM 2872 C C . ALA A 1 384 ? -5.011 -5.589 19.653 1.00 93.75 384 ALA A C 1
ATOM 2874 O O . ALA A 1 384 ? -4.663 -4.421 19.473 1.00 93.75 384 ALA A O 1
ATOM 2875 N N . ASP A 1 385 ? -4.482 -6.602 18.970 1.00 94.94 385 ASP A N 1
ATOM 2876 C CA . ASP A 1 385 ? -3.617 -6.391 17.812 1.00 94.94 385 ASP A CA 1
ATOM 2877 C C . ASP A 1 385 ? -4.475 -6.076 16.582 1.00 94.94 385 ASP A C 1
ATOM 2879 O O . ASP A 1 385 ? -5.463 -6.764 16.307 1.00 94.94 385 ASP A O 1
ATOM 2883 N N . VAL A 1 386 ? -4.078 -5.058 15.816 1.00 95.12 386 VAL A N 1
ATOM 2884 C CA . VAL A 1 386 ? -4.704 -4.728 14.530 1.00 95.12 386 VAL A CA 1
ATOM 2885 C C . VAL A 1 386 ? -3.792 -5.161 13.392 1.00 95.12 386 VAL A C 1
ATOM 2887 O O . VAL A 1 386 ? -2.590 -4.889 13.424 1.00 95.12 386 VAL A O 1
ATOM 2890 N N . ILE A 1 387 ? -4.368 -5.830 12.398 1.00 95.06 387 ILE A N 1
ATOM 2891 C CA . ILE A 1 387 ? -3.692 -6.266 11.179 1.00 95.06 387 ILE A CA 1
ATOM 2892 C C . ILE A 1 387 ? -4.407 -5.613 9.993 1.00 95.06 387 ILE A C 1
ATOM 2894 O O . ILE A 1 387 ? -5.603 -5.829 9.803 1.00 95.06 387 ILE A O 1
ATOM 2898 N N . LEU A 1 388 ? -3.690 -4.818 9.204 1.00 91.75 388 LEU A N 1
ATOM 2899 C CA . LEU A 1 388 ? -4.178 -4.314 7.923 1.00 91.75 388 LEU A CA 1
ATOM 2900 C C . LEU A 1 388 ? -3.656 -5.232 6.816 1.00 91.75 388 LEU A C 1
ATOM 2902 O O . LEU A 1 388 ? -2.448 -5.444 6.708 1.00 91.75 388 LEU A O 1
ATOM 2906 N N . LEU A 1 389 ? -4.558 -5.788 6.010 1.00 89.31 389 LEU A N 1
ATOM 2907 C CA . LEU A 1 389 ? -4.211 -6.634 4.872 1.00 89.31 389 LEU A CA 1
ATOM 2908 C C . LEU A 1 389 ? -4.660 -5.952 3.585 1.00 89.31 389 LEU A C 1
ATOM 2910 O O . LEU A 1 389 ? -5.843 -5.667 3.417 1.00 89.31 389 LEU A O 1
ATOM 2914 N N . ILE A 1 390 ? -3.716 -5.715 2.679 1.00 82.50 390 ILE A N 1
ATOM 2915 C CA . ILE A 1 390 ? -4.019 -5.267 1.322 1.00 82.50 390 ILE A CA 1
ATOM 2916 C C . ILE A 1 390 ? -4.290 -6.505 0.470 1.00 82.50 390 ILE A C 1
ATOM 2918 O O . ILE A 1 390 ? -3.454 -7.408 0.404 1.00 82.50 390 ILE A O 1
ATOM 2922 N N . VAL A 1 391 ? -5.463 -6.547 -0.158 1.00 78.38 391 VAL A N 1
ATOM 2923 C CA . VAL A 1 391 ? -5.862 -7.582 -1.117 1.00 78.38 391 VAL A CA 1
ATOM 2924 C C . VAL A 1 391 ? -6.151 -6.906 -2.463 1.00 78.38 391 VAL A C 1
ATOM 2926 O O . VAL A 1 391 ? -6.967 -5.979 -2.471 1.00 78.38 391 VAL A O 1
ATOM 2929 N N . PRO A 1 392 ? -5.511 -7.335 -3.566 1.00 60.16 392 PRO A N 1
ATOM 2930 C CA . PRO A 1 392 ? -5.878 -6.906 -4.918 1.00 60.16 392 PRO A CA 1
ATOM 2931 C C . PRO A 1 392 ? -7.261 -7.451 -5.334 1.00 60.16 392 PRO A C 1
ATOM 2933 O O . PRO A 1 392 ? -7.564 -8.631 -5.028 1.00 60.16 392 PRO A O 1
#

InterPro domains:
  IPR059347 Domain of unknown function DUF8303 [PF26963] (69-183)

Sequence (392 aa):
MLSGLALLLWLLGCAGRDGLLVARDFPVLASAGQEAVEVDFEVVTPRHAGELRQRGVQLPRASRSGDPRAHRDFVELRVTAVGFGLTTGGYLLYCDGLPLPVLVPESLVDLELTSAEPLSDSIYPDRNEALADMAARASGSGRARYAWYRGAGGALIVPTVFSPATTPRIARTMLAVRQELVETGQRELKALLLDMTGNRILRGVFSRVVRMGSEPAVRPSVRKEGPGGEAPAPRQPVTRAAAPAAPPAPASAPGAPAPSPGLVQALTGANPTPPVAAGPRSPQDVSVNPKVPNVRRPDRPIGSSPGQNAQLQADIQYLRSIGAENIRVNQQQVAVHNSQRVGTNRPDLQFDYKGRRYHVEYDTPASGRGPGHQSRITSNDLNADVILLIVP

Secondary structure (DSSP, 8-state):
---S-GGGGSSSSS------------PPPPP--------------HHHHHHHHHTT--PPP-EE-S-GGGSTTBHHHHEEEEEE-TTT-SEEEEETT-SS-EEE-GGGB-SS----EEEEEEEESSHHHHHHHHHHT--SS-S-EEEEEEEGGGTEEEESSBSTTT-HHHHHHHHHHHHHHHHHHHHHHHHHHHHHHHHHHHHHHSSSS------------------------PPPP------PPPPPPPPPPSPPPPPPHHHHHHHTT---SPPPPP-PPPHHHHS---PPPPPPPTTS-SSS-HHHHHHHHHHHHHHHHTT-EEEEES---B-GGG--B--S---SEEEEETTEEEEEEEE-TT---HHHHHHHHHHH-TTEEEEEEE--